Protein AF-0000000084457856 (afdb_homodimer)

Organism: NCBI:txid398673

Radius of gyration: 44.53 Å; Cα contacts (8 Å, |Δi|>4): 1055; chains: 2; bounding box: 93×128×72 Å

Sequence (720 aa):
MEPTMHVLDPEGDTLLTLASPNPPFVTSYSLWRIALPQYNTWETRNKERLLWTAPDESVKIFTTDLTIKMQLSSKHLKLASDYFRTMMAGNNWKESTPKDGFSFSVTANGWNEEALLTVMRILHGRTKVIPRTISLEKLAKIAVVIDYYNLHEAIDFSAKEWIYNLKEPPPTSFGRTLLLRFLVSWVFSEVYTFRQLSKIIIQESRGPVNAQSLPIPKAIIDALDQKRQELVSGVISGLESLQGKLREIPGECVFDCSAMTLGALMIDMKTMGLDPLPKSPFHGYSFMTLKECVENIQEPSYNHINHKTSQPVRQSIANRYEYSKPEPRSCSLMAKINSIINEQLGKIDGLDLNSFIDRSMEPTMHVLDPEGDTLLTLASPNPPFVTSYSLWRIALPQYNTWETRNKERLLWTAPDESVKIFTTDLTIKMQLSSKHLKLASDYFRTMMAGNNWKESTPKDGFSFSVTANGWNEEALLTVMRILHGRTKVIPRTISLEKLAKIAVVIDYYNLHEAIDFSAKEWIYNLKEPPPTSFGRTLLLRFLVSWVFSEVYTFRQLSKIIIQESRGPVNAQSLPIPKAIIDALDQKRQELVSGVISGLESLQGKLREIPGECVFDCSAMTLGALMIDMKTMGLDPLPKSPFHGYSFMTLKECVENIQEPSYNHINHKTSQPVRQSIANRYEYSKPEPRSCSLMAKINSIINEQLGKIDGLDLNSFIDRS

pLDDT: mean 85.95, std 17.46, range [24.17, 98.5]

Solvent-accessible surface area (backbone atoms only — not comparable to full-atom values): 40504 Å² total; per-residue (Å²): 127,82,61,53,74,44,75,71,31,91,83,34,39,20,37,37,37,34,35,25,39,38,48,78,70,76,57,73,73,88,76,69,58,66,57,41,60,89,61,58,40,70,67,52,50,51,54,52,50,58,42,37,54,58,63,70,86,61,68,57,88,58,48,70,82,45,47,38,35,34,31,30,43,56,67,46,44,35,71,43,13,65,52,45,33,58,57,68,62,53,94,68,43,73,63,32,51,59,56,99,86,19,68,30,30,46,81,46,72,52,45,44,55,67,36,51,50,51,53,54,26,53,62,63,69,54,50,85,81,56,71,68,60,43,47,61,68,55,50,30,51,30,40,54,52,32,60,73,45,49,28,57,79,71,42,40,69,62,48,52,46,28,65,74,40,39,71,63,74,85,67,89,56,80,33,48,65,31,52,41,53,39,49,41,20,59,71,69,63,33,51,68,62,32,16,58,48,40,29,49,41,28,35,61,36,25,54,69,71,78,57,83,92,50,94,64,57,66,69,56,41,51,49,42,36,50,52,25,40,50,45,38,47,47,46,54,50,39,52,52,49,48,51,54,44,32,48,66,39,44,91,92,42,44,66,58,53,21,11,26,45,39,13,35,52,51,27,44,32,43,76,48,54,47,59,72,68,83,57,89,83,38,72,18,49,23,36,53,61,49,52,55,53,64,70,63,52,72,70,72,82,58,91,60,60,79,67,76,67,84,60,89,69,86,74,90,76,76,86,81,83,70,83,60,75,76,62,85,55,92,72,43,57,60,59,55,50,46,51,42,50,50,58,45,60,71,67,66,65,42,54,62,57,74,79,58,53,86,72,104,128,79,62,52,75,45,75,71,31,92,83,33,38,20,38,37,37,34,34,25,37,38,49,78,70,76,60,72,71,88,74,70,60,63,57,40,59,89,61,58,40,70,67,53,50,51,54,53,49,59,42,35,53,58,62,69,88,63,68,58,87,60,48,69,82,45,46,39,35,34,30,30,43,54,67,46,43,35,72,45,13,65,52,47,32,57,57,68,63,54,93,71,37,72,62,33,49,58,55,98,88,20,67,32,34,45,78,45,73,52,46,44,55,68,34,51,49,52,53,52,26,52,64,62,69,56,48,87,81,55,72,68,60,46,48,60,66,56,50,30,51,30,40,54,53,30,61,73,47,49,28,57,78,70,41,42,67,63,48,52,47,30,65,74,39,39,71,62,74,85,67,88,56,79,32,47,66,30,52,43,52,39,48,41,21,57,72,70,62,34,52,69,60,31,15,56,48,42,28,49,41,28,36,63,35,25,54,68,70,79,59,82,91,48,94,64,57,66,69,57,41,50,49,42,35,49,54,25,41,50,44,38,48,48,44,55,51,40,52,52,50,48,52,53,47,33,48,66,38,43,90,92,42,41,66,58,53,20,12,26,45,38,12,35,51,53,28,44,32,43,75,48,54,47,58,72,68,82,58,89,84,39,71,18,49,23,37,52,59,49,52,56,53,65,70,64,52,73,70,72,84,58,91,60,60,78,66,75,66,84,60,87,71,84,76,88,76,78,85,81,84,69,82,62,76,74,63,84,56,95,73,42,57,61,59,56,50,47,51,41,51,50,57,46,60,70,66,65,64,42,55,64,58,74,79,58,52,86,73,104

Foldseek 3Di:
DPAAEAELDPVAQEKEKEFQAQDQDQQDDDAFAAQWPVQPDPVNVVVQVVLAHDDPVSPPDRDGGHMHMYGAHLVLLLVQFVLSVVCLPDPPNPQQDRDPRHRGYHYHYYAHPVLVVQLRNLSSVNCPPPDLEDELSSLLSNLQVCQVRVRQVSCLVSNVSHVVRHPDDADDADGDSLLSVLLSCLSNVVFVSNWVSLLRCLQHPQAFDDNPPRPDDPVQSVVSLVSFQVLLVLLLVLLVVLLVCLVVPPPLGDVVLSVVLNVLSVVLCVVRNCVVHDDPPRGNDGNNVSLVSQLPRDWDDCVVPPSPDPPPDDDDPDDDPPPPPPDPRPSTSNVSSVVSSVVSVVVRIGDGSVVPVVVD/DPAAEAELDPVAQEKEKEFQAQDQDQQDDDAFAAQWPVQPDPVNVVVQVVLAHDDPVSPPDRDRGHMHMYGAHLVLLLVQFVLSVVCLPDPPNPQQDPDPRHRGYHYHYYAHPVLVVQLRNLSSVNCPPPDLEDELSSLLSNLQVCQVRVRQVSCLVSSVSHVVRHPDDADDADYPSLLSVLLSCLSNVVFVSNWVSLLRCLQHPQAFDDNPPRPDDPVQSVVSLVSFQVLLVLLLVLLVVLLVCLVVPPPLGDVVLSVVLNVLSVVLCVVRNCVVHDDPPRGNDGNNVSLVSQLPRDWDDCVPPPSPDPPPDDDDPDDDPPPPPPDPRPSTSNVSSVVSSVVSVVVRIGDGSVVPVVVD

Secondary structure (DSSP, 8-state):
-PPEEEES-TT--EEEEEES-S---S----PPP--SGGG-SHHHHHHHHHHHPPPGGG-----TT-EEEEEE-HHHHHHH-HHHHHHHHSTT-GGG--BTTBSEEEEEES--HHHHHHHHHHHTT--TTS-S---HHHHHHHHHHHHHHT-HHHHHHHHHHHHHT-SSPPP-SSSHHHHHHHHHHHHTT-HHHHHHHHHHHHHH-SS----TTS---HHHHHHHHHHHHHHHHHHHHHHHHHHHHHHT--TTS-HHHHHHHHHHHHHHHHHHT-SSPP-TT-TT--HHHHHHHHHTPPPP--TT-------------------------TT-HHHHHHHHHHHHHTT-----THHHHTT-/-PPEEEES-TT--EEEEEES-S---S----PPP--SGGG-SHHHHHHHHHHHPPPGGG-----TT-EEEEEE-HHHHHHH-HHHHHHHHSTT-TT---BTTBSEEEEEES--HHHHHHHHHHHTT--TTS-S---HHHHHHHHHHHHHHT-TTTTHHHHHHHHHT-SSPPP-SSSHHHHHHHHHHHHTT-HHHHHHHHHHHHHH-SS----TTS---HHHHHHHHHHHHHHHHHHHHHHHHHHHHHHT--TTS-HHHHHHHHHHHHHHHHHHT-SSPP-TT-TT--HHHHHHHHHTPPPP--TT-------------------------TT-HHHHHHHHHHHHHHH-----THHHHTT-

Nearest PDB structures (foldseek):
  5e86-assembly1_A  TM=4.117E-01  e=2.450E+00  Homo sapiens

Structure (mmCIF, N/CA/C/O backbone):
data_AF-0000000084457856-model_v1
#
loop_
_entity.id
_entity.type
_entity.pdbx_description
1 polymer 'BTB domain-containing protein'
#
loop_
_atom_site.group_PDB
_atom_site.id
_atom_site.type_symbol
_atom_site.label_atom_id
_atom_site.label_alt_id
_atom_site.label_comp_id
_atom_site.label_asym_id
_atom_site.label_entity_id
_atom_site.label_seq_id
_atom_site.pdbx_PDB_ins_code
_atom_site.Cartn_x
_atom_site.Cartn_y
_atom_site.Cartn_z
_atom_site.occupancy
_atom_site.B_iso_or_equiv
_atom_site.auth_seq_id
_atom_site.auth_comp_id
_atom_site.auth_asym_id
_atom_site.auth_atom_id
_atom_site.pdbx_PDB_model_num
ATOM 1 N N . MET A 1 1 ? 19.297 62.531 -2.109 1 44.16 1 MET A N 1
ATOM 2 C CA . MET A 1 1 ? 18.484 63.094 -1.028 1 44.16 1 MET A CA 1
ATOM 3 C C . MET A 1 1 ? 19.281 63.156 0.276 1 44.16 1 MET A C 1
ATOM 5 O O . MET A 1 1 ? 20.125 62.281 0.525 1 44.16 1 MET A O 1
ATOM 9 N N . GLU A 1 2 ? 19.516 64.188 0.841 1 55.47 2 GLU A N 1
ATOM 10 C CA . GLU A 1 2 ? 20.297 64.375 2.057 1 55.47 2 GLU A CA 1
ATOM 11 C C . GLU A 1 2 ? 19.844 63.406 3.158 1 55.47 2 GLU A C 1
ATOM 13 O O . GLU A 1 2 ? 18.641 63.219 3.371 1 55.47 2 GLU A O 1
ATOM 18 N N . PRO A 1 3 ? 20.719 62.656 3.672 1 67.81 3 PRO A N 1
ATOM 19 C CA . PRO A 1 3 ? 20.344 61.719 4.723 1 67.81 3 PRO A CA 1
ATOM 20 C C . PRO A 1 3 ? 19.625 62.406 5.891 1 67.81 3 PRO A C 1
ATOM 22 O O . PRO A 1 3 ? 19.953 63.531 6.238 1 67.81 3 PRO A O 1
ATOM 25 N N . THR A 1 4 ? 18.5 61.906 6.176 1 84.5 4 THR A N 1
ATOM 26 C CA . THR A 1 4 ? 17.766 62.344 7.352 1 84.5 4 THR A CA 1
ATOM 27 C C . THR A 1 4 ? 18.578 62.094 8.625 1 84.5 4 THR A C 1
ATOM 29 O O . THR A 1 4 ? 19.109 61 8.82 1 84.5 4 THR A O 1
ATOM 32 N N . MET A 1 5 ? 18.922 63.188 9.398 1 90.94 5 MET A N 1
ATOM 33 C CA . MET A 1 5 ? 19.703 63.094 10.625 1 90.94 5 MET A CA 1
ATOM 34 C C . MET A 1 5 ? 18.828 63.281 11.859 1 90.94 5 MET A C 1
ATOM 36 O O . MET A 1 5 ? 18.094 64.312 11.953 1 90.94 5 MET A O 1
ATOM 40 N N . HIS A 1 6 ? 18.766 62.344 12.773 1 94.5 6 HIS A N 1
ATOM 41 C CA . HIS A 1 6 ? 18.094 62.438 14.062 1 94.5 6 HIS A CA 1
ATOM 42 C C . HIS A 1 6 ? 19.094 62.656 15.188 1 94.5 6 HIS A C 1
ATOM 44 O O . HIS A 1 6 ? 19.984 61.812 15.391 1 94.5 6 HIS A O 1
ATOM 50 N N . VAL A 1 7 ? 18.938 63.719 15.891 1 95.69 7 VAL A N 1
ATOM 51 C CA . VAL A 1 7 ? 19.844 64 17 1 95.69 7 VAL A CA 1
ATOM 52 C C . VAL A 1 7 ? 19.172 63.625 18.328 1 95.69 7 VAL A C 1
ATOM 54 O O . VAL A 1 7 ? 18.297 64.375 18.797 1 95.69 7 VAL A O 1
ATOM 57 N N . LEU A 1 8 ? 19.578 62.594 18.906 1 96.25 8 LEU A N 1
ATOM 58 C CA . LEU A 1 8 ? 18.984 62.156 20.172 1 96.25 8 LEU A CA 1
ATOM 59 C C . LEU A 1 8 ? 19.828 62.594 21.359 1 96.25 8 LEU A C 1
ATOM 61 O O . LEU A 1 8 ? 19.297 62.844 22.438 1 96.25 8 LEU A O 1
ATOM 65 N N . ASP A 1 9 ? 21.125 62.688 21.203 1 96.06 9 ASP A N 1
ATOM 66 C CA . ASP A 1 9 ? 22.078 63.312 22.141 1 96.06 9 ASP A CA 1
ATOM 67 C C . ASP A 1 9 ? 22.938 64.375 21.438 1 96.06 9 ASP A C 1
ATOM 69 O O . ASP A 1 9 ? 23.859 64 20.688 1 96.06 9 ASP A O 1
ATOM 73 N N . PRO A 1 10 ? 22.641 65.562 21.719 1 94 10 PRO A N 1
ATOM 74 C CA . PRO A 1 10 ? 23.391 66.625 21.031 1 94 10 PRO A CA 1
ATOM 75 C C . PRO A 1 10 ? 24.891 66.562 21.297 1 94 10 PRO A C 1
ATOM 77 O O . PRO A 1 10 ? 25.688 67 20.469 1 94 10 PRO A O 1
ATOM 80 N N . GLU A 1 11 ? 25.188 66 22.375 1 94.44 11 GLU A N 1
ATOM 81 C CA . GLU A 1 11 ? 26.594 65.875 22.703 1 94.44 11 GLU A CA 1
ATOM 82 C C . GLU A 1 11 ? 27.078 64.438 22.469 1 94.44 11 GLU A C 1
ATOM 84 O O . GLU A 1 11 ? 28.156 64.062 22.922 1 94.44 11 GLU A O 1
ATOM 89 N N . GLY A 1 12 ? 26.297 63.688 21.766 1 94.94 12 GLY A N 1
ATOM 90 C CA . GLY A 1 12 ? 26.594 62.281 21.547 1 94.94 12 GLY A CA 1
ATOM 91 C C . GLY A 1 12 ? 27.875 62.062 20.734 1 94.94 12 GLY A C 1
ATOM 92 O O . GLY A 1 12 ? 28.172 62.844 19.812 1 94.94 12 GLY A O 1
ATOM 93 N N . ASP A 1 13 ? 28.562 60.938 20.969 1 94.25 13 ASP A N 1
ATOM 94 C CA . ASP A 1 13 ? 29.844 60.656 20.359 1 94.25 13 ASP A CA 1
ATOM 95 C C . ASP A 1 13 ? 29.734 59.5 19.359 1 94.25 13 ASP A C 1
ATOM 97 O O . ASP A 1 13 ? 30.734 59.031 18.844 1 94.25 13 ASP A O 1
ATOM 101 N N . THR A 1 14 ? 28.547 59.094 19.141 1 94.06 14 THR A N 1
ATOM 102 C CA . THR A 1 14 ? 28.344 57.938 18.297 1 94.06 14 THR A CA 1
ATOM 103 C C . THR A 1 14 ? 27.391 58.25 17.156 1 94.06 14 THR A C 1
ATOM 105 O O . THR A 1 14 ? 26.312 58.844 17.375 1 94.06 14 THR A O 1
ATOM 108 N N . LEU A 1 15 ? 27.766 57.875 15.992 1 94.38 15 LEU A N 1
ATOM 109 C CA . LEU A 1 15 ? 26.922 58 14.812 1 94.38 15 LEU A CA 1
ATOM 110 C C . LEU A 1 15 ? 26.438 56.656 14.32 1 94.38 15 LEU A C 1
ATOM 112 O O . LEU A 1 15 ? 27.25 55.781 13.938 1 94.38 15 LEU A O 1
ATOM 116 N N . LEU A 1 16 ? 25.125 56.438 14.312 1 94.88 16 LEU A N 1
ATOM 117 C CA . LEU A 1 16 ? 24.531 55.219 13.75 1 94.88 16 LEU A CA 1
ATOM 118 C C . LEU A 1 16 ? 23.938 55.5 12.375 1 94.88 16 LEU A C 1
ATOM 120 O O . LEU A 1 16 ? 23.125 56.438 12.211 1 94.88 16 LEU A O 1
ATOM 124 N N . THR A 1 17 ? 24.375 54.75 11.445 1 93.56 17 THR A N 1
ATOM 125 C CA . THR A 1 17 ? 23.875 54.875 10.086 1 93.56 17 THR A CA 1
ATOM 126 C C . THR A 1 17 ? 23.047 53.656 9.703 1 93.56 17 THR A C 1
ATOM 128 O O . THR A 1 17 ? 23.547 52.531 9.664 1 93.56 17 THR A O 1
ATOM 131 N N . LEU A 1 18 ? 21.75 53.906 9.414 1 94.56 18 LEU A N 1
ATOM 132 C CA . LEU A 1 18 ? 20.844 52.844 8.977 1 94.56 18 LEU A CA 1
ATOM 133 C C . LEU A 1 18 ? 20.703 52.844 7.461 1 94.56 18 LEU A C 1
ATOM 135 O O . LEU A 1 18 ? 20.141 53.75 6.879 1 94.56 18 LEU A O 1
ATOM 139 N N . ALA A 1 19 ? 21.219 51.781 6.961 1 91.94 19 ALA A N 1
ATOM 140 C CA . ALA A 1 19 ? 21.109 51.594 5.516 1 91.94 19 ALA A CA 1
ATOM 141 C C . ALA A 1 19 ? 19.875 50.812 5.152 1 91.94 19 ALA A C 1
ATOM 143 O O . ALA A 1 19 ? 19.5 49.875 5.867 1 91.94 19 ALA A O 1
ATOM 144 N N . SER A 1 20 ? 19.219 51.125 3.996 1 90.19 20 SER A N 1
ATOM 145 C CA . SER A 1 20 ? 18.062 50.406 3.443 1 90.19 20 SER A CA 1
ATOM 146 C C . SER A 1 20 ? 16.969 50.219 4.492 1 90.19 20 SER A C 1
ATOM 148 O O . SER A 1 20 ? 16.562 49.094 4.766 1 90.19 20 SER A O 1
ATOM 150 N N . PRO A 1 21 ? 16.516 51.312 5.016 1 91.38 21 PRO A N 1
ATOM 151 C CA . PRO A 1 21 ? 15.5 51.219 6.062 1 91.38 21 PRO A CA 1
ATOM 152 C C . PRO A 1 21 ? 14.156 50.719 5.543 1 91.38 21 PRO A C 1
ATOM 154 O O . PRO A 1 21 ? 13.875 50.812 4.348 1 91.38 21 PRO A O 1
ATOM 157 N N . ASN A 1 22 ? 13.383 50.031 6.402 1 89.5 22 ASN A N 1
ATOM 158 C CA . ASN A 1 22 ? 11.977 49.688 6.188 1 89.5 22 ASN A CA 1
ATOM 159 C C . ASN A 1 22 ? 11.812 48.656 5.082 1 89.5 22 ASN A C 1
ATOM 161 O O . ASN A 1 22 ? 11.008 48.844 4.168 1 89.5 22 ASN A O 1
ATOM 165 N N . PRO A 1 23 ? 12.531 47.594 5.164 1 86.38 23 PRO A N 1
ATOM 166 C CA . PRO A 1 23 ? 12.211 46.531 4.234 1 86.38 23 PRO A CA 1
ATOM 167 C C . PRO A 1 23 ? 10.836 45.906 4.488 1 86.38 23 PRO A C 1
ATOM 169 O O . PRO A 1 23 ? 10.25 46.125 5.555 1 86.38 23 PRO A O 1
ATOM 172 N N . PRO A 1 24 ? 10.344 45.188 3.467 1 83.81 24 PRO A N 1
ATOM 173 C CA . PRO A 1 24 ? 9.078 44.5 3.703 1 83.81 24 PRO A CA 1
ATOM 174 C C . PRO A 1 24 ? 9.125 43.594 4.922 1 83.81 24 PRO A C 1
ATOM 176 O O . PRO A 1 24 ? 10.133 42.938 5.16 1 83.81 24 PRO A O 1
ATOM 179 N N . PHE A 1 25 ? 8.055 43.75 5.746 1 87.81 25 PHE A N 1
ATOM 180 C CA . PHE A 1 25 ? 8.008 43 7.008 1 87.81 25 PHE A CA 1
ATOM 181 C C . PHE A 1 25 ? 6.922 41.938 6.98 1 87.81 25 PHE A C 1
ATOM 183 O O . PHE A 1 25 ? 5.738 42.25 7.133 1 87.81 25 PHE A O 1
ATOM 190 N N . VAL A 1 26 ? 7.285 40.688 6.77 1 85.06 26 VAL A N 1
ATOM 191 C CA . VAL A 1 26 ? 6.391 39.531 6.715 1 85.06 26 VAL A CA 1
ATOM 192 C C . VAL A 1 26 ? 5.262 39.812 5.723 1 85.06 26 VAL A C 1
ATOM 194 O O . VAL A 1 26 ? 4.082 39.75 6.082 1 85.06 26 VAL A O 1
ATOM 197 N N . THR A 1 27 ? 5.527 40.156 4.559 1 77.19 27 THR A N 1
ATOM 198 C CA . THR A 1 27 ? 4.555 40.562 3.547 1 77.19 27 THR A CA 1
ATOM 199 C C . THR A 1 27 ? 4.141 39.375 2.703 1 77.19 27 THR A C 1
ATOM 201 O O . THR A 1 27 ? 3.09 39.375 2.057 1 77.19 27 THR A O 1
ATOM 204 N N . SER A 1 28 ? 4.949 38.375 2.674 1 69.56 28 SER A N 1
ATOM 205 C CA . SER A 1 28 ? 4.605 37.219 1.88 1 69.56 28 SER A CA 1
ATOM 206 C C . SER A 1 28 ? 4.82 35.938 2.674 1 69.56 28 SER A C 1
ATOM 208 O O . SER A 1 28 ? 5.695 35.875 3.539 1 69.56 28 SER A O 1
ATOM 210 N N . TYR A 1 29 ? 3.779 35.219 2.615 1 73.5 29 TYR A N 1
ATOM 211 C CA . TYR A 1 29 ? 3.908 33.875 3.221 1 73.5 29 TYR A CA 1
ATOM 212 C C . TYR A 1 29 ? 3.627 32.781 2.203 1 73.5 29 TYR A C 1
ATOM 214 O O . TYR A 1 29 ? 2.658 32.875 1.444 1 73.5 29 TYR A O 1
ATOM 222 N N . SER A 1 30 ? 4.586 31.938 2.098 1 78.62 30 SER A N 1
ATOM 223 C CA . SER A 1 30 ? 4.344 30.766 1.258 1 78.62 30 SER A CA 1
ATOM 224 C C . SER A 1 30 ? 3.346 29.812 1.905 1 78.62 30 SER A C 1
ATOM 226 O O . SER A 1 30 ? 3.635 29.219 2.941 1 78.62 30 SER A O 1
ATOM 228 N N . LEU A 1 31 ? 2.203 29.766 1.296 1 84.62 31 LEU A N 1
ATOM 229 C CA . LEU A 1 31 ? 1.123 28.969 1.867 1 84.62 31 LEU A CA 1
ATOM 230 C C . LEU A 1 31 ? 1.406 27.484 1.714 1 84.62 31 LEU A C 1
ATOM 232 O O . LEU A 1 31 ? 1.986 27.047 0.713 1 84.62 31 LEU A O 1
ATOM 236 N N . TRP A 1 32 ? 0.985 26.75 2.73 1 89.62 32 TRP A N 1
ATOM 237 C CA . TRP A 1 32 ? 1.149 25.297 2.707 1 89.62 32 TRP A CA 1
ATOM 238 C C . TRP A 1 32 ? 0.237 24.672 1.662 1 89.62 32 TRP A C 1
ATOM 240 O O . TRP A 1 32 ? -0.808 25.234 1.319 1 89.62 32 TRP A O 1
ATOM 250 N N . ARG A 1 33 ? 0.724 23.562 1.264 1 88.94 33 ARG A N 1
ATOM 251 C CA . ARG A 1 33 ? -0.156 22.719 0.457 1 88.94 33 ARG A CA 1
ATOM 252 C C . ARG A 1 33 ? -1.358 22.25 1.268 1 88.94 33 ARG A C 1
ATOM 254 O O . ARG A 1 33 ? -1.259 22.062 2.48 1 88.94 33 ARG A O 1
ATOM 261 N N . ILE A 1 34 ? -2.459 22.188 0.61 1 90.75 34 ILE A N 1
ATOM 262 C CA . ILE A 1 34 ? -3.646 21.594 1.206 1 90.75 34 ILE A CA 1
ATOM 263 C C . ILE A 1 34 ? -3.828 20.172 0.672 1 90.75 34 ILE A C 1
ATOM 265 O O . ILE A 1 34 ? -4.172 19.984 -0.496 1 90.75 34 ILE A O 1
ATOM 269 N N . ALA A 1 35 ? -3.68 19.172 1.521 1 91.38 35 ALA A N 1
ATOM 270 C CA . ALA A 1 35 ? -3.641 17.781 1.069 1 91.38 35 ALA A CA 1
ATOM 271 C C . ALA A 1 35 ? -5.047 17.203 0.935 1 91.38 35 ALA A C 1
ATOM 273 O O . ALA A 1 35 ? -5.301 16.359 0.073 1 91.38 35 ALA A O 1
ATOM 274 N N . LEU A 1 36 ? -5.984 17.609 1.755 1 91.81 36 LEU A N 1
ATOM 275 C CA . LEU A 1 36 ? -7.348 17.094 1.732 1 91.81 36 LEU A CA 1
ATOM 276 C C . LEU A 1 36 ? -8.18 17.797 0.658 1 91.81 36 LEU A C 1
ATOM 278 O O . LEU A 1 36 ? -8.398 19 0.728 1 91.81 36 LEU A O 1
ATOM 282 N N . PRO A 1 37 ? -8.688 17.047 -0.282 1 88.5 37 PRO A N 1
ATOM 283 C CA . PRO A 1 37 ? -9.352 17.641 -1.44 1 88.5 37 PRO A CA 1
ATOM 284 C C . PRO A 1 37 ? -10.586 18.453 -1.056 1 88.5 37 PRO A C 1
ATOM 286 O O . PRO A 1 37 ? -10.867 19.484 -1.675 1 88.5 37 PRO A O 1
ATOM 289 N N . GLN A 1 38 ? -11.305 18.109 -0.114 1 85.94 38 GLN A N 1
ATOM 290 C CA . GLN A 1 38 ? -12.539 18.781 0.278 1 85.94 38 GLN A CA 1
ATOM 291 C C . GLN A 1 38 ? -12.25 20.188 0.808 1 85.94 38 GLN A C 1
ATOM 293 O O . GLN A 1 38 ? -13.133 21.047 0.795 1 85.94 38 GLN A O 1
ATOM 298 N N . TYR A 1 39 ? -11.016 20.406 1.169 1 87.31 39 TYR A N 1
ATOM 299 C CA . TYR A 1 39 ? -10.664 21.688 1.765 1 87.31 39 TYR A CA 1
ATOM 300 C C . TYR A 1 39 ? -9.82 22.516 0.811 1 87.31 39 TYR A C 1
ATOM 302 O O . TYR A 1 39 ? -9.484 23.672 1.106 1 87.31 39 TYR A O 1
ATOM 310 N N . ASN A 1 40 ? -9.477 21.891 -0.266 1 90.44 40 ASN A N 1
ATOM 311 C CA . ASN A 1 40 ? -8.727 22.594 -1.291 1 90.44 40 ASN A CA 1
ATOM 312 C C . ASN A 1 40 ? -9.656 23.328 -2.262 1 90.44 40 ASN A C 1
ATOM 314 O O . ASN A 1 40 ? -9.695 23 -3.447 1 90.44 40 ASN A O 1
ATOM 318 N N . THR A 1 41 ? -10.398 24.234 -1.722 1 91.12 41 THR A N 1
ATOM 319 C CA . THR A 1 41 ? -11.344 25.016 -2.51 1 91.12 41 THR A CA 1
ATOM 320 C C . THR A 1 41 ? -10.867 26.453 -2.664 1 91.12 41 THR A C 1
ATOM 322 O O . THR A 1 41 ? -9.977 26.906 -1.938 1 91.12 41 THR A O 1
ATOM 325 N N . TRP A 1 42 ? -11.398 27.125 -3.564 1 91.81 42 TRP A N 1
ATOM 326 C CA . TRP A 1 42 ? -11.078 28.531 -3.775 1 91.81 42 TRP A CA 1
ATOM 327 C C . TRP A 1 42 ? -11.414 29.359 -2.537 1 91.81 42 TRP A C 1
ATOM 329 O O . TRP A 1 42 ? -10.641 30.234 -2.135 1 91.81 42 TRP A O 1
ATOM 339 N N . GLU A 1 43 ? -12.492 29.031 -1.93 1 90.75 43 GLU A N 1
ATOM 340 C CA . GLU A 1 43 ? -12.93 29.766 -0.752 1 90.75 43 GLU A CA 1
ATOM 341 C C . GLU A 1 43 ? -11.938 29.625 0.396 1 90.75 43 GLU A C 1
ATOM 343 O O . GLU A 1 43 ? -11.578 30.609 1.036 1 90.75 43 GLU A O 1
ATOM 348 N N . THR A 1 44 ? -11.547 28.391 0.602 1 89.75 44 THR A N 1
ATOM 349 C CA . THR A 1 44 ? -10.609 28.141 1.69 1 89.75 44 THR A CA 1
ATOM 350 C C . THR A 1 44 ? -9.266 28.812 1.409 1 89.75 44 THR A C 1
ATOM 352 O O . THR A 1 44 ? -8.672 29.422 2.301 1 89.75 44 THR A O 1
ATOM 355 N N . ARG A 1 45 ? -8.797 28.844 0.248 1 89.94 45 ARG A N 1
ATOM 356 C CA . ARG A 1 45 ? -7.535 29.453 -0.151 1 89.94 45 ARG A CA 1
ATOM 357 C C . ARG A 1 45 ? -7.598 30.969 -0.03 1 89.94 45 ARG A C 1
ATOM 359 O O . ARG A 1 45 ? -6.641 31.594 0.425 1 89.94 45 ARG A O 1
ATOM 366 N N . ASN A 1 46 ? -8.695 31.484 -0.453 1 90.94 46 ASN A N 1
ATOM 367 C CA . ASN A 1 46 ? -8.867 32.938 -0.354 1 90.94 46 ASN A CA 1
ATOM 368 C C . ASN A 1 46 ? -8.891 33.406 1.099 1 90.94 46 ASN A C 1
ATOM 370 O O . ASN A 1 46 ? -8.297 34.406 1.44 1 90.94 46 ASN A O 1
ATOM 374 N N . LYS A 1 47 ? -9.578 32.625 1.873 1 89.44 47 LYS A N 1
ATOM 375 C CA . LYS A 1 47 ? -9.617 32.969 3.295 1 89.44 47 LYS A CA 1
ATOM 376 C C . LYS A 1 47 ? -8.219 32.938 3.904 1 89.44 47 LYS A C 1
ATOM 378 O O . LYS A 1 47 ? -7.863 33.812 4.691 1 89.44 47 LYS A O 1
ATOM 383 N N . GLU A 1 48 ? -7.469 31.984 3.553 1 89.88 48 GLU A N 1
ATOM 384 C CA . GLU A 1 48 ? -6.102 31.875 4.059 1 89.88 48 GLU A CA 1
ATOM 385 C C . GLU A 1 48 ? -5.23 33.031 3.562 1 89.88 48 GLU A C 1
ATOM 387 O O . GLU A 1 48 ? -4.43 33.562 4.32 1 89.88 48 GLU A O 1
ATOM 392 N N . ARG A 1 49 ? -5.359 33.406 2.365 1 88.56 49 ARG A N 1
ATOM 393 C CA . ARG A 1 49 ? -4.613 34.531 1.805 1 88.56 49 ARG A CA 1
ATOM 394 C C . ARG A 1 49 ? -4.91 35.812 2.562 1 88.56 49 ARG A C 1
ATOM 396 O O . ARG A 1 49 ? -4.004 36.594 2.834 1 88.56 49 ARG A O 1
ATOM 403 N N . LEU A 1 50 ? -6.109 35.969 2.859 1 88.69 50 LEU A N 1
ATOM 404 C CA . LEU A 1 50 ? -6.523 37.156 3.576 1 88.69 50 LEU A CA 1
ATOM 405 C C . LEU A 1 50 ? -5.879 37.219 4.957 1 88.69 50 LEU A C 1
ATOM 407 O O . LEU A 1 50 ? -5.52 38.312 5.434 1 88.69 50 LEU A O 1
ATOM 411 N N . LEU A 1 51 ? -5.727 36.062 5.551 1 89.06 51 LEU A N 1
ATOM 412 C CA . LEU A 1 51 ? -5.121 36 6.875 1 89.06 51 LEU A CA 1
ATOM 413 C C . LEU A 1 51 ? -3.648 36.375 6.82 1 89.06 51 LEU A C 1
ATOM 415 O O . LEU A 1 51 ? -3.068 36.781 7.832 1 89.06 51 LEU A O 1
ATOM 419 N N . TRP A 1 52 ? -3.064 36.375 5.625 1 88.69 52 TRP A N 1
ATOM 420 C CA . TRP A 1 52 ? -1.629 36.625 5.508 1 88.69 52 TRP A CA 1
ATOM 421 C C . TRP A 1 52 ? -1.354 37.938 4.785 1 88.69 52 TRP A C 1
ATOM 423 O O . TRP A 1 52 ? -0.197 38.312 4.57 1 88.69 52 TRP A O 1
ATOM 433 N N . THR A 1 53 ? -2.354 38.562 4.488 1 84.44 53 THR A N 1
ATOM 434 C CA . THR A 1 53 ? -2.203 39.844 3.828 1 84.44 53 THR A CA 1
ATOM 435 C C . THR A 1 53 ? -1.857 40.938 4.84 1 84.44 53 THR A C 1
ATOM 437 O O . THR A 1 53 ? -2.512 41.062 5.879 1 84.44 53 THR A O 1
ATOM 440 N N . ALA A 1 54 ? -0.764 41.656 4.535 1 79.88 54 ALA A N 1
ATOM 441 C CA . ALA A 1 54 ? -0.355 42.781 5.383 1 79.88 54 ALA A CA 1
ATOM 442 C C . ALA A 1 54 ? -1.22 44 5.121 1 79.88 54 ALA A C 1
ATOM 444 O O . ALA A 1 54 ? -1.686 44.219 4 1 79.88 54 ALA A O 1
ATOM 445 N N . PRO A 1 55 ? -1.502 44.719 6.172 1 73.25 55 PRO A N 1
ATOM 446 C CA . PRO A 1 55 ? -2.236 45.938 5.945 1 73.25 55 PRO A CA 1
ATOM 447 C C . PRO A 1 55 ? -1.484 46.938 5.039 1 73.25 55 PRO A C 1
ATOM 449 O O . PRO A 1 55 ? -0.256 46.875 4.945 1 73.25 55 PRO A O 1
ATOM 452 N N . ASP A 1 56 ? -2.045 47.594 4.07 1 60.66 56 ASP A N 1
ATOM 453 C CA . ASP A 1 56 ? -1.531 48.531 3.059 1 60.66 56 ASP A CA 1
ATOM 454 C C . ASP A 1 56 ? -0.397 49.375 3.621 1 60.66 56 ASP A C 1
ATOM 456 O O . ASP A 1 56 ? 0.591 49.625 2.93 1 60.66 56 ASP A O 1
ATOM 460 N N . GLU A 1 57 ? -0.57 49.875 4.762 1 55.56 57 GLU A N 1
ATOM 461 C CA . GLU A 1 57 ? 0.413 50.812 5.32 1 55.56 57 GLU A CA 1
ATOM 462 C C . GLU A 1 57 ? 1.791 50.156 5.41 1 55.56 57 GLU A C 1
ATOM 464 O O . GLU A 1 57 ? 2.811 50.844 5.418 1 55.56 57 GLU A O 1
ATOM 469 N N . SER A 1 58 ? 1.793 48.875 5.359 1 57.78 58 SER A N 1
ATOM 470 C CA . SER A 1 58 ? 3.039 48.156 5.598 1 57.78 58 SER A CA 1
ATOM 471 C C . SER A 1 58 ? 3.816 47.969 4.301 1 57.78 58 SER A C 1
ATOM 473 O O . SER A 1 58 ? 5.008 47.625 4.328 1 57.78 58 SER A O 1
ATOM 475 N N . VAL A 1 59 ? 3.076 48.219 3.195 1 57.69 59 VAL A N 1
ATOM 476 C CA . VAL A 1 59 ? 3.742 47.938 1.929 1 57.69 59 VAL A CA 1
ATOM 477 C C . VAL A 1 59 ? 4.34 49.219 1.36 1 57.69 59 VAL A C 1
ATOM 479 O O . VAL A 1 59 ? 3.66 49.969 0.662 1 57.69 59 VAL A O 1
ATOM 482 N N . LYS A 1 60 ? 5.16 49.938 2.059 1 58.88 60 LYS A N 1
ATOM 483 C CA . LYS A 1 60 ? 5.855 51.062 1.465 1 58.88 60 LYS A CA 1
ATOM 484 C C . LYS A 1 60 ? 6.938 50.594 0.491 1 58.88 60 LYS A C 1
ATOM 486 O O . LYS A 1 60 ? 7.484 49.5 0.641 1 58.88 60 LYS A O 1
ATOM 491 N N . ILE A 1 61 ? 7.027 51.344 -0.552 1 59.88 61 ILE A N 1
ATOM 492 C CA . ILE A 1 61 ? 8.062 51.125 -1.557 1 59.88 61 ILE A CA 1
ATOM 493 C C . ILE A 1 61 ? 9.438 51.156 -0.893 1 59.88 61 ILE A C 1
ATOM 495 O O . ILE A 1 61 ? 9.836 52.156 -0.302 1 59.88 61 ILE A O 1
ATOM 499 N N . PHE A 1 62 ? 9.906 49.969 -0.678 1 66.25 62 PHE A N 1
ATOM 500 C CA . PHE A 1 62 ? 11.234 49.812 -0.108 1 66.25 62 PHE A CA 1
ATOM 501 C C . PHE A 1 62 ? 12.312 50.281 -1.075 1 66.25 62 PHE A C 1
ATOM 503 O O . PHE A 1 62 ? 12.305 49.906 -2.25 1 66.25 62 PHE A O 1
ATOM 510 N N . THR A 1 63 ? 12.875 51.438 -0.671 1 68.62 63 THR A N 1
ATOM 511 C CA . THR A 1 63 ? 14.008 51.906 -1.461 1 68.62 63 THR A CA 1
ATOM 512 C C . THR A 1 63 ? 15.32 51.594 -0.747 1 68.62 63 THR A C 1
ATOM 514 O O . THR A 1 63 ? 15.461 51.844 0.45 1 68.62 63 THR A O 1
ATOM 517 N N . THR A 1 64 ? 16.25 51 -1.481 1 72.19 64 THR A N 1
ATOM 518 C CA . THR A 1 64 ? 17.516 50.531 -0.917 1 72.19 64 THR A CA 1
ATOM 519 C C . THR A 1 64 ? 18.484 51.688 -0.765 1 72.19 64 THR A C 1
ATOM 521 O O . THR A 1 64 ? 19.453 51.594 -0.005 1 72.19 64 THR A O 1
ATOM 524 N N . ASP A 1 65 ? 18.234 52.75 -1.31 1 78.19 65 ASP A N 1
ATOM 525 C CA . ASP A 1 65 ? 19.281 53.75 -1.375 1 78.19 65 ASP A CA 1
ATOM 526 C C . ASP A 1 65 ? 19.109 54.781 -0.258 1 78.19 65 ASP A C 1
ATOM 528 O O . ASP A 1 65 ? 19.984 55.625 -0.049 1 78.19 65 ASP A O 1
ATOM 532 N N . LEU A 1 66 ? 18.203 54.594 0.511 1 83.44 66 LEU A N 1
ATOM 533 C CA . LEU A 1 66 ? 17.969 55.562 1.581 1 83.44 66 LEU A CA 1
ATOM 534 C C . LEU A 1 66 ? 18.844 55.25 2.791 1 83.44 66 LEU A C 1
ATOM 536 O O . LEU A 1 66 ? 19.094 54.094 3.096 1 83.44 66 LEU A O 1
ATOM 540 N N . THR A 1 67 ? 19.453 56.344 3.354 1 89.62 67 THR A N 1
ATOM 541 C CA . THR A 1 67 ? 20.234 56.188 4.57 1 89.62 67 THR A CA 1
ATOM 542 C C . THR A 1 67 ? 19.75 57.156 5.656 1 89.62 67 THR A C 1
ATOM 544 O O . THR A 1 67 ? 19.438 58.312 5.375 1 89.62 67 THR A O 1
ATOM 547 N N . ILE A 1 68 ? 19.641 56.656 6.867 1 93 68 ILE A N 1
ATOM 548 C CA . ILE A 1 68 ? 19.219 57.438 8.023 1 93 68 ILE A CA 1
ATOM 549 C C . ILE A 1 68 ? 20.344 57.469 9.055 1 93 68 ILE A C 1
ATOM 551 O O . ILE A 1 68 ? 20.984 56.438 9.305 1 93 68 ILE A O 1
ATOM 555 N N . LYS A 1 69 ? 20.578 58.656 9.57 1 94.38 69 LYS A N 1
ATOM 556 C CA . LYS A 1 69 ? 21.641 58.781 10.57 1 94.38 69 LYS A CA 1
ATOM 557 C C . LYS A 1 69 ? 21.078 59.188 11.922 1 94.38 69 LYS A C 1
ATOM 559 O O . LYS A 1 69 ? 20.094 59.938 11.992 1 94.38 69 LYS A O 1
ATOM 564 N N . MET A 1 70 ? 21.688 58.719 12.961 1 96.06 70 MET A N 1
ATOM 565 C CA . MET A 1 70 ? 21.312 59.062 14.328 1 96.06 70 MET A CA 1
ATOM 566 C C . MET A 1 70 ? 22.547 59.375 15.164 1 96.06 70 MET A C 1
ATOM 568 O O . MET A 1 70 ? 23.516 58.625 15.148 1 96.06 70 MET A O 1
ATOM 572 N N . GLN A 1 71 ? 22.5 60.469 15.797 1 96.25 71 GLN A N 1
ATOM 573 C CA . GLN A 1 71 ? 23.562 60.844 16.734 1 96.25 71 GLN A CA 1
ATOM 574 C C . GLN A 1 71 ? 23.219 60.344 18.141 1 96.25 71 GLN A C 1
ATOM 576 O O . GLN A 1 71 ? 22.203 60.781 18.719 1 96.25 71 GLN A O 1
ATOM 581 N N . LEU A 1 72 ? 24.125 59.531 18.672 1 97.12 72 LEU A N 1
ATOM 582 C CA . LEU A 1 72 ? 23.812 58.812 19.906 1 97.12 72 LEU A CA 1
ATOM 583 C C . LEU A 1 72 ? 24.969 58.906 20.891 1 97.12 72 LEU A C 1
ATOM 585 O O . LEU A 1 72 ? 26.031 59.438 20.547 1 97.12 72 LEU A O 1
ATOM 589 N N . SER A 1 73 ? 24.641 58.469 22.125 1 96.69 73 SER A N 1
ATOM 590 C CA . SER A 1 73 ? 25.656 58.406 23.188 1 96.69 73 SER A CA 1
ATOM 591 C C . SER A 1 73 ? 26.188 57 23.328 1 96.69 73 SER A C 1
ATOM 593 O O . SER A 1 73 ? 25.438 56.062 23.609 1 96.69 73 SER A O 1
ATOM 595 N N . SER A 1 74 ? 27.484 56.875 23.219 1 94.81 74 SER A N 1
ATOM 596 C CA . SER A 1 74 ? 28.078 55.562 23.422 1 94.81 74 SER A CA 1
ATOM 597 C C . SER A 1 74 ? 27.859 55.094 24.844 1 94.81 74 SE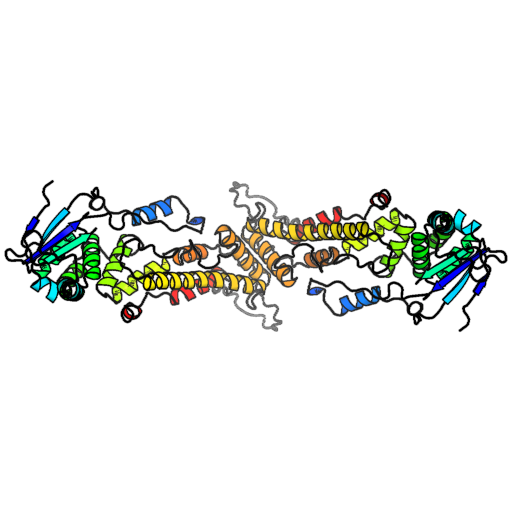R A C 1
ATOM 599 O O . SER A 1 74 ? 27.688 53.875 25.078 1 94.81 74 SER A O 1
ATOM 601 N N . LYS A 1 75 ? 27.828 55.938 25.781 1 95.44 75 LYS A N 1
ATOM 602 C CA . LYS A 1 75 ? 27.625 55.594 27.172 1 95.44 75 LYS A CA 1
ATOM 603 C C . LYS A 1 75 ? 26.25 54.938 27.391 1 95.44 75 LYS A C 1
ATOM 605 O O . LYS A 1 75 ? 26.156 53.906 28.047 1 95.44 75 LYS A O 1
ATOM 610 N N . HIS A 1 76 ? 25.25 55.531 26.828 1 96.81 76 HIS A N 1
ATOM 611 C CA . HIS A 1 76 ? 23.906 55 26.938 1 96.81 76 HIS A CA 1
ATOM 612 C C . HIS A 1 76 ? 23.781 53.656 26.25 1 96.81 76 HIS A C 1
ATOM 614 O O . HIS A 1 76 ? 23.141 52.75 26.766 1 96.81 76 HIS A O 1
ATOM 620 N N . LEU A 1 77 ? 24.422 53.562 25.109 1 96.69 77 LEU A N 1
ATOM 621 C CA . LEU A 1 77 ? 24.344 52.312 24.344 1 96.69 77 LEU A CA 1
ATOM 622 C C . LEU A 1 77 ? 25.047 51.188 25.078 1 96.69 77 LEU A C 1
ATOM 624 O O . LEU A 1 77 ? 24.484 50.094 25.234 1 96.69 77 LEU A O 1
ATOM 628 N N . LYS A 1 78 ? 26.234 51.438 25.562 1 94.94 78 LYS A N 1
ATOM 629 C CA . LYS A 1 78 ? 27.031 50.438 26.266 1 94.94 78 LYS A CA 1
ATOM 630 C C . LYS A 1 78 ? 26.359 50 27.562 1 94.94 78 LYS A C 1
ATOM 632 O O . LYS A 1 78 ? 26.453 48.844 27.953 1 94.94 78 LYS A O 1
ATOM 637 N N . LEU A 1 79 ? 25.688 50.844 28.172 1 95.44 79 LEU A N 1
ATOM 638 C CA . LEU A 1 79 ? 24.984 50.531 29.406 1 95.44 79 LEU A CA 1
ATOM 639 C C . LEU A 1 79 ? 23.766 49.688 29.125 1 95.44 79 LEU A C 1
ATOM 641 O O . LEU A 1 79 ? 23.422 48.812 29.938 1 95.44 79 LEU A O 1
ATOM 645 N N . ALA A 1 80 ? 23.156 49.938 28.031 1 95.38 80 ALA A N 1
ATOM 646 C CA . ALA A 1 80 ? 21.875 49.312 27.719 1 95.38 80 ALA A CA 1
ATOM 647 C C . ALA A 1 80 ? 22.062 47.875 27.219 1 95.38 80 ALA A C 1
ATOM 649 O O . ALA A 1 80 ? 21.141 47.062 27.297 1 95.38 80 ALA A O 1
ATOM 650 N N . SER A 1 81 ? 23.25 47.562 26.625 1 94.88 81 SER A N 1
ATOM 651 C CA . SER A 1 81 ? 23.359 46.25 25.969 1 94.88 81 SER A CA 1
ATOM 652 C C . SER A 1 81 ? 24.812 45.781 25.891 1 94.88 81 SER A C 1
ATOM 654 O O . SER A 1 81 ? 25.719 46.594 25.609 1 94.88 81 SER A O 1
ATOM 656 N N . ASP A 1 82 ? 25.016 44.5 26.078 1 92.38 82 ASP A N 1
ATOM 657 C CA . ASP A 1 82 ? 26.344 43.906 25.922 1 92.38 82 ASP A CA 1
ATOM 658 C C . ASP A 1 82 ? 26.797 43.938 24.469 1 92.38 82 ASP A C 1
ATOM 660 O O . ASP A 1 82 ? 28 44 24.188 1 92.38 82 ASP A O 1
ATOM 664 N N . TYR A 1 83 ? 25.812 43.938 23.672 1 92.62 83 TYR A N 1
ATOM 665 C CA . TYR A 1 83 ? 26.125 44 22.25 1 92.62 83 TYR A CA 1
ATOM 666 C C . TYR A 1 83 ? 26.922 45.25 21.922 1 92.62 83 TYR A C 1
ATOM 668 O O . TYR A 1 83 ? 27.984 45.156 21.312 1 92.62 83 TYR A O 1
ATOM 676 N N . PHE A 1 84 ? 26.469 46.375 22.328 1 92.75 84 PHE A N 1
ATOM 677 C CA . PHE A 1 84 ? 27.125 47.625 22.047 1 92.75 84 PHE A CA 1
ATOM 678 C C . PHE A 1 84 ? 28.422 47.75 22.844 1 92.75 84 PHE A C 1
ATOM 680 O O . PHE A 1 84 ? 29.406 48.344 22.359 1 92.75 84 PHE A O 1
ATOM 687 N N . ARG A 1 85 ? 28.375 47.188 24.016 1 91.94 85 ARG A N 1
ATOM 688 C CA . ARG A 1 85 ? 29.594 47.188 24.812 1 91.94 85 ARG A CA 1
ATOM 689 C C . ARG A 1 85 ? 30.719 46.469 24.109 1 91.94 85 ARG A C 1
ATOM 691 O O . ARG A 1 85 ? 31.844 46.938 24.062 1 91.94 85 ARG A O 1
ATOM 698 N N . THR A 1 86 ? 30.406 45.344 23.641 1 91.38 86 THR A N 1
ATOM 699 C CA . THR A 1 86 ? 31.391 44.531 22.938 1 91.38 86 THR A CA 1
ATOM 700 C C . THR A 1 86 ? 31.797 45.188 21.625 1 91.38 86 THR A C 1
ATOM 702 O O . THR A 1 86 ? 32.969 45.219 21.281 1 91.38 86 THR A O 1
ATOM 705 N N . MET A 1 87 ? 30.828 45.688 20.938 1 87.88 87 MET A N 1
ATOM 706 C CA . MET A 1 87 ? 31.078 46.312 19.641 1 87.88 87 MET A CA 1
ATOM 707 C C . MET A 1 87 ? 31.984 47.531 19.781 1 87.88 87 MET A C 1
ATOM 709 O O . MET A 1 87 ? 32.844 47.75 18.938 1 87.88 87 MET A O 1
ATOM 713 N N . MET A 1 88 ? 31.891 48.281 20.891 1 86.38 88 MET A N 1
ATOM 714 C CA . MET A 1 88 ? 32.594 49.562 21.031 1 86.38 88 MET A CA 1
ATOM 715 C C . MET A 1 88 ? 33.844 49.406 21.891 1 86.38 88 MET A C 1
ATOM 717 O O . MET A 1 88 ? 34.531 50.406 22.156 1 86.38 88 MET A O 1
ATOM 721 N N . ALA A 1 89 ? 34 48.281 22.688 1 79.5 89 ALA A N 1
ATOM 722 C CA . ALA A 1 89 ? 35.219 48.062 23.484 1 79.5 89 ALA A CA 1
ATOM 723 C C . ALA A 1 89 ? 36.438 48 22.594 1 79.5 89 ALA A C 1
ATOM 725 O O . ALA A 1 89 ? 37.531 48.406 23.016 1 79.5 89 ALA A O 1
ATOM 726 N N . GLY A 1 90 ? 36.625 46.938 21.641 1 59.22 90 GLY A N 1
ATOM 727 C CA . GLY A 1 90 ? 37.906 46.594 21.062 1 59.22 90 GLY A CA 1
ATOM 728 C C . GLY A 1 90 ? 38.406 47.625 20.047 1 59.22 90 GLY A C 1
ATOM 729 O O . GLY A 1 90 ? 37.625 48.406 19.5 1 59.22 90 GLY A O 1
ATOM 730 N N . ASN A 1 91 ? 39.688 48 20.141 1 54.22 91 ASN A N 1
ATOM 731 C CA . ASN A 1 91 ? 40.469 48.531 19.031 1 54.22 91 ASN A CA 1
ATOM 732 C C . ASN A 1 91 ? 40.031 47.938 17.688 1 54.22 91 ASN A C 1
ATOM 734 O O . ASN A 1 91 ? 40.5 48.375 16.641 1 54.22 91 ASN A O 1
ATOM 738 N N . ASN A 1 92 ? 39.5 46.875 17.672 1 49.5 92 ASN A N 1
ATOM 739 C CA . ASN A 1 92 ? 39.344 46.062 16.469 1 49.5 92 ASN A CA 1
ATOM 740 C C . ASN A 1 92 ? 38.125 46.469 15.656 1 49.5 92 ASN A C 1
ATOM 742 O O . ASN A 1 92 ? 37.812 45.844 14.633 1 49.5 92 ASN A O 1
ATOM 746 N N . TRP A 1 93 ? 37.156 47 16.266 1 50.12 93 TRP A N 1
ATOM 747 C CA . TRP A 1 93 ? 36 47 15.359 1 50.12 93 TRP A CA 1
ATOM 748 C C . TRP A 1 93 ? 36.156 48.094 14.297 1 50.12 93 TRP A C 1
ATOM 750 O O . TRP A 1 93 ? 36.188 49.281 14.609 1 50.12 93 TRP A O 1
ATOM 760 N N . LYS A 1 94 ? 36.562 47.719 13.367 1 48.5 94 LYS A N 1
ATOM 761 C CA . LYS A 1 94 ? 36.719 48.375 12.078 1 48.5 94 LYS A CA 1
ATOM 762 C C . LYS A 1 94 ? 35.625 49.406 11.852 1 48.5 94 LYS A C 1
ATOM 764 O O . LYS A 1 94 ? 35.812 50.375 11.109 1 48.5 94 LYS A O 1
ATOM 769 N N . GLU A 1 95 ? 34.594 49.062 12.328 1 51.47 95 GLU A N 1
ATOM 770 C CA . GLU A 1 95 ? 33.438 49.875 11.898 1 51.47 95 GLU A CA 1
ATOM 771 C C . GLU A 1 95 ? 33.406 51.219 12.633 1 51.47 95 GLU A C 1
ATOM 773 O O . GLU A 1 95 ? 32.625 52.094 12.281 1 51.47 95 GLU A O 1
ATOM 778 N N . SER A 1 96 ? 34.312 51.312 13.758 1 51.44 96 SER A N 1
ATOM 779 C CA . SER A 1 96 ? 34.219 52.531 14.539 1 51.44 96 SER A CA 1
ATOM 780 C C . SER A 1 96 ? 35.281 53.562 14.07 1 51.44 96 SER A C 1
ATOM 782 O O . SER A 1 96 ? 36 54.125 14.883 1 51.44 96 SER A O 1
ATOM 784 N N . THR A 1 97 ? 35.75 53.406 13.047 1 51.88 97 THR A N 1
ATOM 785 C CA . THR A 1 97 ? 36.656 54.531 12.805 1 51.88 97 THR A CA 1
ATOM 786 C C . THR A 1 97 ? 35.906 55.875 12.961 1 51.88 97 THR A C 1
ATOM 788 O O . THR A 1 97 ? 34.812 56.031 12.414 1 51.88 97 THR A O 1
ATOM 791 N N . PRO A 1 98 ? 36.469 56.594 13.969 1 58.62 98 PRO A N 1
ATOM 792 C CA . PRO A 1 98 ? 35.938 57.969 14.031 1 58.62 98 PRO A CA 1
ATOM 793 C C . PRO A 1 98 ? 35.688 58.562 12.648 1 58.62 98 PRO A C 1
ATOM 795 O O . PRO A 1 98 ? 36.531 58.438 11.758 1 58.62 98 PRO A O 1
ATOM 798 N N . LYS A 1 99 ? 34.562 58.562 12.188 1 63.41 99 LYS A N 1
ATOM 799 C CA . LYS A 1 99 ? 34.219 59.219 10.922 1 63.41 99 LYS A CA 1
ATOM 800 C C . LYS A 1 99 ? 33.406 60.5 11.164 1 63.41 99 LYS A C 1
ATOM 802 O O . LYS A 1 99 ? 32.469 60.5 11.945 1 63.41 99 LYS A O 1
ATOM 807 N N . ASP A 1 100 ? 33.812 61.531 10.609 1 68.06 100 ASP A N 1
ATOM 808 C CA . ASP A 1 100 ? 33.094 62.812 10.516 1 68.06 100 ASP A CA 1
ATOM 809 C C . ASP A 1 100 ? 32.969 63.469 11.891 1 68.06 100 ASP A C 1
ATOM 811 O O . ASP A 1 100 ? 31.906 64.062 12.219 1 68.06 100 ASP A O 1
ATOM 815 N N . GLY A 1 101 ? 33.969 63.094 12.867 1 80.31 101 GLY A N 1
ATOM 816 C CA . GLY A 1 101 ? 34.031 63.781 14.148 1 80.31 101 GLY A CA 1
ATOM 817 C C . GLY A 1 101 ? 33.406 62.969 15.273 1 80.31 101 GLY A C 1
ATOM 818 O O . GLY A 1 101 ? 33.406 63.406 16.422 1 80.31 101 GLY A O 1
ATOM 819 N N . PHE A 1 102 ? 32.969 61.75 15.039 1 89.62 102 PHE A N 1
ATOM 820 C CA . PHE A 1 102 ? 32.375 60.875 16.078 1 89.62 102 PHE A CA 1
ATOM 821 C C . PHE A 1 102 ? 33.375 59.844 16.531 1 89.62 102 PHE A C 1
ATOM 823 O O . PHE A 1 102 ? 34.156 59.312 15.727 1 89.62 102 PHE A O 1
ATOM 830 N N . SER A 1 103 ? 33.344 59.594 17.797 1 88.62 103 SER A N 1
ATOM 831 C CA . SER A 1 103 ? 34.25 58.594 18.375 1 88.62 103 SER A CA 1
ATOM 832 C C . SER A 1 103 ? 33.906 57.188 17.859 1 88.62 103 SER A C 1
ATOM 834 O O . SER A 1 103 ? 34.812 56.344 17.703 1 88.62 103 SER A O 1
ATOM 836 N N . PHE A 1 104 ? 32.625 56.969 17.641 1 90.94 104 PHE A N 1
ATOM 837 C CA . PHE A 1 104 ? 32.156 55.656 17.203 1 90.94 104 PHE A CA 1
ATOM 838 C C . PHE A 1 104 ? 31.203 55.781 16.031 1 90.94 104 PHE A C 1
ATOM 840 O O . PHE A 1 104 ? 30.422 56.75 15.961 1 90.94 104 PHE A O 1
ATOM 847 N N . SER A 1 105 ? 31.312 54.844 15.148 1 90.25 105 SER A N 1
ATOM 848 C CA . SER A 1 105 ? 30.406 54.75 14.016 1 90.25 105 SER A CA 1
ATOM 849 C C . SER A 1 105 ? 29.797 53.344 13.938 1 90.25 105 SER A C 1
ATOM 851 O O . SER A 1 105 ? 30.531 52.344 13.883 1 90.25 105 SER A O 1
ATOM 853 N N . VAL A 1 106 ? 28.484 53.25 13.977 1 90.56 106 VAL A N 1
ATOM 854 C CA . VAL A 1 106 ? 27.766 51.969 13.898 1 90.56 106 VAL A CA 1
ATOM 855 C C . VAL A 1 106 ? 26.922 51.938 12.625 1 90.56 106 VAL A C 1
ATOM 857 O O . VAL A 1 106 ? 26.219 52.875 12.32 1 90.56 106 VAL A O 1
ATOM 860 N N . THR A 1 107 ? 27.016 50.875 11.922 1 91.38 107 THR A N 1
ATOM 861 C CA . THR A 1 107 ? 26.203 50.719 10.727 1 91.38 107 THR A CA 1
ATOM 862 C C . THR A 1 107 ? 25.172 49.594 10.938 1 91.38 107 THR A C 1
ATOM 864 O O . THR A 1 107 ? 25.5 48.531 11.453 1 91.38 107 THR A O 1
ATOM 867 N N . ALA A 1 108 ? 23.969 49.906 10.703 1 92.44 108 ALA A N 1
ATOM 868 C CA . ALA A 1 108 ? 22.859 48.938 10.727 1 92.44 108 ALA A CA 1
ATOM 869 C C . ALA A 1 108 ? 22.172 48.844 9.359 1 92.44 108 ALA A C 1
ATOM 871 O O . ALA A 1 108 ? 22.266 49.781 8.562 1 92.44 108 ALA A O 1
ATOM 872 N N . ASN A 1 109 ? 21.625 47.656 9.102 1 91.69 109 ASN A N 1
ATOM 873 C CA . ASN A 1 109 ? 20.984 47.438 7.809 1 91.69 109 ASN A CA 1
ATOM 874 C C . ASN A 1 109 ? 19.609 46.781 7.961 1 91.69 109 ASN A C 1
ATOM 876 O O . ASN A 1 109 ? 19.453 45.844 8.719 1 91.69 109 ASN A O 1
ATOM 880 N N . GLY A 1 110 ? 18.656 47.438 7.277 1 89.88 110 GLY A N 1
ATOM 881 C CA . GLY A 1 110 ? 17.422 46.719 7.039 1 89.88 110 GLY A CA 1
ATOM 882 C C . GLY A 1 110 ? 16.453 46.781 8.219 1 89.88 110 GLY A C 1
ATOM 883 O O . GLY A 1 110 ? 15.586 45.938 8.359 1 89.88 110 GLY A O 1
ATOM 884 N N . TRP A 1 111 ? 16.688 47.719 9.102 1 92.5 111 TRP A N 1
ATOM 885 C CA . TRP A 1 111 ? 15.734 47.875 10.188 1 92.5 111 TRP A CA 1
ATOM 886 C C . TRP A 1 111 ? 14.602 48.812 9.781 1 92.5 111 TRP A C 1
ATOM 888 O O . TRP A 1 111 ? 14.773 49.656 8.898 1 92.5 111 TRP A O 1
ATOM 898 N N . ASN A 1 112 ? 13.477 48.594 10.406 1 92.75 112 ASN A N 1
ATOM 899 C CA . ASN A 1 112 ? 12.445 49.625 10.328 1 92.75 112 ASN A CA 1
ATOM 900 C C . ASN A 1 112 ? 12.875 50.906 11.023 1 92.75 112 ASN A C 1
ATOM 902 O O . ASN A 1 112 ? 13.281 50.906 12.188 1 92.75 112 ASN A O 1
ATOM 906 N N . GLU A 1 113 ? 12.797 51.969 10.336 1 93.56 113 GLU A N 1
ATOM 907 C CA . GLU A 1 113 ? 13.305 53.25 10.836 1 93.56 113 GLU A CA 1
ATOM 908 C C . GLU A 1 113 ? 12.617 53.656 12.133 1 93.56 113 GLU A C 1
ATOM 910 O O . GLU A 1 113 ? 13.289 53.969 13.125 1 93.56 113 GLU A O 1
ATOM 915 N N . GLU A 1 114 ? 11.367 53.625 12.109 1 93.75 114 GLU A N 1
ATOM 916 C CA . GLU A 1 114 ? 10.609 54.062 13.273 1 93.75 114 GLU A CA 1
ATOM 917 C C . GLU A 1 114 ? 10.867 53.156 14.477 1 93.75 114 GLU A C 1
ATOM 919 O O . GLU A 1 114 ? 10.93 53.656 15.609 1 93.75 114 GLU A O 1
ATOM 924 N N . ALA A 1 115 ? 10.953 51.906 14.242 1 95.69 115 ALA A N 1
ATOM 925 C CA . ALA A 1 115 ? 11.234 50.969 15.32 1 95.69 115 ALA A CA 1
ATOM 926 C C . ALA A 1 115 ? 12.594 51.25 15.953 1 95.69 115 ALA A C 1
ATOM 928 O O . ALA A 1 115 ? 12.711 51.312 17.172 1 95.69 115 ALA A O 1
ATOM 929 N N . LEU A 1 116 ? 13.555 51.438 15.141 1 96.81 116 LEU A N 1
ATOM 930 C CA . LEU A 1 116 ? 14.906 51.688 15.625 1 96.81 116 LEU A CA 1
ATOM 931 C C . LEU A 1 116 ? 14.953 53.031 16.375 1 96.81 116 LEU A C 1
ATOM 933 O O . LEU A 1 116 ? 15.539 53.094 17.469 1 96.81 116 LEU A O 1
ATOM 937 N N . LEU A 1 117 ? 14.359 54 15.773 1 96.69 117 LEU A N 1
ATOM 938 C CA . LEU A 1 117 ? 14.336 55.312 16.391 1 96.69 117 LEU A CA 1
ATOM 939 C C . LEU A 1 117 ? 13.648 55.25 17.75 1 96.69 117 LEU A C 1
ATOM 941 O O . LEU A 1 117 ? 14.109 55.875 18.703 1 96.69 117 LEU A O 1
ATOM 945 N N . THR A 1 118 ? 12.586 54.594 17.797 1 97.25 118 THR A N 1
ATOM 946 C CA . THR A 1 118 ? 11.844 54.438 19.047 1 97.25 118 THR A CA 1
ATOM 947 C C . THR A 1 118 ? 12.727 53.844 20.125 1 97.25 118 THR A C 1
ATOM 949 O O . THR A 1 118 ? 12.781 54.344 21.25 1 97.25 118 THR A O 1
ATOM 952 N N . VAL A 1 119 ? 13.461 52.812 19.828 1 97.75 119 VAL A N 1
ATOM 953 C CA . VAL A 1 119 ? 14.352 52.156 20.781 1 97.75 119 VAL A CA 1
ATOM 954 C C . VAL A 1 119 ? 15.461 53.094 21.219 1 97.75 119 VAL A C 1
ATOM 956 O O . VAL A 1 119 ? 15.734 53.219 22.406 1 97.75 119 VAL A O 1
ATOM 959 N N . MET A 1 120 ? 16.016 53.812 20.25 1 97.75 120 MET A N 1
ATOM 960 C CA . MET A 1 120 ? 17.094 54.75 20.562 1 97.75 120 MET A CA 1
ATOM 961 C C . MET A 1 120 ? 16.609 55.906 21.422 1 97.75 120 MET A C 1
ATOM 963 O O . MET A 1 120 ? 17.312 56.375 22.297 1 97.75 120 M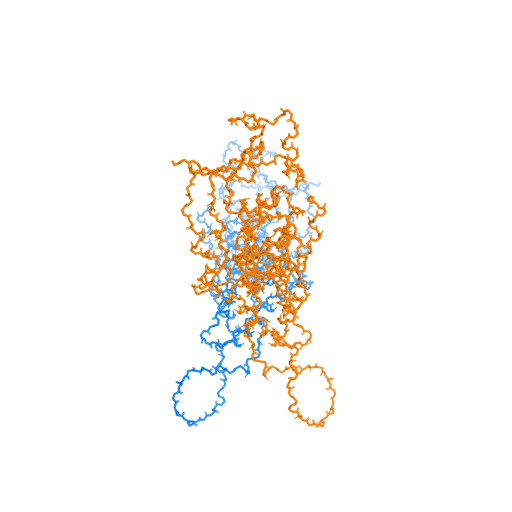ET A O 1
ATOM 967 N N . ARG A 1 121 ? 15.422 56.312 21.109 1 97.44 121 ARG A N 1
ATOM 968 C CA . ARG A 1 121 ? 14.836 57.375 21.922 1 97.44 121 ARG A CA 1
ATOM 969 C C . ARG A 1 121 ? 14.672 56.969 23.375 1 97.44 121 ARG A 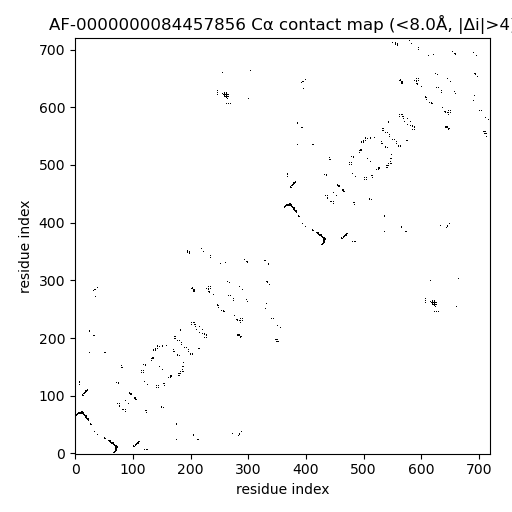C 1
ATOM 971 O O . ARG A 1 121 ? 14.992 57.719 24.297 1 97.44 121 ARG A O 1
ATOM 978 N N . ILE A 1 122 ? 14.258 55.781 23.578 1 97.06 122 ILE A N 1
ATOM 979 C CA . ILE A 1 122 ? 14.055 55.25 24.922 1 97.06 122 ILE A CA 1
ATOM 980 C C . ILE A 1 122 ? 15.398 55.156 25.641 1 97.06 122 ILE A C 1
ATOM 982 O O . ILE A 1 122 ? 15.523 55.562 26.797 1 97.06 122 ILE A O 1
ATOM 986 N N . LEU A 1 123 ? 16.406 54.688 24.984 1 96.88 123 LEU A N 1
ATOM 987 C CA . LEU A 1 123 ? 17.734 54.5 25.578 1 96.88 123 LEU A CA 1
ATOM 988 C C . LEU A 1 123 ? 18.328 55.844 26 1 96.88 123 LEU A C 1
ATOM 990 O O . LEU A 1 123 ? 19.141 55.906 26.922 1 96.88 123 LEU A O 1
ATOM 994 N N . HIS A 1 124 ? 17.875 56.906 25.328 1 97.12 124 HIS A N 1
ATOM 995 C CA . HIS A 1 124 ? 18.453 58.219 25.578 1 97.12 124 HIS A CA 1
ATOM 996 C C . HIS A 1 124 ? 17.484 59.094 26.375 1 97.12 124 HIS A C 1
ATOM 998 O O . HIS A 1 124 ? 17.688 60.312 26.469 1 97.12 124 HIS A O 1
ATOM 1004 N N . GLY A 1 125 ? 16.375 58.531 26.797 1 94.81 125 GLY A N 1
ATOM 1005 C CA . GLY A 1 125 ? 15.438 59.219 27.656 1 94.81 125 GLY A CA 1
ATOM 1006 C C . GLY A 1 125 ? 14.539 60.188 26.906 1 94.81 125 GLY A C 1
ATOM 1007 O O . GLY A 1 125 ? 13.922 61.062 27.516 1 94.81 125 GLY A O 1
ATOM 1008 N N . ARG A 1 126 ? 14.477 60.062 25.641 1 94.75 126 ARG A N 1
ATOM 1009 C CA . ARG A 1 126 ? 13.609 60.906 24.828 1 94.75 126 ARG A CA 1
ATOM 1010 C C . ARG A 1 126 ? 12.258 60.25 24.594 1 94.75 126 ARG A C 1
ATOM 1012 O O . ARG A 1 126 ? 11.914 59.906 23.453 1 94.75 126 ARG A O 1
ATOM 1019 N N . THR A 1 127 ? 11.484 60.125 25.594 1 93.06 127 THR A N 1
ATOM 1020 C CA . THR A 1 127 ? 10.328 59.25 25.562 1 93.06 127 THR A CA 1
ATOM 1021 C C . THR A 1 127 ? 9.039 60.062 25.359 1 93.06 127 THR A C 1
ATOM 1023 O O . THR A 1 127 ? 7.969 59.469 25.156 1 93.06 127 THR A O 1
ATOM 1026 N N . LYS A 1 128 ? 9.078 61.312 25.328 1 92.81 128 LYS A N 1
ATOM 1027 C CA . LYS A 1 128 ? 7.883 62.156 25.266 1 92.81 128 LYS A CA 1
ATOM 1028 C C . LYS A 1 128 ? 7.117 61.906 23.969 1 92.81 128 LYS A C 1
ATOM 1030 O O . LYS A 1 128 ? 5.891 62 23.938 1 92.81 128 LYS A O 1
ATOM 1035 N N . VAL A 1 129 ? 7.77 61.594 22.984 1 93 129 VAL A N 1
ATOM 1036 C CA . VAL A 1 129 ? 7.156 61.5 21.656 1 93 129 VAL A CA 1
ATOM 1037 C C . VAL A 1 129 ? 6.719 60.062 21.391 1 93 129 VAL A C 1
ATOM 1039 O O . VAL A 1 129 ? 6.078 59.75 20.375 1 93 129 VAL A O 1
ATOM 1042 N N . ILE A 1 130 ? 7.02 59.219 22.25 1 93.81 130 ILE A N 1
ATOM 1043 C CA . ILE A 1 130 ? 6.738 57.781 22.031 1 93.81 130 ILE A CA 1
ATOM 1044 C C . ILE A 1 130 ? 5.309 57.469 22.469 1 93.81 130 ILE A C 1
ATOM 1046 O O . ILE A 1 130 ? 4.938 57.688 23.609 1 93.81 130 ILE A O 1
ATOM 1050 N N . PRO A 1 131 ? 4.547 57 21.609 1 94 131 PRO A N 1
ATOM 1051 C CA . PRO A 1 131 ? 3.16 56.688 21.953 1 94 131 PRO A CA 1
ATOM 1052 C C . PRO A 1 131 ? 3.057 55.531 22.953 1 94 131 PRO A C 1
ATOM 1054 O O . PRO A 1 131 ? 3.84 54.594 22.891 1 94 131 PRO A O 1
ATOM 1057 N N . ARG A 1 132 ? 1.985 55.562 23.734 1 93.38 132 ARG A N 1
ATOM 1058 C CA . ARG A 1 132 ? 1.758 54.531 24.719 1 93.38 132 ARG A CA 1
ATOM 1059 C C . ARG A 1 132 ? 1.058 53.312 24.109 1 93.38 132 ARG A C 1
ATOM 1061 O O . ARG A 1 132 ? 1.096 52.219 24.656 1 93.38 132 ARG A O 1
ATOM 1068 N N . THR A 1 133 ? 0.355 53.625 23.047 1 95 133 THR A N 1
ATOM 1069 C CA . THR A 1 133 ? -0.326 52.562 22.312 1 95 133 THR A CA 1
ATOM 1070 C C . THR A 1 133 ? 0.229 52.438 20.891 1 95 133 THR A C 1
ATOM 1072 O O . THR A 1 133 ? 0.376 53.438 20.188 1 95 133 THR A O 1
ATOM 1075 N N . ILE A 1 134 ? 0.606 51.156 20.578 1 94.81 134 ILE A N 1
ATOM 1076 C CA . ILE A 1 134 ? 1.118 50.938 19.234 1 94.81 134 ILE A CA 1
ATOM 1077 C C . ILE A 1 134 ? 0.467 49.688 18.641 1 94.81 134 ILE A C 1
ATOM 1079 O O . ILE A 1 134 ? -0.19 48.938 19.344 1 94.81 134 ILE A O 1
ATOM 1083 N N . SER A 1 135 ? 0.546 49.562 17.344 1 93.88 135 SER A N 1
ATOM 1084 C CA . SER A 1 135 ? 0.024 48.375 16.672 1 93.88 135 SER A CA 1
ATOM 1085 C C . SER A 1 135 ? 0.912 47.156 16.922 1 93.88 135 SER A C 1
ATOM 1087 O O . SER A 1 135 ? 2.082 47.281 17.281 1 93.88 135 SER A O 1
ATOM 1089 N N . LEU A 1 136 ? 0.37 46.062 16.688 1 95.56 136 LEU A N 1
ATOM 1090 C CA . LEU A 1 136 ? 1.12 44.812 16.844 1 95.56 136 LEU A CA 1
ATOM 1091 C C . LEU A 1 136 ? 2.303 44.781 15.875 1 95.56 136 LEU A C 1
ATOM 1093 O O . LEU A 1 136 ? 3.393 44.344 16.25 1 95.56 136 LEU A O 1
ATOM 1097 N N . GLU A 1 137 ? 2.135 45.188 14.68 1 93.88 137 GLU A N 1
ATOM 1098 C CA . GLU A 1 137 ? 3.223 45.188 13.703 1 93.88 137 GLU A CA 1
ATOM 1099 C C . GLU A 1 137 ? 4.379 46.062 14.172 1 93.88 137 GLU A C 1
ATOM 1101 O O . GLU A 1 137 ? 5.543 45.656 14.062 1 93.88 137 GLU A O 1
ATOM 1106 N N . LYS A 1 138 ? 4.023 47.25 14.609 1 94.44 138 LYS A N 1
ATOM 1107 C CA . LYS A 1 138 ? 5.062 48.125 15.125 1 94.44 138 LYS A CA 1
ATOM 1108 C C . LYS A 1 138 ? 5.809 47.469 16.281 1 94.44 138 LYS A C 1
ATOM 1110 O O . LYS A 1 138 ? 7.039 47.531 16.344 1 94.44 138 LYS A O 1
ATOM 1115 N N . LEU A 1 139 ? 5.012 46.938 17.172 1 96.94 139 LEU A N 1
ATOM 1116 C CA . LEU A 1 139 ? 5.629 46.25 18.312 1 96.94 139 LEU A CA 1
ATOM 1117 C C . LEU A 1 139 ? 6.539 45.125 17.844 1 96.94 139 LEU A C 1
ATOM 1119 O O . LEU A 1 139 ? 7.625 44.938 18.391 1 96.94 139 LEU A O 1
ATOM 1123 N N . ALA A 1 140 ? 6.078 44.312 16.906 1 95.88 140 ALA A N 1
ATOM 1124 C CA . ALA A 1 140 ? 6.883 43.219 16.375 1 95.88 140 ALA A CA 1
ATOM 1125 C C . ALA A 1 140 ? 8.18 43.75 15.758 1 95.88 140 ALA A C 1
ATOM 1127 O O . ALA A 1 140 ? 9.242 43.156 15.961 1 95.88 140 ALA A O 1
ATOM 1128 N N . LYS A 1 141 ? 8.133 44.781 15.023 1 95.19 141 LYS A N 1
ATOM 1129 C CA . LYS A 1 141 ? 9.328 45.375 14.445 1 95.19 141 LYS A CA 1
ATOM 1130 C C . LYS A 1 141 ? 10.297 45.844 15.539 1 95.19 141 LYS A C 1
ATOM 1132 O O . LYS A 1 141 ? 11.508 45.656 15.414 1 95.19 141 LYS A O 1
ATOM 1137 N N . ILE A 1 142 ? 9.766 46.438 16.531 1 97 142 ILE A N 1
ATOM 1138 C CA . ILE A 1 142 ? 10.57 46.875 17.672 1 97 142 ILE A CA 1
ATOM 1139 C C . ILE A 1 142 ? 11.203 45.656 18.344 1 97 142 ILE A C 1
ATOM 1141 O O . ILE A 1 142 ? 12.383 45.656 18.688 1 97 142 ILE A O 1
ATOM 1145 N N . ALA A 1 143 ? 10.383 44.594 18.484 1 97.31 143 ALA A N 1
ATOM 1146 C CA . ALA A 1 143 ? 10.852 43.375 19.125 1 97.31 143 ALA A CA 1
ATOM 1147 C C . ALA A 1 143 ? 12.047 42.781 18.375 1 97.31 143 ALA A C 1
ATOM 1149 O O . ALA A 1 143 ? 12.984 42.281 18.984 1 97.31 143 ALA A O 1
ATOM 1150 N N . VAL A 1 144 ? 12.039 42.844 17.062 1 96.56 144 VAL A N 1
ATOM 1151 C CA . VAL A 1 144 ? 13.141 42.312 16.25 1 96.56 144 VAL A CA 1
ATOM 1152 C C . VAL A 1 144 ? 14.422 43.094 16.562 1 96.56 144 VAL A C 1
ATOM 1154 O O . VAL A 1 144 ? 15.492 42.5 16.734 1 96.56 144 VAL A O 1
ATOM 1157 N N . VAL A 1 145 ? 14.336 44.344 16.688 1 96.56 145 VAL A N 1
ATOM 1158 C CA . VAL A 1 145 ? 15.469 45.219 17 1 96.56 145 VAL A CA 1
ATOM 1159 C C . VAL A 1 145 ? 15.992 44.906 18.391 1 96.56 145 VAL A C 1
ATOM 1161 O O . VAL A 1 145 ? 17.203 44.75 18.594 1 96.56 145 VAL A O 1
ATOM 1164 N N . ILE A 1 146 ? 15.117 44.812 19.266 1 96.75 146 ILE A N 1
ATOM 1165 C CA . ILE A 1 146 ? 15.453 44.531 20.672 1 96.75 146 ILE A CA 1
ATOM 1166 C C . ILE A 1 146 ? 16.203 43.188 20.766 1 96.75 146 ILE A C 1
ATOM 1168 O O . ILE A 1 146 ? 17.219 43.094 21.438 1 96.75 146 ILE A O 1
ATOM 1172 N N . ASP A 1 147 ? 15.664 42.219 20.125 1 95.31 147 ASP A N 1
ATOM 1173 C CA . ASP A 1 147 ? 16.25 40.875 20.172 1 95.31 147 ASP A CA 1
ATOM 1174 C C . ASP A 1 147 ? 17.641 40.875 19.562 1 95.31 147 ASP A C 1
ATOM 1176 O O . ASP A 1 147 ? 18.562 40.25 20.109 1 95.31 147 ASP A O 1
ATOM 1180 N N . TYR A 1 148 ? 17.828 41.562 18.516 1 95 148 TYR A N 1
ATOM 1181 C CA . TYR A 1 148 ? 19.109 41.594 17.812 1 95 148 TYR A CA 1
ATOM 1182 C C . TYR A 1 148 ? 20.172 42.281 18.672 1 95 148 TYR A C 1
ATOM 1184 O O . TYR A 1 148 ? 21.297 41.75 18.781 1 95 148 TYR A O 1
ATOM 1192 N N . TYR A 1 149 ? 19.875 43.406 19.297 1 96 149 TYR A N 1
ATOM 1193 C CA . TYR A 1 149 ? 20.859 44.188 20.031 1 96 149 TYR A CA 1
ATOM 1194 C C . TYR A 1 149 ? 20.859 43.844 21.5 1 96 149 TYR A C 1
ATOM 1196 O O . TYR A 1 149 ? 21.516 44.5 22.312 1 96 149 TYR A O 1
ATOM 1204 N N . ASN A 1 150 ? 20.078 42.875 21.859 1 95.25 150 ASN A N 1
ATOM 1205 C CA . ASN A 1 150 ? 20 42.406 23.25 1 95.25 150 ASN A CA 1
ATOM 1206 C C . ASN A 1 150 ? 19.625 43.531 24.188 1 95.25 150 ASN A C 1
ATOM 1208 O O . ASN A 1 150 ? 20.344 43.812 25.172 1 95.25 150 ASN A O 1
ATOM 1212 N N . LEU A 1 151 ? 18.516 44.188 23.922 1 97 151 LEU A N 1
ATOM 1213 C CA . LEU A 1 151 ? 18.078 45.375 24.672 1 97 151 LEU A CA 1
ATOM 1214 C C . LEU A 1 151 ? 16.875 45.031 25.547 1 97 151 LEU A C 1
ATOM 1216 O O . LEU A 1 151 ? 16.125 45.906 25.953 1 97 151 LEU A O 1
ATOM 1220 N N . HIS A 1 152 ? 16.641 43.781 25.906 1 95.25 152 HIS A N 1
ATOM 1221 C CA . HIS A 1 152 ? 15.445 43.281 26.594 1 95.25 152 HIS A CA 1
ATOM 1222 C C . HIS A 1 152 ? 15.258 44 27.938 1 95.25 152 HIS A C 1
ATOM 1224 O O . HIS A 1 152 ? 14.164 44.469 28.25 1 95.25 152 HIS A O 1
ATOM 1230 N N . GLU A 1 153 ? 16.312 44.125 28.656 1 94.25 153 GLU A N 1
ATOM 1231 C CA . GLU A 1 153 ? 16.234 44.719 29.969 1 94.25 153 GLU A CA 1
ATOM 1232 C C . GLU A 1 153 ? 15.922 46.219 29.875 1 94.25 153 GLU A C 1
ATOM 1234 O O . GLU A 1 153 ? 15.07 46.75 30.609 1 94.25 153 GLU A O 1
ATOM 1239 N N . ALA A 1 154 ? 16.547 46.875 28.938 1 94.56 154 ALA A N 1
ATOM 1240 C CA . ALA A 1 154 ? 16.453 48.344 28.812 1 94.56 154 ALA A CA 1
ATOM 1241 C C . ALA A 1 154 ? 15.047 48.75 28.359 1 94.56 154 ALA A C 1
ATOM 1243 O O . ALA A 1 154 ? 14.586 49.844 28.688 1 94.56 154 ALA A O 1
ATOM 1244 N N . ILE A 1 155 ? 14.414 47.875 27.672 1 95 155 ILE A N 1
ATOM 1245 C CA . ILE A 1 155 ? 13.148 48.25 27.062 1 95 155 ILE A CA 1
ATOM 1246 C C . ILE A 1 155 ? 11.992 47.531 27.766 1 95 155 ILE A C 1
ATOM 1248 O O . ILE A 1 155 ? 10.836 47.656 27.344 1 95 155 ILE A O 1
ATOM 1252 N N . ASP A 1 156 ? 12.195 46.875 28.797 1 94.44 156 ASP A N 1
ATOM 1253 C CA . ASP A 1 156 ? 11.25 45.969 29.453 1 94.44 156 ASP A CA 1
ATOM 1254 C C . ASP A 1 156 ? 9.984 46.719 29.875 1 94.44 156 ASP A C 1
ATOM 1256 O O . ASP A 1 156 ? 8.867 46.281 29.594 1 94.44 156 ASP A O 1
ATOM 1260 N N . PHE A 1 157 ? 10.148 47.844 30.469 1 93.38 157 PHE A N 1
ATOM 1261 C CA . PHE A 1 157 ? 9.023 48.625 30.984 1 93.38 157 PHE A CA 1
ATOM 1262 C C . PHE A 1 157 ? 8.117 49.062 29.844 1 93.38 157 PHE A C 1
ATOM 1264 O O . PHE A 1 157 ? 6.902 48.875 29.875 1 93.38 157 PHE A O 1
ATOM 1271 N N . SER A 1 158 ? 8.695 49.719 28.859 1 95.38 158 SER A N 1
ATOM 1272 C CA . SER A 1 158 ? 7.93 50.188 27.719 1 95.38 158 SER A CA 1
ATOM 1273 C C . SER A 1 158 ? 7.258 49.062 26.969 1 95.38 158 SER A C 1
ATOM 12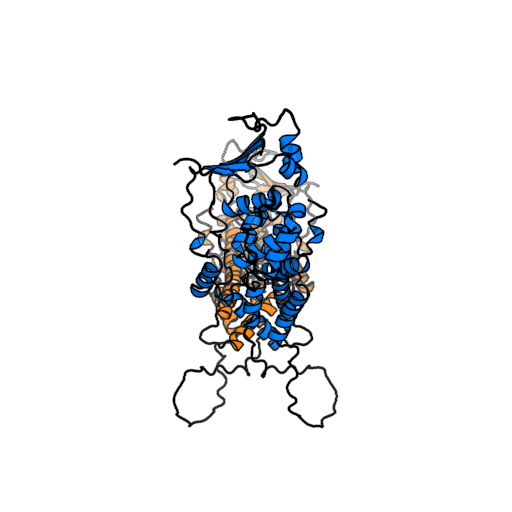75 O O . SER A 1 158 ? 6.109 49.156 26.547 1 95.38 158 SER A O 1
ATOM 1277 N N . ALA A 1 159 ? 7.988 47.969 26.859 1 95.56 159 ALA A N 1
ATOM 1278 C CA . ALA A 1 159 ? 7.469 46.812 26.156 1 95.56 159 ALA A CA 1
ATOM 1279 C C . ALA A 1 159 ? 6.23 46.25 26.844 1 95.56 159 ALA A C 1
ATOM 1281 O O . ALA A 1 159 ? 5.23 45.938 26.188 1 95.56 159 ALA A O 1
ATOM 1282 N N . LYS A 1 160 ? 6.293 46.125 28.109 1 95.12 160 LYS A N 1
ATOM 1283 C CA . LYS A 1 160 ? 5.156 45.625 28.875 1 95.12 160 LYS A CA 1
ATOM 1284 C C . LYS A 1 160 ? 3.943 46.531 28.719 1 95.12 160 LYS A C 1
ATOM 1286 O O . LYS A 1 160 ? 2.812 46.062 28.609 1 95.12 160 LYS A O 1
ATOM 1291 N N . GLU A 1 161 ? 4.203 47.781 28.719 1 95.75 161 GLU A N 1
ATOM 1292 C CA . GLU A 1 161 ? 3.123 48.75 28.531 1 95.75 161 GLU A CA 1
ATOM 1293 C C . GLU A 1 161 ? 2.48 48.594 27.156 1 95.75 161 GLU A C 1
ATOM 1295 O O . GLU A 1 161 ? 1.255 48.625 27.031 1 95.75 161 GLU A O 1
ATOM 1300 N N . TRP A 1 162 ? 3.305 48.5 26.141 1 97 162 TRP A N 1
ATOM 1301 C CA . TRP A 1 162 ? 2.799 48.344 24.781 1 97 162 TRP A CA 1
ATOM 1302 C C . TRP A 1 162 ? 1.999 47.031 24.656 1 97 162 TRP A C 1
ATOM 1304 O O . TRP A 1 162 ? 0.944 47 24.016 1 97 162 TRP A O 1
ATOM 1314 N N . ILE A 1 163 ? 2.451 45.938 25.25 1 96.69 163 ILE A N 1
ATOM 1315 C CA . ILE A 1 163 ? 1.792 44.625 25.188 1 96.69 163 ILE A CA 1
ATOM 1316 C C . ILE A 1 163 ? 0.417 44.719 25.844 1 96.69 163 ILE A C 1
ATOM 1318 O O . ILE A 1 163 ? -0.567 44.188 25.312 1 96.69 163 ILE A O 1
ATOM 1322 N N . TYR A 1 164 ? 0.381 45.406 26.906 1 94.31 164 TYR A N 1
ATOM 1323 C CA . TYR A 1 164 ? -0.864 45.562 27.641 1 94.31 164 TYR A CA 1
ATOM 1324 C C . TYR A 1 164 ? -1.846 46.438 26.875 1 94.31 164 TYR A C 1
ATOM 1326 O O . TYR A 1 164 ? -3.061 46.25 26.953 1 94.31 164 TYR A O 1
ATOM 1334 N N . ASN A 1 165 ? -1.332 47.344 26.094 1 94.88 165 ASN A N 1
ATOM 1335 C CA . ASN A 1 165 ? -2.182 48.344 25.422 1 94.88 165 ASN A CA 1
ATOM 1336 C C . ASN A 1 165 ? -2.209 48.125 23.906 1 94.88 165 ASN A C 1
ATOM 1338 O O . ASN A 1 165 ? -2.391 49.062 23.156 1 94.88 165 ASN A O 1
ATOM 1342 N N . LEU A 1 166 ? -1.999 46.906 23.484 1 94.25 166 LEU A N 1
ATOM 1343 C CA . LEU A 1 166 ? -2.018 46.625 22.047 1 94.25 166 LEU A CA 1
ATOM 1344 C C . LEU A 1 166 ? -3.365 47 21.453 1 94.25 166 LEU A C 1
ATOM 1346 O O . LEU A 1 166 ? -4.414 46.719 22.031 1 94.25 166 LEU A O 1
ATOM 1350 N N . LYS A 1 167 ? -3.342 47.438 20.297 1 88.75 167 LYS A N 1
ATOM 1351 C CA . LYS A 1 167 ? -4.555 47.875 19.609 1 88.75 167 LYS A CA 1
ATOM 1352 C C . LYS A 1 167 ? -5.375 46.656 19.156 1 88.75 167 LYS A C 1
ATOM 1354 O O . LYS A 1 167 ? -6.605 46.688 19.219 1 88.75 167 LYS A O 1
ATOM 1359 N N . GLU A 1 168 ? -4.754 45.625 18.734 1 91 168 GLU A N 1
ATOM 1360 C CA . GLU A 1 168 ? -5.406 44.469 18.172 1 91 168 GLU A CA 1
ATOM 1361 C C . GLU A 1 168 ? -5.758 43.438 19.266 1 91 168 GLU A C 1
ATOM 1363 O O . GLU A 1 168 ? -5.004 43.281 20.219 1 91 168 GLU A O 1
ATOM 1368 N N . PRO A 1 169 ? -6.848 42.812 19.062 1 91.88 169 PRO A N 1
ATOM 1369 C CA . PRO A 1 169 ? -7.168 41.719 19.969 1 91.88 169 PRO A CA 1
ATOM 1370 C C . PRO A 1 169 ? -6.27 40.5 19.766 1 91.88 169 PRO A C 1
ATOM 1372 O O . PRO A 1 169 ? -5.582 40.406 18.75 1 91.88 169 PRO A O 1
ATOM 1375 N N . PRO A 1 170 ? -6.242 39.625 20.781 1 92.69 170 PRO A N 1
ATOM 1376 C CA . PRO A 1 170 ? -5.453 38.406 20.609 1 92.69 170 PRO A CA 1
ATOM 1377 C C . PRO A 1 170 ? -5.91 37.562 19.406 1 92.69 170 PRO A C 1
ATOM 1379 O O . PRO A 1 170 ? -7.113 37.406 19.188 1 92.69 170 PRO A O 1
ATOM 1382 N N . PRO A 1 171 ? -4.996 37.125 18.641 1 94.88 171 PRO A N 1
ATOM 1383 C CA . PRO A 1 171 ? -5.367 36.312 17.469 1 94.88 171 PRO A CA 1
ATOM 1384 C C . PRO A 1 171 ? -5.926 34.938 17.844 1 94.88 171 PRO A C 1
ATOM 1386 O O . PRO A 1 171 ? -5.508 34.344 18.859 1 94.88 171 PRO A O 1
ATOM 1389 N N . THR A 1 172 ? -6.789 34.406 16.984 1 92.56 172 THR A N 1
ATOM 1390 C CA . THR A 1 172 ? -7.441 33.156 17.297 1 92.56 172 THR A CA 1
ATOM 1391 C C . THR A 1 172 ? -7.195 32.125 16.188 1 92.56 172 THR A C 1
ATOM 1393 O O . THR A 1 172 ? -7.605 30.969 16.281 1 92.56 172 THR A O 1
ATOM 1396 N N . SER A 1 173 ? -6.59 32.594 15.125 1 94 173 SER A N 1
ATOM 1397 C CA . SER A 1 173 ? -6.277 31.703 14.008 1 94 173 SER A CA 1
ATOM 1398 C C . SER A 1 173 ? -4.863 31.953 13.492 1 94 173 SER A C 1
ATOM 1400 O O . SER A 1 173 ? -4.328 33.062 13.617 1 94 173 SER A O 1
ATOM 1402 N N . PHE A 1 174 ? -4.34 30.953 12.977 1 93.31 174 PHE A N 1
ATOM 1403 C CA . PHE A 1 174 ? -2.971 31.047 12.484 1 93.31 174 PHE A CA 1
ATOM 1404 C C . PHE A 1 174 ? -2.908 31.906 11.234 1 93.31 174 PHE A C 1
ATOM 1406 O O . PHE A 1 174 ? -3.586 31.625 10.242 1 93.31 174 PHE A O 1
ATOM 1413 N N . GLY A 1 175 ? -2.209 32.875 11.227 1 92.75 175 GLY A N 1
ATOM 1414 C CA . GLY A 1 175 ? -1.949 33.844 10.172 1 92.75 175 GLY A CA 1
ATOM 1415 C C . GLY A 1 175 ? -0.851 34.844 10.516 1 92.75 175 GLY A C 1
ATOM 1416 O O . GLY A 1 175 ? -0.078 34.594 11.453 1 92.75 175 GLY A O 1
ATOM 1417 N N . ARG A 1 176 ? -0.796 35.844 9.766 1 92.19 176 ARG A N 1
ATOM 1418 C CA . ARG A 1 176 ? 0.25 36.844 9.945 1 92.19 176 ARG A CA 1
ATOM 1419 C C . ARG A 1 176 ? 0.195 37.469 11.344 1 92.19 176 ARG A C 1
ATOM 1421 O O . ARG A 1 176 ? 1.217 37.562 12.023 1 92.19 176 ARG A O 1
ATOM 1428 N N . THR A 1 177 ? -1.02 37.781 11.719 1 93.38 177 THR A N 1
ATOM 1429 C CA . THR A 1 177 ? -1.211 38.438 13.008 1 93.38 177 THR A CA 1
ATOM 1430 C C . THR A 1 177 ? -0.764 37.5 14.141 1 93.38 177 THR A C 1
ATOM 1432 O O . THR A 1 177 ? -0.083 37.938 15.07 1 93.38 177 THR A O 1
ATOM 1435 N N . LEU A 1 178 ? -1.121 36.281 14.023 1 95.88 178 LEU A N 1
ATOM 1436 C CA . LEU A 1 178 ? -0.751 35.344 15.062 1 95.88 178 LEU A CA 1
ATOM 1437 C C . LEU A 1 178 ? 0.76 35.156 15.109 1 95.88 178 LEU A C 1
ATOM 1439 O O . LEU A 1 178 ? 1.354 35.094 16.188 1 95.88 178 LEU A O 1
ATOM 1443 N N . LEU A 1 179 ? 1.399 35.062 14.016 1 95.38 179 LEU A N 1
ATOM 1444 C CA . LEU A 1 179 ? 2.844 34.844 13.953 1 95.38 179 LEU A CA 1
ATOM 1445 C C . LEU A 1 179 ? 3.58 36.031 14.586 1 95.38 179 LEU A C 1
ATOM 1447 O O . LEU A 1 179 ? 4.551 35.844 15.32 1 95.38 179 LEU A O 1
ATOM 1451 N N . LEU A 1 180 ? 3.125 37.25 14.273 1 95.31 180 LEU A N 1
ATOM 1452 C CA . LEU A 1 180 ? 3.736 38.438 14.852 1 95.31 180 LEU A CA 1
ATOM 1453 C C . LEU A 1 180 ? 3.582 38.438 16.375 1 95.31 180 LEU A C 1
ATOM 1455 O O . LEU A 1 180 ? 4.535 38.75 17.094 1 95.31 180 LEU A O 1
ATOM 1459 N N . ARG A 1 181 ? 2.379 38.125 16.812 1 97.12 181 ARG A N 1
ATOM 1460 C CA . ARG A 1 181 ? 2.135 38.062 18.25 1 97.12 181 ARG A CA 1
ATOM 1461 C C . ARG A 1 181 ? 2.969 37 18.922 1 97.12 181 ARG A C 1
ATOM 1463 O O . ARG A 1 181 ? 3.414 37.156 20.062 1 97.12 181 ARG A O 1
ATOM 1470 N N . PHE A 1 182 ? 3.135 35.906 18.203 1 97.31 182 PHE A N 1
ATOM 1471 C CA . PHE A 1 182 ? 3.959 34.812 18.672 1 97.31 182 PHE A CA 1
ATOM 1472 C C . PHE A 1 182 ? 5.406 35.25 18.859 1 97.31 182 PHE A C 1
ATOM 1474 O O . PHE A 1 182 ? 6.023 34.969 19.891 1 97.31 182 PHE A O 1
ATOM 1481 N N . LEU A 1 183 ? 5.934 35.938 17.891 1 97 183 LEU A N 1
ATOM 1482 C CA . LEU A 1 183 ? 7.277 36.5 18 1 97 183 LEU A CA 1
ATOM 1483 C C . LEU A 1 183 ? 7.406 37.375 19.219 1 97 183 LEU A C 1
ATOM 1485 O O . LEU A 1 183 ? 8.367 37.281 19.984 1 97 183 LEU A O 1
ATOM 1489 N N . VAL A 1 184 ? 6.445 38.281 19.375 1 97.69 184 VAL A N 1
ATOM 1490 C CA . VAL A 1 184 ? 6.449 39.188 20.5 1 97.69 184 VAL A CA 1
ATOM 1491 C C . VAL A 1 184 ? 6.469 38.438 21.812 1 97.69 184 VAL A C 1
ATOM 1493 O O . VAL A 1 184 ? 7.23 38.75 22.719 1 97.69 184 VAL A O 1
ATOM 1496 N N . SER A 1 185 ? 5.668 37.406 21.859 1 97.62 185 SER A N 1
ATOM 1497 C CA . SER A 1 185 ? 5.598 36.594 23.078 1 97.62 185 SER A CA 1
ATOM 1498 C C . SER A 1 185 ? 6.922 35.906 23.359 1 97.62 185 SER A C 1
ATOM 1500 O O . SER A 1 185 ? 7.305 35.719 24.531 1 97.62 185 SER A O 1
ATOM 1502 N N . TRP A 1 186 ? 7.641 35.531 22.344 1 97.06 186 TRP A N 1
ATOM 1503 C CA . TRP A 1 186 ? 8.953 34.906 22.484 1 97.06 186 TRP A CA 1
ATOM 1504 C C . TRP A 1 186 ? 9.992 35.906 22.953 1 97.06 186 TRP A C 1
ATOM 1506 O O . TRP A 1 186 ? 10.688 35.688 23.953 1 97.06 186 TRP A O 1
ATOM 1516 N N . VAL A 1 187 ? 10.07 37 22.281 1 96.88 187 VAL A N 1
ATOM 1517 C CA . VAL A 1 187 ? 11.109 38 22.531 1 96.88 187 VAL A CA 1
ATOM 1518 C C . VAL A 1 187 ? 10.961 38.562 23.938 1 96.88 187 VAL A C 1
ATOM 1520 O O . VAL A 1 187 ? 11.961 38.812 24.625 1 96.88 187 VAL A O 1
ATOM 1523 N N . PHE A 1 188 ? 9.719 38.719 24.391 1 96.62 188 PHE A N 1
ATOM 1524 C CA . PHE A 1 188 ? 9.508 39.375 25.688 1 96.62 188 PHE A CA 1
ATOM 1525 C C . PHE A 1 188 ? 9.164 38.344 26.75 1 96.62 188 PHE A C 1
ATOM 1527 O O . PHE A 1 188 ? 8.688 38.688 27.828 1 96.62 188 PHE A O 1
ATOM 1534 N N . SER A 1 189 ? 9.219 37.094 26.484 1 95.44 189 SER A N 1
ATOM 1535 C CA . SER A 1 189 ? 9.125 35.938 27.391 1 95.44 189 SER A CA 1
ATOM 1536 C C . SER A 1 189 ? 7.77 35.906 28.094 1 95.44 189 SER A C 1
ATOM 1538 O O . SER A 1 189 ? 7.691 35.75 29.312 1 95.44 189 SER A O 1
ATOM 1540 N N . GLU A 1 190 ? 6.746 36.094 27.234 1 96.44 190 GLU A N 1
ATOM 1541 C CA . GLU A 1 190 ? 5.391 35.906 27.734 1 96.44 190 GLU A CA 1
ATOM 1542 C C . GLU A 1 190 ? 5.016 34.438 27.781 1 96.44 190 GLU A C 1
ATOM 1544 O O . GLU A 1 190 ? 4.398 33.906 26.844 1 96.44 190 GLU A O 1
ATOM 1549 N N . VAL A 1 191 ? 5.164 33.812 28.875 1 96.75 191 VAL A N 1
ATOM 1550 C CA . VAL A 1 191 ? 5.105 32.375 29 1 96.75 191 VAL A CA 1
ATOM 1551 C C . VAL A 1 191 ? 3.711 31.875 28.625 1 96.75 191 VAL A C 1
ATOM 1553 O O . VAL A 1 191 ? 3.566 31 27.781 1 96.75 191 VAL A O 1
ATOM 1556 N N . TYR A 1 192 ? 2.689 32.469 29.25 1 96.69 192 TYR A N 1
ATOM 1557 C CA . TYR A 1 192 ? 1.322 32 29.047 1 96.69 192 TYR A CA 1
ATOM 1558 C C . TYR A 1 192 ? 0.874 32.25 27.609 1 96.69 192 TYR A C 1
ATOM 1560 O O . TYR A 1 192 ? 0.351 31.344 26.953 1 96.69 192 TYR A O 1
ATOM 1568 N N . THR A 1 193 ? 1.083 33.469 27.125 1 97.5 193 THR A N 1
ATOM 1569 C CA . THR A 1 193 ? 0.668 33.812 25.766 1 97.5 193 THR A CA 1
ATOM 1570 C C . THR A 1 193 ? 1.4 32.969 24.734 1 97.5 193 THR A C 1
ATOM 1572 O O . THR A 1 193 ? 0.796 32.531 23.766 1 97.5 193 THR A O 1
ATOM 1575 N N . PHE A 1 194 ? 2.686 32.75 24.969 1 98.12 194 PHE A N 1
ATOM 1576 C CA . PHE A 1 194 ? 3.504 31.906 24.078 1 98.12 194 PHE A CA 1
ATOM 1577 C C . PHE A 1 194 ? 2.922 30.516 23.953 1 98.12 194 PHE A C 1
ATOM 1579 O O . PHE A 1 194 ? 2.795 29.984 22.844 1 98.12 194 PHE A O 1
ATOM 1586 N N . ARG A 1 195 ? 2.547 30 25.016 1 98.19 195 ARG A N 1
ATOM 1587 C CA . ARG A 1 195 ? 1.982 28.656 25.062 1 98.19 195 ARG A CA 1
ATOM 1588 C C . ARG A 1 195 ? 0.654 28.594 24.312 1 98.19 195 ARG A C 1
ATOM 1590 O O . ARG A 1 195 ? 0.431 27.688 23.516 1 98.19 195 ARG A O 1
ATOM 1597 N N . GLN A 1 196 ? -0.205 29.547 24.562 1 97.75 196 GLN A N 1
ATOM 1598 C CA . GLN A 1 196 ? -1.519 29.578 23.922 1 97.75 196 GLN A CA 1
ATOM 1599 C C . GLN A 1 196 ? -1.396 29.734 22.406 1 97.75 196 GLN A C 1
ATOM 1601 O O . GLN A 1 196 ? -2.086 29.047 21.641 1 97.75 196 GLN A O 1
ATOM 1606 N N . LEU A 1 197 ? -0.515 30.609 21.984 1 98.31 197 LEU A N 1
ATOM 1607 C CA . LEU A 1 197 ? -0.341 30.844 20.562 1 98.31 197 LEU A CA 1
ATOM 1608 C C . LEU A 1 197 ? 0.278 29.641 19.875 1 98.31 197 LEU A C 1
ATOM 1610 O O . LEU A 1 197 ? -0.132 29.266 18.766 1 98.31 197 LEU A O 1
ATOM 1614 N N . SER A 1 198 ? 1.308 29.016 20.531 1 98.5 198 SER A N 1
ATOM 1615 C CA . SER A 1 198 ? 1.92 27.828 19.953 1 98.5 198 SER A CA 1
ATOM 1616 C C . SER A 1 198 ? 0.903 26.703 19.812 1 98.5 198 SER A C 1
ATOM 1618 O O . SER A 1 198 ? 0.969 25.906 18.859 1 98.5 198 SER A O 1
ATOM 1620 N N . LYS A 1 199 ? 0.026 26.609 20.734 1 98.25 199 LYS A N 1
ATOM 1621 C CA . LYS A 1 199 ? -1.028 25.609 20.672 1 98.25 199 LYS A CA 1
ATOM 1622 C C . LYS A 1 199 ? -1.858 25.75 19.391 1 98.25 199 LYS A C 1
ATOM 1624 O O . LYS A 1 199 ? -2.148 24.766 18.719 1 98.25 199 LYS A O 1
ATOM 1629 N N . ILE A 1 200 ? -2.242 26.938 19.047 1 97.69 200 ILE A N 1
ATOM 1630 C CA . ILE A 1 200 ? -3.012 27.219 17.844 1 97.69 200 ILE A CA 1
ATOM 1631 C C . ILE A 1 200 ? -2.193 26.844 16.609 1 97.69 200 ILE A C 1
ATOM 1633 O O . ILE A 1 200 ? -2.707 26.203 15.688 1 97.69 200 ILE A O 1
ATOM 1637 N N . ILE A 1 201 ? -0.914 27.188 16.609 1 97.88 201 ILE A N 1
ATOM 1638 C CA . ILE A 1 201 ? -0.036 26.891 15.484 1 97.88 201 ILE A CA 1
ATOM 1639 C C . ILE A 1 201 ? 0.061 25.375 15.289 1 97.88 201 ILE A C 1
ATOM 1641 O O . ILE A 1 201 ? -0.074 24.875 14.172 1 97.88 201 ILE A O 1
ATOM 1645 N N . ILE A 1 202 ? 0.219 24.641 16.344 1 98.38 202 ILE A N 1
ATOM 1646 C CA . ILE A 1 202 ? 0.366 23.203 16.328 1 98.38 202 ILE A CA 1
ATOM 1647 C C . ILE A 1 202 ? -0.88 22.562 15.711 1 98.38 202 ILE A C 1
ATOM 1649 O O . ILE A 1 202 ? -0.78 21.625 14.906 1 98.38 202 ILE A O 1
ATOM 1653 N N . GLN A 1 203 ? -2.014 23.062 15.984 1 97.88 203 GLN A N 1
ATOM 1654 C CA . GLN A 1 203 ? -3.279 22.469 15.555 1 97.88 203 GLN A CA 1
ATOM 1655 C C . GLN A 1 203 ? -3.588 22.844 14.102 1 97.88 203 GLN A C 1
ATOM 1657 O O . GLN A 1 203 ? -4.176 22.031 13.367 1 97.88 203 GLN A O 1
ATOM 1662 N N . GLU A 1 204 ? -3.15 24.047 13.695 1 96.44 204 GLU A N 1
ATOM 1663 C CA . GLU A 1 204 ? -3.674 24.562 12.438 1 96.44 204 GLU A CA 1
ATOM 1664 C C . GLU A 1 204 ? -2.615 24.516 11.336 1 96.44 204 GLU A C 1
ATOM 1666 O O . GLU A 1 204 ? -2.939 24.625 10.148 1 96.44 204 GLU A O 1
ATOM 1671 N N . SER A 1 205 ? -1.36 24.391 11.688 1 96.19 205 SER A N 1
ATOM 1672 C CA . SER A 1 205 ? -0.31 24.375 10.672 1 96.19 205 SER A CA 1
ATOM 1673 C C . SER A 1 205 ? -0.367 23.094 9.836 1 96.19 205 SER A C 1
ATOM 1675 O O . SER A 1 205 ? -0.831 22.062 10.312 1 96.19 205 SER A O 1
ATOM 1677 N N . ARG A 1 206 ? 0.081 23.188 8.602 1 96.25 206 ARG A N 1
ATOM 1678 C CA . ARG A 1 206 ? 0.101 22.047 7.699 1 96.25 206 ARG A CA 1
ATOM 1679 C C . ARG A 1 206 ? 1.528 21.688 7.293 1 96.25 206 ARG A C 1
ATOM 1681 O O . ARG A 1 206 ? 1.741 20.953 6.328 1 96.25 206 ARG A O 1
ATOM 1688 N N . GLY A 1 207 ? 2.469 22.25 8.039 1 95.44 207 GLY A N 1
ATOM 1689 C CA . GLY A 1 207 ? 3.898 22.078 7.848 1 95.44 207 GLY A CA 1
ATOM 1690 C C . GLY A 1 207 ? 4.738 22.984 8.727 1 95.44 207 GLY A C 1
ATOM 1691 O O . GLY A 1 207 ? 4.203 23.688 9.586 1 95.44 207 GLY A O 1
ATOM 1692 N N . PRO A 1 208 ? 5.98 22.922 8.531 1 94.62 208 PRO A N 1
ATOM 1693 C CA . PRO A 1 208 ? 6.844 23.812 9.305 1 94.62 208 PRO A CA 1
ATOM 1694 C C . PRO A 1 208 ? 6.547 25.297 9.047 1 94.62 208 PRO A C 1
ATOM 1696 O O . PRO A 1 208 ? 6.336 25.688 7.898 1 94.62 208 PRO A O 1
ATOM 1699 N N . VAL A 1 209 ? 6.516 26.016 10.094 1 92.81 209 VAL A N 1
ATOM 1700 C CA . VAL A 1 209 ? 6.27 27.453 10.008 1 92.81 209 VAL A CA 1
ATOM 1701 C C . VAL A 1 209 ? 7.41 28.125 9.258 1 92.81 209 VAL A C 1
ATOM 1703 O O . VAL A 1 209 ? 8.586 27.875 9.539 1 92.81 209 VAL A O 1
ATOM 1706 N N . ASN A 1 210 ? 7.012 28.812 8.297 1 86.75 210 ASN A N 1
ATOM 1707 C CA . ASN A 1 210 ? 8 29.625 7.598 1 86.75 210 ASN A CA 1
ATOM 1708 C C . ASN A 1 210 ? 8.164 31 8.242 1 86.75 210 ASN A C 1
ATOM 1710 O O . ASN A 1 210 ? 7.406 31.922 7.941 1 86.75 210 ASN A O 1
ATOM 1714 N N . ALA A 1 211 ? 9.031 31.141 9.172 1 74.12 211 ALA A N 1
ATOM 1715 C CA . ALA A 1 211 ? 9.227 32.375 9.914 1 74.12 211 ALA A CA 1
ATOM 1716 C C . ALA A 1 211 ? 10.047 33.375 9.109 1 74.12 211 ALA A C 1
ATOM 1718 O O . ALA A 1 211 ? 10.125 34.562 9.469 1 74.12 211 ALA A O 1
ATOM 1719 N N . GLN A 1 212 ? 10.312 33 7.797 1 68.69 212 GLN A N 1
ATOM 1720 C CA . GLN A 1 212 ? 10.992 33.969 6.914 1 68.69 212 GLN A CA 1
ATOM 1721 C C . GLN A 1 212 ? 12.141 34.656 7.629 1 68.69 212 GLN A C 1
ATOM 1723 O O . GLN A 1 212 ? 13.109 34 8.031 1 68.69 212 GLN A O 1
ATOM 1728 N N . SER A 1 213 ? 11.953 36.031 7.98 1 73.94 213 SER A N 1
ATOM 1729 C CA . SER A 1 213 ? 12.945 36.969 8.5 1 73.94 213 SER A CA 1
ATOM 1730 C C . SER A 1 213 ? 12.711 37.25 9.977 1 73.94 213 SER A C 1
ATOM 1732 O O . SER A 1 213 ? 13.375 38.125 10.555 1 73.94 213 SER A O 1
ATOM 1734 N N . LEU A 1 214 ? 11.82 36.375 10.562 1 87.25 214 LEU A N 1
ATOM 1735 C CA . LEU A 1 214 ? 11.555 36.625 11.977 1 87.25 214 LEU A CA 1
ATOM 1736 C C . LEU A 1 214 ? 12.539 35.844 12.859 1 87.25 214 LEU A C 1
ATOM 1738 O O . LEU A 1 214 ? 12.906 34.719 12.539 1 87.25 214 LEU A O 1
ATOM 1742 N N . PRO A 1 215 ? 13 36.5 13.898 1 91.81 215 PRO A N 1
ATOM 1743 C CA . PRO A 1 215 ? 13.969 35.844 14.789 1 91.81 215 PRO A CA 1
ATOM 1744 C C . PRO A 1 215 ? 13.32 34.812 15.719 1 91.81 215 PRO A C 1
ATOM 1746 O O . PRO A 1 215 ? 13.453 34.906 16.938 1 91.81 215 PRO A O 1
ATOM 1749 N N . ILE A 1 216 ? 12.656 33.906 15.172 1 93.69 216 ILE A N 1
ATOM 1750 C CA . ILE A 1 216 ? 12.18 32.75 15.914 1 93.69 216 ILE A CA 1
ATOM 1751 C C . ILE A 1 216 ? 13.172 31.594 15.781 1 93.69 216 ILE A C 1
ATOM 1753 O O . ILE A 1 216 ? 13.484 31.156 14.664 1 93.69 216 ILE A O 1
ATOM 1757 N N . PRO A 1 217 ? 13.617 31.172 16.844 1 93.94 217 PRO A N 1
ATOM 1758 C CA . PRO A 1 217 ? 14.641 30.125 16.797 1 93.94 217 PRO A CA 1
ATOM 1759 C C . PRO A 1 217 ? 14.156 28.875 16.062 1 93.94 217 PRO A C 1
ATOM 1761 O O . PRO A 1 217 ? 12.992 28.484 16.188 1 93.94 217 PRO A O 1
ATOM 1764 N N . LYS A 1 218 ? 15.086 28.266 15.359 1 94.38 218 LYS A N 1
ATOM 1765 C CA . LYS A 1 218 ? 14.789 27.047 14.617 1 94.38 218 LYS A CA 1
ATOM 1766 C C . LYS A 1 218 ? 14.281 25.938 15.547 1 94.38 218 LYS A C 1
ATOM 1768 O O . LYS A 1 218 ? 13.43 25.141 15.164 1 94.38 218 LYS A O 1
ATOM 1773 N N . ALA A 1 219 ? 14.805 25.891 16.719 1 95.5 219 ALA A N 1
ATOM 1774 C CA . ALA A 1 219 ? 14.398 24.875 17.688 1 95.5 219 ALA A CA 1
ATOM 1775 C C . ALA A 1 219 ? 12.906 24.969 17.984 1 95.5 219 ALA A C 1
ATOM 1777 O O . ALA A 1 219 ? 12.242 23.938 18.172 1 95.5 219 ALA A O 1
ATOM 1778 N N . ILE A 1 220 ? 12.438 26.172 18.062 1 97.19 220 ILE A N 1
ATOM 1779 C CA . ILE A 1 220 ? 11.016 26.391 18.328 1 97.19 220 ILE A CA 1
ATOM 1780 C C . ILE A 1 220 ? 10.195 25.922 17.125 1 97.19 220 ILE A C 1
ATOM 1782 O O . ILE A 1 220 ? 9.195 25.219 17.281 1 97.19 220 ILE A O 1
ATOM 1786 N N . ILE A 1 221 ? 10.648 26.297 15.93 1 96.44 221 ILE A N 1
ATOM 1787 C CA . ILE A 1 221 ? 9.961 25.922 14.695 1 96.44 221 ILE A CA 1
ATOM 1788 C C . ILE A 1 221 ? 9.914 24.391 14.57 1 96.44 221 ILE A C 1
ATOM 1790 O O . ILE A 1 221 ? 8.875 23.828 14.242 1 96.44 221 ILE A O 1
ATOM 1794 N N . ASP A 1 222 ? 10.984 23.781 14.875 1 96.69 222 ASP A N 1
ATOM 1795 C CA . ASP A 1 222 ? 11.062 22.328 14.805 1 96.69 222 ASP A CA 1
ATOM 1796 C C . ASP A 1 222 ? 10.133 21.672 15.828 1 96.69 222 ASP A C 1
ATOM 1798 O O . ASP A 1 222 ? 9.484 20.672 15.523 1 96.69 222 ASP A O 1
ATOM 1802 N N . ALA A 1 223 ? 10.109 22.234 16.969 1 97.88 223 ALA A N 1
ATOM 1803 C CA . ALA A 1 223 ? 9.258 21.688 18.016 1 97.88 223 ALA A CA 1
ATOM 1804 C C . ALA A 1 223 ? 7.785 21.812 17.656 1 97.88 223 ALA A C 1
ATOM 1806 O O . ALA A 1 223 ? 7.004 20.891 17.891 1 97.88 223 ALA A O 1
ATOM 1807 N N . LEU A 1 224 ? 7.422 22.938 17.141 1 98.06 224 LEU A N 1
ATOM 1808 C CA . LEU A 1 224 ? 6.051 23.125 16.672 1 98.06 224 LEU A CA 1
ATOM 1809 C C . LEU A 1 224 ? 5.668 22.047 15.656 1 98.06 224 LEU A C 1
ATOM 1811 O O . LEU A 1 224 ? 4.617 21.422 15.781 1 98.06 224 LEU A O 1
ATOM 1815 N N . ASP A 1 225 ? 6.523 21.828 14.68 1 97.88 225 ASP A N 1
ATOM 1816 C CA . ASP A 1 225 ? 6.242 20.891 13.609 1 97.88 225 ASP A CA 1
ATOM 1817 C C . ASP A 1 225 ? 6.211 19.453 14.141 1 97.88 225 ASP A C 1
ATOM 1819 O O . ASP A 1 225 ? 5.426 18.625 13.672 1 97.88 225 ASP A O 1
ATOM 1823 N N . GLN A 1 226 ? 7.082 19.203 15.047 1 98.25 226 GLN A N 1
ATOM 1824 C CA . GLN A 1 226 ? 7.102 17.875 15.656 1 98.25 226 GLN A CA 1
ATOM 1825 C C . GLN A 1 226 ? 5.781 17.578 16.359 1 98.25 226 GLN A C 1
ATOM 1827 O O . GLN A 1 226 ? 5.23 16.484 16.203 1 98.25 226 GLN A O 1
ATOM 1832 N N . LYS A 1 227 ? 5.293 18.516 17.109 1 98.38 227 LYS A N 1
ATOM 1833 C CA . LYS A 1 227 ? 4.023 18.328 17.812 1 98.38 227 LYS A CA 1
ATOM 1834 C C . LYS A 1 227 ? 2.867 18.203 16.828 1 98.38 227 LYS A C 1
ATOM 1836 O O . LYS A 1 227 ? 1.958 17.391 17.031 1 98.38 227 LYS A O 1
ATOM 1841 N N . ARG A 1 228 ? 2.9 18.984 15.828 1 98.25 228 ARG A N 1
ATOM 1842 C CA . ARG A 1 228 ? 1.9 18.875 14.766 1 98.25 228 ARG A CA 1
ATOM 1843 C C . ARG A 1 228 ? 1.892 17.469 14.18 1 98.25 228 ARG A C 1
ATOM 1845 O O . ARG A 1 228 ? 0.833 16.844 14.055 1 98.25 228 ARG A O 1
ATOM 1852 N N . GLN A 1 229 ? 3.045 16.969 13.828 1 98.38 229 GLN A N 1
ATOM 1853 C CA . GLN A 1 229 ? 3.168 15.648 13.219 1 98.38 229 GLN A CA 1
ATOM 1854 C C . GLN A 1 229 ? 2.662 14.562 14.156 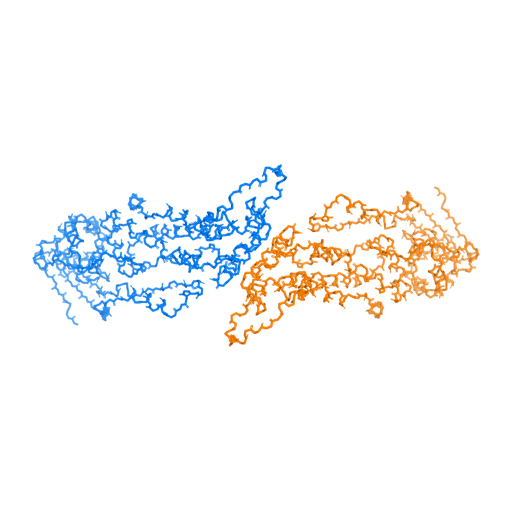1 98.38 229 GLN A C 1
ATOM 1856 O O . GLN A 1 229 ? 2.033 13.594 13.719 1 98.38 229 GLN A O 1
ATOM 1861 N N . GLU A 1 230 ? 2.953 14.711 15.383 1 98.19 230 GLU A N 1
ATOM 1862 C CA . GLU A 1 230 ? 2.498 13.734 16.375 1 98.19 230 GLU A CA 1
ATOM 1863 C C . GLU A 1 230 ? 0.974 13.664 16.406 1 98.19 230 GLU A C 1
ATOM 1865 O O . GLU A 1 230 ? 0.401 12.57 16.453 1 98.19 230 GLU A O 1
ATOM 1870 N N . LEU A 1 231 ? 0.362 14.805 16.406 1 98 231 LEU A N 1
ATOM 1871 C CA . LEU A 1 231 ? -1.096 14.852 16.438 1 98 231 LEU A CA 1
ATOM 1872 C C . LEU A 1 231 ? -1.688 14.234 15.172 1 98 231 LEU A C 1
ATOM 1874 O O . LEU A 1 231 ? -2.602 13.406 15.25 1 98 231 LEU A O 1
ATOM 1878 N N . VAL A 1 232 ? -1.19 14.617 14.023 1 98 232 VAL A N 1
ATOM 1879 C CA . VAL A 1 232 ? -1.666 14.102 12.75 1 98 232 VAL A CA 1
ATOM 1880 C C . VAL A 1 232 ? -1.441 12.586 12.688 1 98 232 VAL A C 1
ATOM 1882 O O . VAL A 1 232 ? -2.344 11.836 12.32 1 98 232 VAL A O 1
ATOM 1885 N N . SER A 1 233 ? -0.239 12.203 13.086 1 98 233 SER A N 1
ATOM 1886 C CA . SER A 1 233 ? 0.101 10.789 13.109 1 98 233 SER A CA 1
ATOM 1887 C C . SER A 1 233 ? -0.848 10.008 14.016 1 98 233 SER A C 1
ATOM 1889 O O . SER A 1 233 ? -1.211 8.867 13.711 1 98 233 SER A O 1
ATOM 1891 N N . GLY A 1 234 ? -1.148 10.617 15.117 1 97.69 234 GLY A N 1
ATOM 1892 C CA . GLY A 1 234 ? -2.072 9.977 16.047 1 97.69 234 GLY A CA 1
ATOM 1893 C C . GLY A 1 234 ? -3.424 9.68 15.422 1 97.69 234 GLY A C 1
ATOM 1894 O O . GLY A 1 234 ? -3.98 8.594 15.625 1 97.69 234 GLY A O 1
ATOM 1895 N N . VAL A 1 235 ? -3.941 10.57 14.703 1 97.38 235 VAL A N 1
ATOM 1896 C CA . VAL A 1 235 ? -5.23 10.383 14.039 1 97.38 235 VAL A CA 1
ATOM 1897 C C . VAL A 1 235 ? -5.109 9.297 12.969 1 97.38 235 VAL A C 1
ATOM 1899 O O . VAL A 1 235 ? -5.93 8.383 12.906 1 97.38 235 VAL A O 1
ATOM 1902 N N . ILE A 1 236 ? -4.086 9.406 12.141 1 97.19 236 ILE A N 1
ATOM 1903 C CA . ILE A 1 236 ? -3.881 8.492 11.023 1 97.19 236 ILE A CA 1
ATOM 1904 C C . ILE A 1 236 ? -3.688 7.074 11.539 1 97.19 236 ILE A C 1
ATOM 1906 O O . ILE A 1 236 ? -4.305 6.133 11.039 1 97.19 236 ILE A O 1
ATOM 1910 N N . SER A 1 237 ? -2.855 6.945 12.547 1 96.94 237 SER A N 1
ATOM 1911 C CA . SER A 1 237 ? -2.617 5.633 13.141 1 96.94 237 SER A CA 1
ATOM 1912 C C . SER A 1 237 ? -3.877 5.09 13.805 1 96.94 237 SER A C 1
ATOM 1914 O O . SER A 1 237 ? -4.109 3.877 13.805 1 96.94 237 SER A O 1
ATOM 1916 N N . GLY A 1 238 ? -4.598 5.98 14.438 1 96.75 238 GLY A N 1
ATOM 1917 C CA . GLY A 1 238 ? -5.867 5.57 15.008 1 96.75 238 GLY A CA 1
ATOM 1918 C C . GLY A 1 238 ? -6.828 4.996 13.984 1 96.75 238 GLY A C 1
ATOM 1919 O O . GLY A 1 238 ? -7.469 3.973 14.227 1 96.75 238 GLY A O 1
ATOM 1920 N N . LEU A 1 239 ? -6.973 5.613 12.859 1 96.19 239 LEU A N 1
ATOM 1921 C CA . LEU A 1 239 ? -7.828 5.148 11.781 1 96.19 239 LEU A CA 1
ATOM 1922 C C . LEU A 1 239 ? -7.344 3.807 11.242 1 96.19 239 LEU A C 1
ATOM 1924 O O . LEU A 1 239 ? -8.148 2.914 10.961 1 96.19 239 LEU A O 1
ATOM 1928 N N . GLU A 1 240 ? -6.051 3.748 11.047 1 95.19 240 GLU A N 1
ATOM 1929 C CA . GLU A 1 240 ? -5.449 2.496 10.594 1 95.19 240 GLU A CA 1
ATOM 1930 C C . GLU A 1 240 ? -5.766 1.353 11.547 1 95.19 240 GLU A C 1
ATOM 1932 O O . GLU A 1 240 ? -6.156 0.265 11.117 1 95.19 240 GLU A O 1
ATOM 1937 N N . SER A 1 241 ? -5.57 1.596 12.805 1 95.62 241 SER A N 1
ATOM 1938 C CA . SER A 1 241 ? -5.855 0.604 13.836 1 95.62 241 SER A CA 1
ATOM 1939 C C . SER A 1 241 ? -7.328 0.206 13.828 1 95.62 241 SER A C 1
ATOM 1941 O O . SER A 1 241 ? -7.66 -0.967 14.008 1 95.62 241 SER A O 1
ATOM 1943 N N . LEU A 1 242 ? -8.141 1.188 13.727 1 94.62 242 LEU A N 1
ATOM 1944 C CA . LEU A 1 242 ? -9.578 0.928 13.672 1 94.62 242 LEU A CA 1
ATOM 1945 C C . LEU A 1 242 ? -9.922 0.001 12.508 1 94.62 242 LEU A C 1
ATOM 1947 O O . LEU A 1 242 ? -10.711 -0.932 12.664 1 94.62 242 LEU A O 1
ATOM 1951 N N . GLN A 1 243 ? -9.414 0.227 11.312 1 94 243 GLN A N 1
ATOM 1952 C CA . GLN A 1 243 ? -9.602 -0.666 10.172 1 94 243 GLN A CA 1
ATOM 1953 C C . GLN A 1 243 ? -9.227 -2.1 10.523 1 94 243 GLN A C 1
ATOM 1955 O O . GLN A 1 243 ? -9.961 -3.039 10.211 1 94 243 GLN A O 1
ATOM 1960 N N . GLY A 1 244 ? -8.039 -2.186 11.141 1 92.44 244 GLY A N 1
ATOM 1961 C CA . GLY A 1 244 ? -7.566 -3.5 11.547 1 92.44 244 GLY A CA 1
ATOM 1962 C C . GLY A 1 244 ? -8.508 -4.207 12.5 1 92.44 244 GLY A C 1
ATOM 1963 O O . GLY A 1 244 ? -8.797 -5.395 12.328 1 92.44 244 GLY A O 1
ATOM 1964 N N . LYS A 1 245 ? -9 -3.535 13.461 1 92.06 245 LYS A N 1
ATOM 1965 C CA . LYS A 1 245 ? -9.922 -4.094 14.445 1 92.06 245 LYS A CA 1
ATOM 1966 C C . LYS A 1 245 ? -11.219 -4.543 13.781 1 92.06 245 LYS A C 1
ATOM 1968 O O . LYS A 1 245 ? -11.75 -5.605 14.109 1 92.06 245 LYS A O 1
ATOM 1973 N N . LEU A 1 246 ? -11.711 -3.727 12.914 1 92.19 246 LEU A N 1
ATOM 1974 C CA . LEU A 1 246 ? -12.969 -4.039 12.242 1 92.19 246 LEU A CA 1
ATOM 1975 C C . LEU A 1 246 ? -12.805 -5.246 11.32 1 92.19 246 LEU A C 1
ATOM 1977 O O . LEU A 1 246 ? -13.75 -6.016 11.141 1 92.19 246 LEU A O 1
ATOM 1981 N N . ARG A 1 247 ? -11.641 -5.395 10.75 1 90.88 247 ARG A N 1
ATOM 1982 C CA . ARG A 1 247 ? -11.359 -6.551 9.906 1 90.88 247 ARG A CA 1
ATOM 1983 C C . ARG A 1 247 ? -11.359 -7.84 10.719 1 90.88 247 ARG A C 1
ATOM 1985 O O . ARG A 1 247 ? -11.625 -8.914 10.188 1 90.88 247 ARG A O 1
ATOM 1992 N N . GLU A 1 248 ? -11.008 -7.75 11.93 1 89 248 GLU A N 1
ATOM 1993 C CA . GLU A 1 248 ? -10.938 -8.914 12.812 1 89 248 GLU A CA 1
ATOM 1994 C C . GLU A 1 248 ? -12.273 -9.164 13.508 1 89 248 GLU A C 1
ATOM 1996 O O . GLU A 1 248 ? -12.414 -10.125 14.258 1 89 248 GLU A O 1
ATOM 2001 N N . ILE A 1 249 ? -13.219 -8.414 13.227 1 83.31 249 ILE A N 1
ATOM 2002 C CA . ILE A 1 249 ? -14.555 -8.477 13.805 1 83.31 249 ILE A CA 1
ATOM 2003 C C . ILE A 1 249 ? -14.461 -8.383 15.328 1 83.31 249 ILE A C 1
ATOM 2005 O O . ILE A 1 249 ? -14.312 -9.398 16.016 1 83.31 249 ILE A O 1
ATOM 2009 N N . PRO A 1 250 ? -14.68 -7.27 15.758 1 74.06 250 PRO A N 1
ATOM 2010 C CA . PRO A 1 250 ? -14.594 -7.133 17.219 1 74.06 250 PRO A CA 1
ATOM 2011 C C . PRO A 1 250 ? -15.656 -7.941 17.953 1 74.06 250 PRO A C 1
ATOM 2013 O O . PRO A 1 250 ? -16.734 -8.195 17.406 1 74.06 250 PRO A O 1
ATOM 2016 N N . GLY A 1 251 ? -15.289 -8.477 19.062 1 73.19 251 GLY A N 1
ATOM 2017 C CA . GLY A 1 251 ? -16.156 -9.328 19.859 1 73.19 251 GLY A CA 1
ATOM 2018 C C . GLY A 1 251 ? -17.531 -8.75 20.062 1 73.19 251 GLY A C 1
ATOM 2019 O O . GLY A 1 251 ? -18.516 -9.484 20.203 1 73.19 251 GLY A O 1
ATOM 2020 N N . GLU A 1 252 ? -17.672 -7.41 20.016 1 72.19 252 GLU A N 1
ATOM 2021 C CA . GLU A 1 252 ? -18.938 -6.738 20.281 1 72.19 252 GLU A CA 1
ATOM 2022 C C . GLU A 1 252 ? -19.797 -6.68 19.031 1 72.19 252 GLU A C 1
ATOM 2024 O O . GLU A 1 252 ? -20.984 -6.328 19.109 1 72.19 252 GLU A O 1
ATOM 2029 N N . CYS A 1 253 ? -19.188 -7.105 17.953 1 79.88 253 CYS A N 1
ATOM 2030 C CA . CYS A 1 253 ? -19.906 -6.941 16.688 1 79.88 253 CYS A CA 1
ATOM 2031 C C . CYS A 1 253 ? -20.094 -8.281 15.984 1 79.88 253 CYS A C 1
ATOM 2033 O O . CYS A 1 253 ? -19.391 -9.25 16.297 1 79.88 253 CYS A O 1
ATOM 2035 N N . VAL A 1 254 ? -21.156 -8.344 15.266 1 85.69 254 VAL A N 1
ATOM 2036 C CA . VAL A 1 254 ? -21.344 -9.461 14.352 1 85.69 254 VAL A CA 1
ATOM 2037 C C . VAL A 1 254 ? -20.688 -9.148 13.008 1 85.69 254 VAL A C 1
ATOM 2039 O O . VAL A 1 254 ? -20.312 -8 12.75 1 85.69 254 VAL A O 1
ATOM 2042 N N . PHE A 1 255 ? -20.609 -10.086 12.25 1 88.19 255 PHE A N 1
ATOM 2043 C CA . PHE A 1 255 ? -19.938 -9.977 10.961 1 88.19 255 PHE A CA 1
ATOM 2044 C C . PHE A 1 255 ? -20.516 -8.836 10.133 1 88.19 255 PHE A C 1
ATOM 2046 O O . PHE A 1 255 ? -19.781 -7.973 9.656 1 88.19 255 PHE A O 1
ATOM 2053 N N . ASP A 1 256 ? -21.797 -8.781 9.992 1 86.94 256 ASP A N 1
ATOM 2054 C CA . ASP A 1 256 ? -22.453 -7.801 9.148 1 86.94 256 ASP A CA 1
ATOM 2055 C C . ASP A 1 256 ? -22.219 -6.383 9.664 1 86.94 256 ASP A C 1
ATOM 2057 O O . ASP A 1 256 ? -22.031 -5.453 8.875 1 86.94 256 ASP A O 1
ATOM 2061 N N . CYS A 1 257 ? -22.219 -6.27 10.953 1 88.5 257 CYS A N 1
ATOM 2062 C CA . CYS A 1 257 ? -22 -4.965 11.562 1 88.5 257 CYS A CA 1
ATOM 2063 C C . CYS A 1 257 ? -20.578 -4.484 11.297 1 88.5 257 CYS A C 1
ATOM 2065 O O . CYS A 1 257 ? -20.359 -3.342 10.891 1 88.5 257 CYS A O 1
ATOM 2067 N N . SER A 1 258 ? -19.641 -5.391 11.539 1 90.94 258 SER A N 1
ATOM 2068 C CA . SER A 1 258 ? -18.234 -5.062 11.305 1 90.94 258 SER A CA 1
ATOM 2069 C C . SER A 1 258 ? -17.984 -4.746 9.828 1 90.94 258 SER A C 1
ATOM 2071 O O . SER A 1 258 ? -17.25 -3.801 9.508 1 90.94 258 SER A O 1
ATOM 2073 N N . ALA A 1 259 ? -18.609 -5.531 8.992 1 92.12 259 ALA A N 1
ATOM 2074 C CA . ALA A 1 259 ? -18.469 -5.32 7.555 1 92.12 259 ALA A CA 1
ATOM 2075 C C . ALA A 1 259 ? -19 -3.951 7.141 1 92.12 259 ALA A C 1
ATOM 2077 O O . ALA A 1 259 ? -18.312 -3.193 6.449 1 92.12 259 ALA A O 1
ATOM 2078 N N . MET A 1 260 ? -20.125 -3.654 7.574 1 91.38 260 MET A N 1
ATOM 2079 C CA . MET A 1 260 ? -20.75 -2.381 7.219 1 91.38 260 MET A CA 1
ATOM 2080 C C . MET A 1 260 ? -19.922 -1.209 7.738 1 91.38 260 MET A C 1
ATOM 2082 O O . MET A 1 260 ? -19.703 -0.232 7.023 1 91.38 260 MET A O 1
ATOM 2086 N N . THR A 1 261 ? -19.547 -1.344 8.984 1 93.06 261 THR A N 1
ATOM 2087 C CA . THR A 1 261 ? -18.766 -0.283 9.617 1 93.06 261 THR A CA 1
ATOM 2088 C C . THR A 1 261 ? -17.438 -0.083 8.891 1 93.06 261 THR A C 1
ATOM 2090 O O . THR A 1 261 ? -17.047 1.05 8.602 1 93.06 261 THR A O 1
ATOM 2093 N N . LEU A 1 262 ? -16.734 -1.167 8.617 1 94.31 262 LEU A N 1
ATOM 2094 C CA . LEU A 1 262 ? -15.469 -1.111 7.898 1 94.31 262 LEU A CA 1
ATOM 2095 C C . LEU A 1 262 ? -15.656 -0.521 6.504 1 94.31 262 LEU A C 1
ATOM 2097 O O . LEU A 1 262 ? -14.906 0.361 6.09 1 94.31 262 LEU A O 1
ATOM 2101 N N . GLY A 1 263 ? -16.625 -1.026 5.809 1 95 263 GLY A N 1
ATOM 2102 C CA . GLY A 1 263 ? -16.891 -0.509 4.477 1 95 263 GLY A CA 1
ATOM 2103 C C . GLY A 1 263 ? -17.188 0.978 4.461 1 95 263 GLY A C 1
ATOM 2104 O O . GLY A 1 263 ? -16.672 1.711 3.609 1 95 263 GLY A O 1
ATOM 2105 N N . ALA A 1 264 ? -18.016 1.412 5.352 1 93.62 264 ALA A N 1
ATOM 2106 C CA . ALA A 1 264 ? -18.344 2.832 5.465 1 93.62 264 ALA A CA 1
ATOM 2107 C C . ALA A 1 264 ? -17.078 3.664 5.695 1 93.62 264 ALA A C 1
ATOM 2109 O O . ALA A 1 264 ? -16.8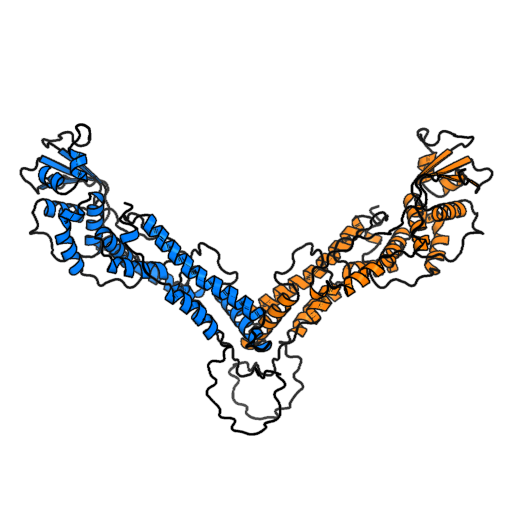91 4.695 5.043 1 93.62 264 ALA A O 1
ATOM 2110 N N . LEU A 1 265 ? -16.297 3.197 6.629 1 94.69 265 LEU A N 1
ATOM 2111 C CA . LEU A 1 265 ? -15.047 3.879 6.926 1 94.69 265 LEU A CA 1
ATOM 2112 C C . LEU A 1 265 ? -14.18 3.98 5.68 1 94.69 265 LEU A C 1
ATOM 2114 O O . LEU A 1 265 ? -13.648 5.051 5.375 1 94.69 265 LEU A O 1
ATOM 2118 N N . MET A 1 266 ? -14.086 2.889 4.953 1 94.44 266 MET A N 1
ATOM 2119 C CA . MET A 1 266 ? -13.211 2.832 3.787 1 94.44 266 MET A CA 1
ATOM 2120 C C . MET A 1 266 ? -13.727 3.73 2.672 1 94.44 266 MET A C 1
ATOM 2122 O O . MET A 1 266 ? -12.953 4.414 2.004 1 94.44 266 MET A O 1
ATOM 2126 N N . ILE A 1 267 ? -14.977 3.723 2.441 1 93.88 267 ILE A N 1
ATOM 2127 C CA . ILE A 1 267 ? -15.586 4.566 1.419 1 93.88 267 ILE A CA 1
ATOM 2128 C C . ILE A 1 267 ? -15.336 6.035 1.74 1 93.88 267 ILE A C 1
ATOM 2130 O O . ILE A 1 267 ? -14.891 6.797 0.876 1 93.88 267 ILE A O 1
ATOM 2134 N N . ASP A 1 268 ? -15.531 6.441 2.932 1 92.81 268 ASP A N 1
ATOM 2135 C CA . ASP A 1 268 ? -15.375 7.836 3.334 1 92.81 268 ASP A CA 1
ATOM 2136 C C . ASP A 1 268 ? -13.906 8.25 3.279 1 92.81 268 ASP A C 1
ATOM 2138 O O . ASP A 1 268 ? -13.586 9.359 2.844 1 92.81 268 ASP A O 1
ATOM 2142 N N . MET A 1 269 ? -13.062 7.395 3.742 1 92.62 269 MET A N 1
ATOM 2143 C CA . MET A 1 269 ? -11.633 7.703 3.707 1 92.62 269 MET A CA 1
ATOM 2144 C C . MET A 1 269 ? -11.164 7.941 2.277 1 92.62 269 MET A C 1
ATOM 2146 O O . MET A 1 269 ? -10.344 8.828 2.029 1 92.62 269 MET A O 1
ATOM 2150 N N . LYS A 1 270 ? -11.672 7.152 1.416 1 91.12 270 LYS A N 1
ATOM 2151 C CA . LYS A 1 270 ? -11.336 7.355 0.01 1 91.12 270 LYS A CA 1
ATOM 2152 C C . LYS A 1 270 ? -11.852 8.703 -0.492 1 91.12 270 LYS A C 1
ATOM 2154 O O . LYS A 1 270 ? -11.117 9.461 -1.125 1 91.12 270 LYS A O 1
ATOM 2159 N N . THR A 1 271 ? -13.008 8.977 -0.211 1 89 271 THR A N 1
ATOM 2160 C CA . THR A 1 271 ? -13.648 10.219 -0.645 1 89 271 THR A CA 1
ATOM 2161 C C . THR A 1 271 ? -12.914 11.43 -0.083 1 89 271 THR A C 1
ATOM 2163 O O . THR A 1 271 ? -12.812 12.461 -0.749 1 89 271 THR A O 1
ATOM 2166 N N . MET A 1 272 ? -12.367 11.266 1.094 1 89.69 272 MET A N 1
ATOM 2167 C CA . MET A 1 272 ? -11.711 12.375 1.791 1 89.69 272 MET A CA 1
ATOM 2168 C C . MET A 1 272 ? -10.25 12.5 1.372 1 89.69 272 MET A C 1
ATOM 2170 O O . MET A 1 272 ? -9.578 13.461 1.747 1 89.69 272 MET A O 1
ATOM 2174 N N . GLY A 1 273 ? -9.78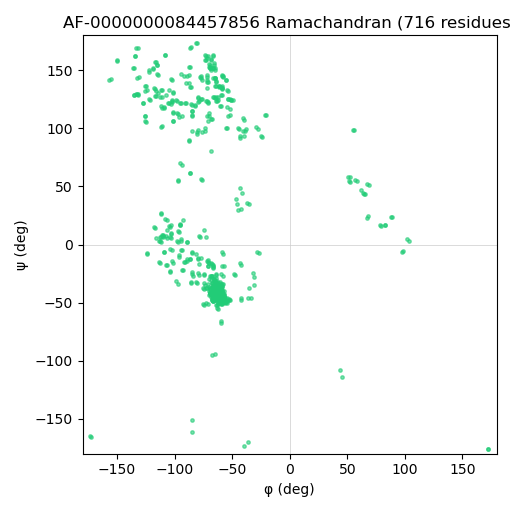9 11.508 0.701 1 88.69 273 GLY A N 1
ATOM 2175 C CA . GLY A 1 273 ? -8.398 11.523 0.266 1 88.69 273 GLY A CA 1
ATOM 2176 C C . GLY A 1 273 ? -7.445 10.945 1.289 1 88.69 273 GLY A C 1
ATOM 2177 O O . GLY A 1 273 ? -6.266 11.297 1.315 1 88.69 273 GLY A O 1
ATOM 2178 N N . LEU A 1 274 ? -7.961 10.125 2.125 1 92.19 274 LEU A N 1
ATOM 2179 C CA . LEU A 1 274 ? -7.141 9.523 3.172 1 92.19 274 LEU A CA 1
ATOM 2180 C C . LEU A 1 274 ? -6.789 8.078 2.826 1 92.19 274 LEU A C 1
ATOM 2182 O O . LEU A 1 274 ? -6.371 7.312 3.695 1 92.19 274 LEU A O 1
ATOM 2186 N N . ASP A 1 275 ? -7.07 7.621 1.657 1 87.69 275 ASP A N 1
ATOM 2187 C CA . ASP A 1 275 ? -6.676 6.316 1.141 1 87.69 275 ASP A CA 1
ATOM 2188 C C . ASP A 1 275 ? -5.926 6.453 -0.184 1 87.69 275 ASP A C 1
ATOM 2190 O O . ASP A 1 275 ? -6.516 6.824 -1.2 1 87.69 275 ASP A O 1
ATOM 2194 N N . PRO A 1 276 ? -4.594 6.172 -0.205 1 89.56 276 PRO A N 1
ATOM 2195 C CA . PRO A 1 276 ? -3.84 5.57 0.896 1 89.56 276 PRO A CA 1
ATOM 2196 C C . PRO A 1 276 ? -3.607 6.539 2.053 1 89.56 276 PRO A C 1
ATOM 2198 O O . PRO A 1 276 ? -3.715 7.758 1.875 1 89.56 276 PRO A O 1
ATOM 2201 N N . LEU A 1 277 ? -3.342 6.008 3.201 1 93.56 277 LEU A N 1
ATOM 2202 C CA . LEU A 1 277 ? -3.076 6.82 4.383 1 93.56 277 LEU A CA 1
ATOM 2203 C C . LEU A 1 277 ? -1.803 7.641 4.207 1 93.56 277 LEU A C 1
ATOM 2205 O O . LEU A 1 277 ? -0.811 7.145 3.666 1 93.56 277 LEU A O 1
ATOM 2209 N N . PRO A 1 278 ? -1.87 8.875 4.684 1 94.56 278 PRO A N 1
ATOM 2210 C CA . PRO A 1 278 ? -0.675 9.711 4.566 1 94.56 278 PRO A CA 1
ATOM 2211 C C . PRO A 1 278 ? 0.491 9.195 5.41 1 94.56 278 PRO A C 1
ATOM 2213 O O . PRO A 1 278 ? 0.279 8.5 6.406 1 94.56 278 PRO A O 1
ATOM 2216 N N . LYS A 1 279 ? 1.669 9.602 4.941 1 95.31 279 LYS A N 1
ATOM 2217 C CA . LYS A 1 279 ? 2.891 9.219 5.645 1 95.31 279 LYS A CA 1
ATOM 2218 C C . LYS A 1 279 ? 3.623 10.453 6.172 1 95.31 279 LYS A C 1
ATOM 2220 O O . LYS A 1 279 ? 3.418 11.562 5.68 1 95.31 279 LYS A O 1
ATOM 2225 N N . SER A 1 280 ? 4.426 10.258 7.176 1 95.56 280 SER A N 1
ATOM 2226 C CA . SER A 1 280 ? 5.285 11.32 7.68 1 95.56 280 SER A CA 1
ATOM 2227 C C . SER A 1 280 ? 6.152 11.898 6.57 1 95.56 280 SER A C 1
ATOM 2229 O O . SER A 1 280 ? 6.625 11.172 5.695 1 95.56 280 SER A O 1
ATOM 2231 N N . PRO A 1 281 ? 6.34 13.375 6.633 1 96.75 281 PRO A N 1
ATOM 2232 C CA . PRO A 1 281 ? 6.074 14.312 7.727 1 96.75 281 PRO A CA 1
ATOM 2233 C C . PRO A 1 281 ? 4.699 14.969 7.621 1 96.75 281 PRO A C 1
ATOM 2235 O O . PRO A 1 281 ? 4.473 16.031 8.195 1 96.75 281 PRO A O 1
ATOM 2238 N N . PHE A 1 282 ? 3.762 14.406 6.789 1 97.12 282 PHE A N 1
ATOM 2239 C CA . PHE A 1 282 ? 2.352 14.773 6.699 1 97.12 282 PHE A CA 1
ATOM 2240 C C . PHE A 1 282 ? 2.189 16.188 6.176 1 97.12 282 PHE A C 1
ATOM 2242 O O . PHE A 1 282 ? 1.397 16.969 6.711 1 97.12 282 PHE A O 1
ATOM 2249 N N . HIS A 1 283 ? 2.973 16.516 5.145 1 95.75 283 HIS A N 1
ATOM 2250 C CA . HIS A 1 283 ? 2.838 17.828 4.527 1 95.75 283 HIS A CA 1
ATOM 2251 C C . HIS A 1 283 ? 1.432 18.031 3.973 1 95.75 283 HIS A C 1
ATOM 2253 O O . HIS A 1 283 ? 0.888 17.156 3.305 1 95.75 283 HIS A O 1
ATOM 2259 N N . GLY A 1 284 ? 0.879 19.141 4.375 1 95.75 284 GLY A N 1
ATOM 2260 C CA . GLY A 1 284 ? -0.433 19.484 3.85 1 95.75 284 GLY A CA 1
ATOM 2261 C C . GLY A 1 284 ? -1.566 19.109 4.785 1 95.75 284 GLY A C 1
ATOM 2262 O O . GLY A 1 284 ? -2.727 19.422 4.527 1 95.75 284 GLY A O 1
ATOM 2263 N N . TYR A 1 285 ? -1.224 18.422 5.863 1 96.62 285 TYR A N 1
ATOM 2264 C CA . TYR A 1 285 ? -2.244 17.984 6.805 1 96.62 285 TYR A CA 1
ATOM 2265 C C . TYR A 1 285 ? -2.127 18.734 8.125 1 96.62 285 TYR A C 1
ATOM 2267 O O . TYR A 1 285 ? -1.028 18.891 8.664 1 96.62 285 TYR A O 1
ATOM 2275 N N . SER A 1 286 ? -3.172 19.219 8.641 1 97 286 SER A N 1
ATOM 2276 C CA . SER A 1 286 ? -3.275 19.75 9.992 1 97 286 SER A CA 1
ATOM 2277 C C . SER A 1 286 ? -4.227 18.922 10.844 1 97 286 SER A C 1
ATOM 2279 O O . SER A 1 286 ? -5.105 18.234 10.32 1 97 286 SER A O 1
ATOM 2281 N N . PHE A 1 287 ? -4.023 18.953 12.062 1 97.56 287 PHE A N 1
ATOM 2282 C CA . PHE A 1 287 ? -4.914 18.234 12.969 1 97.56 287 PHE A CA 1
ATOM 2283 C C . PHE A 1 287 ? -6.344 18.75 12.836 1 97.56 287 PHE A C 1
ATOM 2285 O O . PHE A 1 287 ? -7.293 17.969 12.789 1 97.56 287 PHE A O 1
ATOM 2292 N N . MET A 1 288 ? -6.457 20.016 12.797 1 94.5 288 MET A N 1
ATOM 2293 C CA . MET A 1 288 ? -7.781 20.625 12.773 1 94.5 288 MET A CA 1
ATOM 2294 C C . MET A 1 288 ? -8.578 20.188 11.555 1 94.5 288 MET A C 1
ATOM 2296 O O . MET A 1 288 ? -9.75 19.828 11.664 1 94.5 288 MET A O 1
ATOM 2300 N N . THR A 1 289 ? -7.973 20.219 10.398 1 93.5 289 THR A N 1
ATOM 2301 C CA . THR A 1 289 ? -8.688 19.844 9.18 1 93.5 289 THR A CA 1
ATOM 2302 C C . THR A 1 289 ? -8.992 18.344 9.18 1 93.5 289 THR A C 1
ATOM 2304 O O . THR A 1 289 ? -10.047 17.922 8.695 1 93.5 289 THR A O 1
ATOM 2307 N N . LEU A 1 290 ? -8.109 17.547 9.648 1 95.31 290 LEU A N 1
ATOM 2308 C CA . LEU A 1 290 ? -8.336 16.109 9.75 1 95.31 290 LEU A CA 1
ATOM 2309 C C . LEU A 1 290 ? -9.523 15.812 10.664 1 95.31 290 LEU A C 1
ATOM 2311 O O . LEU A 1 290 ? -10.383 14.984 10.328 1 95.31 290 LEU A O 1
ATOM 2315 N N . LYS A 1 291 ? -9.461 16.453 11.805 1 94.94 291 LYS A N 1
ATOM 2316 C CA . LYS A 1 291 ? -10.57 16.312 12.75 1 94.94 291 LYS A CA 1
ATOM 2317 C C . LYS A 1 291 ? -11.906 16.625 12.078 1 94.94 291 LYS A C 1
ATOM 2319 O O . LYS A 1 291 ? -12.867 15.867 12.203 1 94.94 291 LYS A O 1
ATOM 2324 N N . GLU A 1 292 ? -11.945 17.703 11.383 1 91.62 292 GLU A N 1
ATOM 2325 C CA . GLU A 1 292 ? -13.164 18.109 10.695 1 91.62 292 GLU A CA 1
ATOM 2326 C C . GLU A 1 292 ? -13.578 17.078 9.648 1 91.62 292 GLU A C 1
ATOM 2328 O O . GLU A 1 292 ? -14.766 16.75 9.523 1 91.62 292 GLU A O 1
ATOM 2333 N N . CYS A 1 293 ? -12.664 16.609 8.969 1 91.19 293 CYS A N 1
ATOM 2334 C CA . CYS A 1 293 ? -12.906 15.648 7.902 1 91.19 293 CYS A CA 1
ATOM 2335 C C . CYS A 1 293 ? -13.516 14.367 8.461 1 91.19 293 CYS A C 1
ATOM 2337 O O . CYS A 1 293 ? -14.547 13.906 7.98 1 91.19 293 CYS A O 1
ATOM 2339 N N . VAL A 1 294 ? -12.922 13.781 9.484 1 91.69 294 VAL A N 1
ATOM 2340 C CA . VAL A 1 294 ? -13.328 12.469 9.984 1 91.69 294 VAL A CA 1
ATOM 2341 C C . VAL A 1 294 ? -14.648 12.602 10.75 1 91.69 294 VAL A C 1
ATOM 2343 O O . VAL A 1 294 ? -15.406 11.633 10.852 1 91.69 294 VAL A O 1
ATOM 2346 N N . GLU A 1 295 ? -14.883 13.75 11.273 1 88.06 295 GLU A N 1
ATOM 2347 C CA . GLU A 1 295 ? -16.156 13.977 11.961 1 88.06 295 GLU A CA 1
ATOM 2348 C C . GLU A 1 295 ? -17.312 14.031 10.969 1 88.06 295 GLU A C 1
ATOM 2350 O O . GLU A 1 295 ? -18.484 13.938 11.367 1 88.06 295 GLU A O 1
ATOM 2355 N N . ASN A 1 296 ? -17.031 14.172 9.727 1 86.81 296 ASN A N 1
ATOM 2356 C CA . ASN A 1 296 ? -18.062 14.227 8.695 1 86.81 296 ASN A CA 1
ATOM 2357 C C . ASN A 1 296 ? -18.266 12.867 8.039 1 86.81 296 ASN A C 1
ATOM 2359 O O . ASN A 1 296 ? -19 12.758 7.051 1 86.81 296 ASN A O 1
ATOM 2363 N N . ILE A 1 297 ? -17.719 11.859 8.586 1 89.56 297 ILE A N 1
ATOM 2364 C CA . ILE A 1 297 ? -17.906 10.5 8.086 1 89.56 297 ILE A CA 1
ATOM 2365 C C . ILE A 1 297 ? -19.375 10.102 8.25 1 89.56 297 ILE A C 1
ATOM 2367 O O . ILE A 1 297 ? -19.984 10.391 9.273 1 89.56 297 ILE A O 1
ATOM 2371 N N . GLN A 1 298 ? -19.891 9.508 7.258 1 87.56 298 GLN A N 1
ATOM 2372 C CA . GLN A 1 298 ? -21.297 9.094 7.262 1 87.56 298 GLN A CA 1
ATOM 2373 C C . GLN A 1 298 ? -21.5 7.844 8.109 1 87.56 298 GLN A C 1
ATOM 2375 O O . GLN A 1 298 ? -20.812 6.836 7.914 1 87.56 298 GLN A O 1
ATOM 2380 N N . GLU A 1 299 ? -22.391 7.969 9.031 1 88.75 299 GLU A N 1
ATOM 2381 C CA . GLU A 1 299 ? -22.75 6.82 9.859 1 88.75 299 GLU A CA 1
ATOM 2382 C C . GLU A 1 299 ? -23.703 5.887 9.125 1 88.75 299 GLU A C 1
ATOM 2384 O O . GLU A 1 299 ? -24.75 6.312 8.641 1 88.75 299 GLU A O 1
ATOM 2389 N N . PRO A 1 300 ? -23.312 4.641 9 1 87.19 300 PRO A N 1
ATOM 2390 C CA . PRO A 1 300 ? -24.25 3.711 8.375 1 87.19 300 PRO A CA 1
ATOM 2391 C C . PRO A 1 300 ? -25.484 3.443 9.234 1 87.19 300 PRO A C 1
ATOM 2393 O O . PRO A 1 300 ? -25.469 3.723 10.438 1 87.19 300 PRO A O 1
ATOM 2396 N N . SER A 1 301 ? -26.516 2.992 8.602 1 82.56 301 SER A N 1
ATOM 2397 C CA . SER A 1 301 ? -27.719 2.592 9.32 1 82.56 301 SER A CA 1
ATOM 2398 C C . SER A 1 301 ? -27.625 1.157 9.828 1 82.56 301 SER A C 1
ATOM 2400 O O . SER A 1 301 ? -27.625 0.213 9.031 1 82.56 301 SER A O 1
ATOM 2402 N N . TYR A 1 302 ? -27.531 1.068 11.211 1 76.81 302 TYR A N 1
ATOM 2403 C CA . TYR A 1 302 ? -27.344 -0.252 11.797 1 76.81 302 TYR A CA 1
ATOM 2404 C C . TYR A 1 302 ? -28.688 -0.892 12.133 1 76.81 302 TYR A C 1
ATOM 2406 O O . TYR A 1 302 ? -28.75 -2.027 12.609 1 76.81 302 TYR A O 1
ATOM 2414 N N . ASN A 1 303 ? -29.75 -0.165 12.156 1 69.38 303 ASN A N 1
ATOM 2415 C CA . ASN A 1 303 ? -31.062 -0.554 12.656 1 69.38 303 ASN A CA 1
ATOM 2416 C C . ASN A 1 303 ? -31.438 -1.965 12.211 1 69.38 303 ASN A C 1
ATOM 2418 O O . ASN A 1 303 ? -32.188 -2.662 12.898 1 69.38 303 ASN A O 1
ATOM 2422 N N . HIS A 1 304 ? -30.75 -2.408 11.273 1 62.69 304 HIS A N 1
ATOM 2423 C CA . HIS A 1 304 ? -31.25 -3.66 10.719 1 62.69 304 HIS A CA 1
ATOM 2424 C C . HIS A 1 304 ? -30.312 -4.82 11.023 1 62.69 304 HIS A C 1
ATOM 2426 O O . HIS A 1 304 ? -30.578 -5.961 10.648 1 62.69 304 HIS A O 1
ATOM 2432 N N . ILE A 1 305 ? -29.281 -4.5 11.75 1 69.94 305 ILE A N 1
ATOM 2433 C CA . ILE A 1 305 ? -28.328 -5.559 12.055 1 69.94 305 ILE A CA 1
ATOM 2434 C C . ILE A 1 305 ? -28.641 -6.164 13.422 1 69.94 305 ILE A C 1
ATOM 2436 O O . ILE A 1 305 ? -28.734 -5.441 14.414 1 69.94 305 ILE A O 1
ATOM 2440 N N . ASN A 1 306 ? -29.125 -7.363 13.461 1 62 306 ASN A N 1
ATOM 2441 C CA . ASN A 1 306 ? -29.422 -8.094 14.688 1 62 306 ASN A CA 1
ATOM 2442 C C . ASN A 1 306 ? -28.141 -8.578 15.375 1 62 306 ASN A C 1
ATOM 2444 O O . ASN A 1 306 ? -27.422 -9.414 14.836 1 62 306 ASN A O 1
ATOM 2448 N N . HIS A 1 307 ? -27.703 -7.863 16.391 1 59.16 307 HIS A N 1
ATOM 2449 C CA . HIS A 1 307 ? -26.531 -8.312 17.125 1 59.16 307 HIS A CA 1
ATOM 2450 C C . HIS A 1 307 ? -26.859 -9.5 18.031 1 59.16 307 HIS A C 1
ATOM 2452 O O . HIS A 1 307 ? -26.016 -9.953 18.812 1 59.16 307 HIS A O 1
ATOM 2458 N N . LYS A 1 308 ? -28.078 -10.234 17.938 1 50.56 308 LYS A N 1
ATOM 2459 C CA . LYS A 1 308 ? -28.312 -11.383 18.812 1 50.56 308 LYS A CA 1
ATOM 2460 C C . LYS A 1 308 ? -27.094 -12.281 18.891 1 50.56 308 LYS A C 1
ATOM 2462 O O . LYS A 1 308 ? -26.547 -12.68 17.859 1 50.56 308 LYS A O 1
ATOM 2467 N N . THR A 1 309 ? -26.281 -12.195 19.938 1 42.88 309 THR A N 1
ATOM 2468 C CA . THR A 1 309 ? -25.344 -13.227 20.359 1 42.88 309 THR A CA 1
ATOM 2469 C C . THR A 1 309 ? -25.984 -14.617 20.219 1 42.88 309 THR A C 1
ATOM 2471 O O . THR A 1 309 ? -27.062 -14.859 20.734 1 42.88 309 THR A O 1
ATOM 2474 N N . SER A 1 310 ? -25.875 -15.461 19.297 1 36.22 310 SER A N 1
ATOM 2475 C CA . SER A 1 310 ? -26.078 -16.891 19.516 1 36.22 310 SER A CA 1
ATOM 2476 C C . SER A 1 310 ? -25.375 -17.359 20.781 1 36.22 310 SER A C 1
ATOM 2478 O O . SER A 1 310 ? -24.328 -18.016 20.719 1 36.22 310 SER A O 1
ATOM 2480 N N . GLN A 1 311 ? -25.141 -16.641 21.844 1 32.09 311 GLN A N 1
ATOM 2481 C CA . GLN A 1 311 ? -24.953 -17.531 22.984 1 32.09 311 GLN A CA 1
ATOM 2482 C C . GLN A 1 311 ? -26.203 -18.344 23.266 1 32.09 311 GLN A C 1
ATOM 2484 O O . GLN A 1 311 ? -27.328 -17.844 23.094 1 32.09 311 GLN A O 1
ATOM 2489 N N . PRO A 1 312 ? -26.156 -19.75 23.359 1 31.52 312 PRO A N 1
ATOM 2490 C CA . PRO A 1 312 ? -27.219 -20.531 23.969 1 31.52 312 PRO A CA 1
ATOM 2491 C C . PRO A 1 312 ? -27.734 -19.922 25.266 1 31.52 312 PRO A C 1
ATOM 2493 O O . PRO A 1 312 ? -27.094 -20.016 26.312 1 31.52 312 PRO A O 1
ATOM 2496 N N . VAL A 1 313 ? -28.078 -18.766 25.531 1 27.8 313 VAL A N 1
ATOM 2497 C CA . VAL A 1 313 ? -28.797 -18.641 26.797 1 27.8 313 VAL A CA 1
ATOM 2498 C C . VAL A 1 313 ? -30.062 -19.5 26.766 1 27.8 313 VAL A C 1
ATOM 2500 O O . VAL A 1 313 ? -30.719 -19.609 25.734 1 27.8 313 VAL A O 1
ATOM 2503 N N . ARG A 1 314 ? -30.359 -20.328 27.969 1 27.75 314 ARG A N 1
ATOM 2504 C CA . ARG A 1 314 ? -31.562 -20.969 28.516 1 27.75 314 ARG A CA 1
ATOM 2505 C C . ARG A 1 314 ? -32.812 -20.109 28.281 1 27.75 314 ARG A C 1
ATOM 2507 O O . ARG A 1 314 ? -32.688 -18.922 28.016 1 27.75 314 ARG A O 1
ATOM 2514 N N . GLN A 1 315 ? -34.062 -20.547 29 1 25.47 315 GLN A N 1
ATOM 2515 C CA . GLN A 1 315 ? -35.5 -20.516 28.969 1 25.47 315 GLN A CA 1
ATOM 2516 C C . GLN A 1 315 ? -36.031 -19.109 29.172 1 25.47 315 GLN A C 1
ATOM 2518 O O . GLN A 1 315 ? -37.219 -18.828 28.891 1 25.47 315 GLN A O 1
ATOM 2523 N N . SER A 1 316 ? -35.594 -18.188 30.125 1 26.61 316 SER A N 1
ATOM 2524 C CA . SER A 1 316 ? -36.781 -17.547 30.688 1 26.61 316 SER A CA 1
ATOM 2525 C C . SER A 1 316 ? -37.438 -16.609 29.672 1 26.61 316 SER A C 1
ATOM 2527 O O . SER A 1 316 ? -36.75 -15.812 29.031 1 26.61 316 SER A O 1
ATOM 2529 N N . ILE A 1 317 ? -38.562 -16.859 29.031 1 24.69 317 ILE A N 1
ATOM 2530 C CA . ILE A 1 317 ? -39.562 -16.391 28.078 1 24.69 317 ILE A CA 1
ATOM 2531 C C . ILE A 1 317 ? -39.875 -14.914 28.344 1 24.69 317 ILE A C 1
ATOM 2533 O O . ILE A 1 317 ? -40.594 -14.281 27.562 1 24.69 317 ILE A O 1
ATOM 2537 N N . ALA A 1 318 ? -40.094 -14.453 29.594 1 24.66 318 ALA A N 1
ATOM 2538 C CA . ALA A 1 318 ? -41.219 -13.547 29.781 1 24.66 318 ALA A CA 1
ATOM 2539 C C . ALA A 1 318 ? -41 -12.234 29.031 1 24.66 318 ALA A C 1
ATOM 2541 O O . ALA A 1 318 ? -41.875 -11.773 28.312 1 24.66 318 ALA A O 1
ATOM 2542 N N . ASN A 1 319 ? -40.438 -11.164 29.719 1 24.17 319 ASN A N 1
ATOM 2543 C CA . ASN A 1 319 ? -41.094 -9.875 29.906 1 24.17 319 ASN A CA 1
ATOM 2544 C C . ASN A 1 319 ? -40.875 -8.953 28.719 1 24.17 319 ASN A C 1
ATOM 2546 O O . ASN A 1 319 ? -39.969 -9.195 27.891 1 24.17 319 ASN A O 1
ATOM 2550 N N . ARG A 1 320 ? -40.875 -7.453 29.031 1 26.86 320 ARG A N 1
ATOM 2551 C CA . ARG A 1 320 ? -41.344 -6.16 28.547 1 26.86 320 ARG A CA 1
ATOM 2552 C C . ARG A 1 320 ? -40.375 -5.578 27.516 1 26.86 320 ARG A C 1
ATOM 2554 O O . ARG A 1 320 ? -39.188 -5.414 27.812 1 26.86 320 ARG A O 1
ATOM 2561 N N . TYR A 1 321 ? -40.562 -5.695 26.266 1 30.06 321 TYR A N 1
ATOM 2562 C CA . TYR A 1 321 ? -39.938 -5.125 25.062 1 30.06 321 TYR A CA 1
ATOM 2563 C C . TYR A 1 321 ? -39.75 -3.623 25.219 1 30.06 321 TYR A C 1
ATOM 2565 O O . TYR A 1 321 ? -40.625 -2.832 24.859 1 30.06 321 TYR A O 1
ATOM 2573 N N . GLU A 1 322 ? -39.438 -3.068 26.484 1 29.38 322 GLU A N 1
ATOM 2574 C CA . GLU A 1 322 ? -39.312 -1.614 26.5 1 29.38 322 GLU A CA 1
ATOM 2575 C C . GLU A 1 322 ? -38.312 -1.14 25.453 1 29.38 322 GLU A C 1
ATOM 2577 O O . GLU A 1 322 ? -37.25 -1.742 25.281 1 29.38 322 GLU A O 1
ATOM 2582 N N . TYR A 1 323 ? -38.75 -0.479 24.406 1 31.59 323 TYR A N 1
ATOM 2583 C CA . TYR A 1 323 ? -38.125 0.364 23.406 1 31.59 323 TYR A CA 1
ATOM 2584 C C . TYR A 1 323 ? -37 1.184 24 1 31.59 323 TYR A C 1
ATOM 2586 O O . TYR A 1 323 ? -37.219 2.277 24.516 1 31.59 323 TYR A O 1
ATOM 2594 N N . SER A 1 324 ? -36.25 0.675 24.953 1 32.88 324 SER A N 1
ATOM 2595 C CA . SER A 1 324 ? -35.219 1.558 25.5 1 32.88 324 SER A CA 1
ATOM 2596 C C . SER A 1 324 ? -34.375 2.172 24.406 1 32.88 324 SER A C 1
ATOM 2598 O O . SER A 1 324 ? -34.156 1.552 23.359 1 32.88 324 SER A O 1
ATOM 2600 N N . LYS A 1 325 ? -34.312 3.473 24.391 1 37.09 325 LYS A N 1
ATOM 2601 C CA . LYS A 1 325 ? -33.406 4.293 23.578 1 37.09 325 LYS A CA 1
ATOM 2602 C C . LYS A 1 325 ? -32.125 3.547 23.25 1 37.09 325 LYS A C 1
ATOM 2604 O O . LYS A 1 325 ? -31.438 3.061 24.156 1 37.09 325 LYS A O 1
ATOM 2609 N N . PRO A 1 326 ? -32.031 3 22.078 1 39 326 PRO A N 1
ATOM 2610 C CA . PRO A 1 326 ? -30.844 2.141 21.891 1 39 326 PRO A CA 1
ATOM 2611 C C . PRO A 1 326 ? -29.562 2.762 22.453 1 39 326 PRO A C 1
ATOM 2613 O O . PRO A 1 326 ? -29.328 3.961 22.281 1 39 326 PRO A O 1
ATOM 2616 N N . GLU A 1 327 ? -29.062 2.605 23.562 1 41.34 327 GLU A N 1
ATOM 2617 C CA . GLU A 1 327 ? -27.719 2.934 24.031 1 41.34 327 GLU A CA 1
ATOM 2618 C C . GLU A 1 327 ? -26.75 3.059 22.875 1 41.34 327 GLU A C 1
ATOM 2620 O O . GLU A 1 327 ? -26.875 2.348 21.875 1 41.34 327 GLU A O 1
ATOM 2625 N N . PRO A 1 328 ? -26.156 4.348 22.484 1 47.62 328 PRO A N 1
ATOM 2626 C CA . PRO A 1 328 ? -25.188 4.375 21.391 1 47.62 328 PRO A CA 1
ATOM 2627 C C . PRO A 1 328 ? -24.484 3.033 21.188 1 47.62 328 PRO A C 1
ATOM 2629 O O . PRO A 1 328 ? -23.922 2.48 22.125 1 47.62 328 PRO A O 1
ATOM 2632 N N . ARG A 1 329 ? -25.047 2.221 20.312 1 55.66 329 ARG A N 1
ATOM 2633 C CA . ARG A 1 329 ? -24.594 0.868 20.016 1 55.66 329 ARG A CA 1
ATOM 2634 C C . ARG A 1 329 ? -23.062 0.8 19.969 1 55.66 329 ARG A C 1
ATOM 2636 O O . ARG A 1 329 ? -22.406 1.74 19.5 1 55.66 329 ARG A O 1
ATOM 2643 N N . SER A 1 330 ? -22.438 0.214 20.875 1 62.47 330 SER A N 1
ATOM 2644 C CA . SER A 1 330 ? -21 -0.074 20.953 1 62.47 330 SER A CA 1
ATOM 2645 C C . SER A 1 330 ? -20.406 -0.205 19.547 1 62.47 330 SER A C 1
ATOM 2647 O O . SER A 1 330 ? -19.203 -0.006 19.375 1 62.47 330 SER A O 1
ATOM 2649 N N . CYS A 1 331 ? -21.25 -0.179 18.484 1 76.31 331 CYS A N 1
ATOM 2650 C CA . CYS A 1 331 ? -20.719 -0.437 17.156 1 76.31 331 CYS A CA 1
ATOM 2651 C C . CYS A 1 331 ? -20.734 0.828 16.297 1 76.31 331 CYS A C 1
ATOM 2653 O O . CYS A 1 331 ? -20.375 0.794 15.125 1 76.31 331 CYS A O 1
ATOM 2655 N N . SER A 1 332 ? -21.078 1.977 16.922 1 85.44 332 SER A N 1
ATOM 2656 C CA . SER A 1 332 ? -21.156 3.223 16.156 1 85.44 332 SER A CA 1
ATOM 2657 C C . SER A 1 332 ? -19.797 3.617 15.602 1 85.44 332 SER A C 1
ATOM 2659 O O . SER A 1 332 ? -18.828 3.736 16.359 1 85.44 332 SER A O 1
ATOM 2661 N N . LEU A 1 333 ? -19.734 3.775 14.289 1 91.56 333 LEU A N 1
ATOM 2662 C CA . LEU A 1 333 ? -18.516 4.223 13.641 1 91.56 333 LEU A CA 1
ATOM 2663 C C . LEU A 1 333 ? -18.078 5.586 14.172 1 91.56 333 LEU A C 1
ATOM 2665 O O . LEU A 1 333 ? -16.906 5.797 14.461 1 91.56 333 LEU A O 1
ATOM 2669 N N . MET A 1 334 ? -19.031 6.512 14.383 1 91.75 334 MET A N 1
ATOM 2670 C CA . MET A 1 334 ? -18.719 7.859 14.859 1 91.75 334 MET A CA 1
ATOM 2671 C C . MET A 1 334 ? -18.172 7.824 16.281 1 91.75 334 MET A C 1
ATOM 2673 O O . MET A 1 334 ? -17.281 8.609 16.625 1 91.75 334 MET A O 1
ATOM 2677 N N . ALA A 1 335 ? -18.734 6.906 17.016 1 91.06 335 ALA A N 1
ATOM 2678 C CA . ALA A 1 335 ? -18.219 6.777 18.375 1 91.06 335 ALA A CA 1
ATOM 2679 C C . ALA A 1 335 ? -16.75 6.355 18.375 1 91.06 335 ALA A C 1
ATOM 2681 O O . ALA A 1 335 ? -15.953 6.859 19.156 1 91.06 335 ALA A O 1
ATOM 2682 N N . LYS A 1 336 ? -16.469 5.41 17.547 1 92.56 336 LYS A N 1
ATOM 2683 C CA . LYS A 1 336 ? -15.094 4.926 17.453 1 92.56 336 LYS A CA 1
ATOM 2684 C C . LYS A 1 336 ? -14.156 6.016 16.938 1 92.56 336 LYS A C 1
ATOM 2686 O O . LYS A 1 336 ? -13.047 6.188 17.453 1 92.56 336 LYS A O 1
ATOM 2691 N N . ILE A 1 337 ? -14.594 6.793 15.992 1 94.5 337 ILE A N 1
ATOM 2692 C CA . ILE A 1 337 ? -13.812 7.891 15.43 1 94.5 337 ILE A CA 1
ATOM 2693 C C . ILE A 1 337 ? -13.609 8.977 16.484 1 94.5 337 ILE A C 1
ATOM 2695 O O . ILE A 1 337 ? -12.508 9.5 16.641 1 94.5 337 ILE A O 1
ATOM 2699 N N . ASN A 1 338 ? -14.68 9.281 17.156 1 93.44 338 ASN A N 1
ATOM 2700 C CA . ASN A 1 338 ? -14.594 10.297 18.203 1 93.44 338 ASN A CA 1
ATOM 2701 C C . ASN A 1 338 ? -13.594 9.914 19.281 1 93.44 338 ASN A C 1
ATOM 2703 O O . ASN A 1 338 ? -12.914 10.773 19.844 1 93.44 338 ASN A O 1
ATOM 2707 N N . SER A 1 339 ? -13.57 8.617 19.547 1 94.38 339 SER A N 1
ATOM 2708 C CA . SER A 1 339 ? -12.594 8.156 20.531 1 94.38 339 SER A CA 1
ATOM 2709 C C . SER A 1 339 ? -11.172 8.453 20.078 1 94.38 339 SER A C 1
ATOM 2711 O O . SER A 1 339 ? -10.336 8.883 20.875 1 94.38 339 SER A O 1
ATOM 2713 N N . ILE A 1 340 ? -10.867 8.273 18.844 1 95.44 340 ILE A N 1
ATOM 2714 C CA . ILE A 1 340 ? -9.555 8.531 18.281 1 95.44 340 ILE A CA 1
ATOM 2715 C C . ILE A 1 340 ? -9.234 10.023 18.359 1 95.44 340 ILE A C 1
ATOM 2717 O O . ILE A 1 340 ? -8.141 10.406 18.797 1 95.44 340 ILE A O 1
ATOM 2721 N N . ILE A 1 341 ? -10.219 10.875 18.016 1 96.12 341 ILE A N 1
ATOM 2722 C CA . ILE A 1 341 ? -10.031 12.32 17.984 1 96.12 341 ILE A CA 1
ATOM 2723 C C . ILE A 1 341 ? -9.867 12.852 19.406 1 96.12 341 ILE A C 1
ATOM 2725 O O . ILE A 1 341 ? -8.984 13.672 19.672 1 96.12 341 ILE A O 1
ATOM 2729 N N . ASN A 1 342 ? -10.641 12.328 20.281 1 94.94 342 ASN A N 1
ATOM 2730 C CA . ASN A 1 342 ? -10.602 12.789 21.656 1 94.94 342 ASN A CA 1
ATOM 2731 C C . ASN A 1 342 ? -9.281 12.453 22.328 1 94.94 342 ASN A C 1
ATOM 2733 O O . ASN A 1 342 ? -8.789 13.211 23.172 1 94.94 342 ASN A O 1
ATOM 2737 N N . GLU A 1 343 ? -8.805 11.344 22.016 1 96.19 343 GLU A N 1
ATOM 2738 C CA . GLU A 1 343 ? -7.496 10.969 22.531 1 96.19 343 GLU A CA 1
ATOM 2739 C C . GLU A 1 343 ? -6.43 11.984 22.141 1 96.19 343 GLU A C 1
ATOM 2741 O O . GLU A 1 343 ? -5.605 12.383 22.969 1 96.19 343 GLU A O 1
ATOM 2746 N N . GLN A 1 344 ? -6.434 12.453 20.891 1 96.62 344 GLN A N 1
ATOM 2747 C CA . GLN A 1 344 ? -5.461 13.438 20.438 1 96.62 344 GLN A CA 1
ATOM 2748 C C . GLN A 1 344 ? -5.746 14.812 21.031 1 96.62 344 GLN A C 1
ATOM 2750 O O . GLN A 1 344 ? -4.82 15.555 21.375 1 96.62 344 GLN A O 1
ATOM 2755 N N . LEU A 1 345 ? -7.059 15.156 21.156 1 95.31 345 LEU A N 1
ATOM 2756 C CA . LEU A 1 345 ? -7.445 16.422 21.75 1 95.31 345 LEU A CA 1
ATOM 2757 C C . LEU A 1 345 ? -6.898 16.547 23.172 1 95.31 345 LEU A C 1
ATOM 2759 O O . LEU A 1 345 ? -6.48 17.625 23.594 1 95.31 345 LEU A O 1
ATOM 2763 N N . GLY A 1 346 ? -6.852 15.445 23.812 1 94.38 346 GLY A N 1
ATOM 2764 C CA . GLY A 1 346 ? -6.34 15.43 25.172 1 94.38 346 GLY A CA 1
ATOM 2765 C C . GLY A 1 346 ? -4.844 15.648 25.25 1 94.38 346 GLY A C 1
ATOM 2766 O O . GLY A 1 346 ? -4.324 16.062 26.297 1 94.38 346 GLY A O 1
ATOM 2767 N N . LYS A 1 347 ? -4.117 15.461 24.172 1 94.75 347 LYS A N 1
ATOM 2768 C CA . LYS A 1 347 ? -2.66 15.57 24.141 1 94.75 347 LYS A CA 1
ATOM 2769 C C . LYS A 1 347 ? -2.221 16.953 23.672 1 94.75 347 LYS A C 1
ATOM 2771 O O . LYS A 1 347 ? -1.037 17.297 23.75 1 94.75 347 LYS A O 1
ATOM 2776 N N . ILE A 1 348 ? -3.154 17.734 23.203 1 95.88 348 ILE A N 1
ATOM 2777 C CA . ILE A 1 348 ? -2.803 19.016 22.609 1 95.88 348 ILE A CA 1
ATOM 2778 C C . ILE A 1 348 ? -2.389 20 23.703 1 95.88 348 ILE A C 1
ATOM 2780 O O . ILE A 1 348 ? -3.135 20.219 24.656 1 95.88 348 ILE A O 1
ATOM 2784 N N . ASP A 1 349 ? -1.233 20.484 23.547 1 95.5 349 ASP A N 1
ATOM 2785 C CA . ASP A 1 349 ? -0.727 21.547 24.406 1 95.5 349 ASP A CA 1
ATOM 2786 C C . ASP A 1 349 ? 0.26 22.438 23.672 1 95.5 349 ASP A C 1
ATOM 2788 O O . ASP A 1 349 ? 0.771 22.062 22.609 1 95.5 349 ASP A O 1
ATOM 2792 N N . GLY A 1 350 ? 0.42 23.688 24.203 1 97.31 350 GLY A N 1
ATOM 2793 C CA . GLY A 1 350 ? 1.411 24.578 23.625 1 97.31 350 GLY A CA 1
ATOM 2794 C C . GLY A 1 350 ? 2.82 24.297 24.109 1 97.31 350 GLY A C 1
ATOM 2795 O O . GLY A 1 350 ? 3.027 23.453 24.969 1 97.31 350 GLY A O 1
ATOM 2796 N N . LEU A 1 351 ? 3.729 25 23.5 1 97.88 351 LEU A N 1
ATOM 2797 C CA . LEU A 1 351 ? 5.133 24.844 23.859 1 97.88 351 LEU A CA 1
ATOM 2798 C C . LEU A 1 351 ? 5.441 25.578 25.156 1 97.88 351 LEU A C 1
ATOM 2800 O O . LEU A 1 351 ? 4.844 26.625 25.453 1 97.88 351 LEU A O 1
ATOM 2804 N N . ASP A 1 352 ? 6.309 25.016 25.938 1 97.19 352 ASP A N 1
ATOM 2805 C CA . ASP A 1 352 ? 6.855 25.688 27.109 1 97.19 352 ASP A CA 1
ATOM 2806 C C . ASP A 1 352 ? 8.047 26.562 26.734 1 97.19 352 ASP A C 1
ATOM 2808 O O . ASP A 1 352 ? 9.117 26.062 26.406 1 97.19 352 ASP A O 1
ATOM 2812 N N . LEU A 1 353 ? 7.875 27.844 26.906 1 96.44 353 LEU A N 1
ATOM 2813 C CA . LEU A 1 353 ? 8.891 28.812 26.516 1 96.44 353 LEU A CA 1
ATOM 2814 C C . LEU A 1 353 ? 10.203 28.547 27.234 1 96.44 353 LEU A C 1
ATOM 2816 O O . LEU A 1 353 ? 11.281 28.688 26.641 1 96.44 353 LEU A O 1
ATOM 2820 N N . ASN A 1 354 ? 10.18 28.125 28.469 1 94.12 354 ASN A N 1
ATOM 2821 C CA . ASN A 1 354 ? 11.359 27.938 29.312 1 94.12 354 ASN A CA 1
ATOM 2822 C C . ASN A 1 354 ? 12.242 26.812 28.781 1 94.12 354 ASN A C 1
ATOM 2824 O O . ASN A 1 354 ? 13.422 26.734 29.125 1 94.12 354 ASN A O 1
ATOM 2828 N N . SER A 1 355 ? 11.688 26.016 28.016 1 93 355 SER A N 1
ATOM 2829 C CA . SER A 1 355 ? 12.453 24.906 27.438 1 93 355 SER A CA 1
ATOM 2830 C C . SER A 1 355 ? 13.438 25.406 26.391 1 93 355 SER A C 1
ATOM 2832 O O . SER A 1 355 ? 14.352 24.672 26 1 93 355 SER A O 1
ATOM 2834 N N . PHE A 1 356 ? 13.266 26.672 25.938 1 93.06 356 PHE A N 1
ATOM 2835 C CA . PHE A 1 356 ? 14.078 27.156 24.828 1 93.06 356 PHE A CA 1
ATOM 2836 C C . PHE A 1 356 ? 15.023 28.25 25.297 1 93.06 356 PHE A C 1
ATOM 2838 O O . PHE A 1 356 ? 15.852 28.75 24.516 1 93.06 356 PHE A O 1
ATOM 2845 N N . ILE A 1 357 ? 14.898 28.859 26.391 1 85.06 357 ILE A N 1
ATOM 2846 C CA . ILE A 1 357 ? 15.711 29.953 26.906 1 85.06 357 ILE A CA 1
ATOM 2847 C C . ILE A 1 357 ? 17.062 29.422 27.375 1 85.06 357 ILE A C 1
ATOM 2849 O O . ILE A 1 357 ? 18.094 30.047 27.141 1 85.06 357 ILE A O 1
ATOM 2853 N N . ASP A 1 358 ? 17.203 28.359 28.25 1 63.53 358 ASP A N 1
ATOM 2854 C CA . ASP A 1 358 ? 18.484 27.891 28.781 1 63.53 358 ASP A CA 1
ATOM 2855 C C . ASP A 1 358 ? 19.438 27.5 27.641 1 63.53 358 ASP A C 1
ATOM 2857 O O . ASP A 1 358 ? 20.641 27.391 27.844 1 63.53 358 ASP A O 1
ATOM 2861 N N . ARG A 1 359 ? 18.969 27.484 26.531 1 45.22 359 ARG A N 1
ATOM 2862 C CA . ARG A 1 359 ? 19.859 27.031 25.469 1 45.22 359 ARG A CA 1
ATOM 2863 C C . ARG A 1 359 ? 20.359 28.203 24.641 1 45.22 359 ARG A C 1
ATOM 2865 O O . ARG A 1 359 ? 21.188 28.031 23.734 1 45.22 359 ARG A O 1
ATOM 2872 N N . SER A 1 360 ? 19.75 29.188 24.609 1 40.88 360 SER A N 1
ATOM 2873 C CA . SER A 1 360 ? 20.297 30.312 23.859 1 40.88 360 SER A CA 1
ATOM 2874 C C . SER A 1 360 ? 21.297 31.094 24.703 1 40.88 360 SER A C 1
ATOM 2876 O O . SER A 1 360 ? 21.141 31.234 25.906 1 40.88 360 SER A O 1
ATOM 2878 N N . MET B 1 1 ? 31.734 -56.969 -11.289 1 44.72 1 MET B N 1
ATOM 2879 C CA . MET B 1 1 ? 30.672 -57.781 -11.891 1 44.72 1 MET B CA 1
ATOM 2880 C C . MET B 1 1 ? 30.734 -57.719 -13.414 1 44.72 1 MET B C 1
ATOM 2882 O O . MET B 1 1 ? 31.141 -56.688 -13.977 1 44.72 1 MET B O 1
ATOM 2886 N N . GLU B 1 2 ? 30.891 -58.688 -14.078 1 55.91 2 GLU B N 1
ATOM 2887 C CA . GLU B 1 2 ? 31.016 -58.75 -15.531 1 55.91 2 GLU B CA 1
ATOM 2888 C C . GLU B 1 2 ? 29.875 -58 -16.219 1 55.91 2 GLU B C 1
ATOM 2890 O O . GLU B 1 2 ? 28.719 -58.094 -15.828 1 55.91 2 GLU B O 1
ATOM 2895 N N . PRO B 1 3 ? 30.234 -57.062 -17.047 1 68 3 PRO B N 1
ATOM 2896 C CA . PRO B 1 3 ? 29.188 -56.312 -17.719 1 68 3 PRO B CA 1
ATOM 2897 C C . PRO B 1 3 ? 28.188 -57.188 -18.453 1 68 3 PRO B C 1
ATOM 2899 O O . PRO B 1 3 ? 28.547 -58.25 -18.969 1 68 3 PRO B O 1
ATOM 2902 N N . THR B 1 4 ? 26.969 -57 -18.125 1 84.56 4 THR B N 1
ATOM 2903 C CA . THR B 1 4 ? 25.906 -57.688 -18.828 1 84.56 4 THR B CA 1
ATOM 2904 C C . THR B 1 4 ? 25.906 -57.312 -20.312 1 84.56 4 THR B C 1
ATOM 2906 O O . THR B 1 4 ? 26 -56.125 -20.672 1 84.56 4 THR B O 1
ATOM 2909 N N . MET B 1 5 ? 26.094 -58.344 -21.234 1 90.94 5 MET B N 1
ATOM 2910 C CA . MET B 1 5 ? 26.156 -58.125 -22.672 1 90.94 5 MET B CA 1
ATOM 2911 C C . MET B 1 5 ? 24.859 -58.594 -23.344 1 90.94 5 MET B C 1
ATOM 2913 O O . MET B 1 5 ? 24.438 -59.719 -23.141 1 90.94 5 MET B O 1
ATOM 2917 N N . HIS B 1 6 ? 24.141 -57.719 -24.047 1 94.5 6 HIS B N 1
ATOM 2918 C CA . HIS B 1 6 ? 22.984 -58.062 -24.875 1 94.5 6 HIS B CA 1
ATOM 2919 C C . HIS B 1 6 ? 23.344 -58.094 -26.359 1 94.5 6 HIS B C 1
ATOM 2921 O O . HIS B 1 6 ? 23.797 -57.094 -26.906 1 94.5 6 HIS B O 1
ATOM 2927 N N . VAL B 1 7 ? 23.125 -59.188 -26.969 1 95.69 7 VAL B N 1
ATOM 2928 C CA . VAL B 1 7 ? 23.422 -59.312 -28.391 1 95.69 7 VAL B CA 1
ATOM 2929 C C . VAL B 1 7 ? 22.141 -59.188 -29.203 1 95.69 7 VAL B C 1
ATOM 2931 O O . VAL B 1 7 ? 21.344 -60.156 -29.25 1 95.69 7 VAL B O 1
ATOM 2934 N N . LEU B 1 8 ? 21.953 -58.125 -29.844 1 96.25 8 LEU B N 1
ATOM 2935 C CA . LEU B 1 8 ? 20.75 -57.906 -30.641 1 96.25 8 LEU B CA 1
ATOM 2936 C C . LEU B 1 8 ? 21 -58.219 -32.094 1 96.25 8 LEU B C 1
ATOM 2938 O O . LEU B 1 8 ? 20.078 -58.625 -32.812 1 96.25 8 LEU B O 1
ATOM 2942 N N . ASP B 1 9 ? 22.188 -57.969 -32.594 1 96.12 9 ASP B N 1
ATOM 2943 C CA . ASP B 1 9 ? 22.688 -58.406 -33.906 1 96.12 9 ASP B CA 1
ATOM 2944 C C . ASP B 1 9 ? 24 -59.188 -33.781 1 96.12 9 ASP B C 1
ATOM 2946 O O . ASP B 1 9 ? 25.047 -58.594 -33.531 1 96.12 9 ASP B O 1
ATOM 2950 N N . PRO B 1 10 ? 23.891 -60.438 -33.938 1 94.06 10 PRO B N 1
ATOM 2951 C CA . PRO B 1 10 ? 25.094 -61.25 -33.781 1 94.06 10 PRO B CA 1
ATOM 2952 C C . PRO B 1 10 ? 26.219 -60.844 -34.719 1 94.06 10 PRO B C 1
ATOM 2954 O O . PRO B 1 10 ? 27.391 -61.062 -34.406 1 94.06 10 PRO B O 1
ATOM 2957 N N . GLU B 1 11 ? 25.828 -60.312 -35.781 1 94.44 11 GLU B N 1
ATOM 2958 C CA . GLU B 1 11 ? 26.844 -59.875 -36.719 1 94.44 11 GLU B CA 1
ATOM 2959 C C . GLU B 1 11 ? 27.031 -58.344 -36.656 1 94.44 11 GLU B C 1
ATOM 2961 O O . GLU B 1 11 ? 27.625 -57.75 -37.562 1 94.44 11 GLU B O 1
ATOM 2966 N N . GLY B 1 12 ? 26.547 -57.781 -35.594 1 94.94 12 GLY B N 1
ATOM 2967 C CA . GLY B 1 12 ? 26.594 -56.344 -35.469 1 94.94 12 GLY B CA 1
ATOM 2968 C C . GLY B 1 12 ? 28 -55.781 -35.375 1 94.94 12 GLY B C 1
ATOM 2969 O O . GLY B 1 12 ? 28.875 -56.438 -34.75 1 94.94 12 GLY B O 1
ATOM 2970 N N . ASP B 1 13 ? 28.203 -54.562 -35.812 1 94.38 13 ASP B N 1
ATOM 2971 C CA . ASP B 1 13 ? 29.531 -53.938 -35.875 1 94.38 13 ASP B CA 1
ATOM 2972 C C . ASP B 1 13 ? 29.641 -52.781 -34.875 1 94.38 13 ASP B C 1
ATOM 2974 O O . ASP B 1 13 ? 30.641 -52.062 -34.875 1 94.38 13 ASP B O 1
ATOM 2978 N N . THR B 1 14 ? 28.641 -52.656 -34.094 1 94.19 14 THR B N 1
ATOM 2979 C CA . THR B 1 14 ? 28.594 -51.531 -33.156 1 94.19 14 THR B CA 1
ATOM 2980 C C . THR B 1 14 ? 28.422 -52 -31.734 1 94.19 14 THR B C 1
ATOM 2982 O O . THR B 1 14 ? 27.547 -52.844 -31.453 1 94.19 14 THR B O 1
ATOM 2985 N N . LEU B 1 15 ? 29.203 -51.469 -30.859 1 94.44 15 LEU B N 1
ATOM 2986 C CA . LEU B 1 15 ? 29.078 -51.75 -29.438 1 94.44 15 LEU B CA 1
ATOM 2987 C C . LEU B 1 15 ? 28.594 -50.5 -28.688 1 94.44 15 LEU B C 1
ATOM 2989 O O . LEU B 1 15 ? 29.266 -49.469 -28.672 1 94.44 15 LEU B O 1
ATOM 2993 N N . LEU B 1 16 ? 27.438 -50.594 -28.047 1 94.88 16 LEU B N 1
ATOM 2994 C CA . LEU B 1 16 ? 26.922 -49.531 -27.188 1 94.88 16 LEU B CA 1
ATOM 2995 C C . LEU B 1 16 ? 27.141 -49.875 -25.719 1 94.88 16 LEU B C 1
ATOM 2997 O O . LEU B 1 16 ? 26.75 -50.938 -25.25 1 94.88 16 LEU B O 1
ATOM 3001 N N . THR B 1 17 ? 27.797 -49 -25.078 1 93.56 17 THR B N 1
ATOM 3002 C CA . THR B 1 17 ? 28.047 -49.156 -23.641 1 93.56 17 THR B CA 1
ATOM 3003 C C . THR B 1 17 ? 27.25 -48.156 -22.828 1 93.56 17 THR B C 1
ATOM 3005 O O . THR B 1 17 ? 27.438 -46.938 -22.969 1 93.56 17 THR B O 1
ATOM 3008 N N . LEU B 1 18 ? 26.344 -48.656 -21.984 1 94.62 18 LEU B N 1
ATOM 3009 C CA . LEU B 1 18 ? 25.531 -47.812 -21.094 1 94.62 18 LEU B CA 1
ATOM 3010 C C . LEU B 1 18 ? 26.141 -47.75 -19.703 1 94.62 18 LEU B C 1
ATOM 3012 O O . LEU B 1 18 ? 26.156 -48.75 -18.984 1 94.62 18 LEU B O 1
ATOM 3016 N N . ALA B 1 19 ? 26.578 -46.562 -19.438 1 91.94 19 ALA B N 1
ATOM 3017 C CA . ALA B 1 19 ? 27.141 -46.375 -18.109 1 91.94 19 ALA B CA 1
ATOM 3018 C C . ALA B 1 19 ? 26.078 -45.844 -17.141 1 91.94 19 ALA B C 1
ATOM 3020 O O . ALA B 1 19 ? 25.203 -45.062 -17.531 1 91.94 19 ALA B O 1
ATOM 3021 N N . SER B 1 20 ? 26.156 -46.25 -15.844 1 90.25 20 SER B N 1
ATOM 3022 C CA . SER B 1 20 ? 25.281 -45.781 -14.766 1 90.25 20 SER B CA 1
ATOM 3023 C C . SER B 1 20 ? 23.812 -45.938 -15.156 1 90.25 20 SER B C 1
ATOM 3025 O O . SER B 1 20 ? 23.062 -44.938 -15.133 1 90.25 20 SER B O 1
ATOM 3027 N N . PRO B 1 21 ? 23.422 -47.125 -15.453 1 91.38 21 PRO B N 1
ATOM 3028 C CA . PRO B 1 21 ? 22.031 -47.312 -15.883 1 91.38 21 PRO B CA 1
ATOM 3029 C C . PRO B 1 21 ? 21.031 -47.094 -14.758 1 91.38 21 PRO B C 1
ATOM 3031 O O . PRO B 1 21 ? 21.391 -47.219 -13.578 1 91.38 21 PRO B O 1
ATOM 3034 N N . ASN B 1 22 ? 19.812 -46.688 -15.086 1 89.56 22 ASN B N 1
ATOM 3035 C CA . ASN B 1 22 ? 18.641 -46.656 -14.219 1 89.56 22 ASN B CA 1
ATOM 3036 C C . ASN B 1 22 ? 18.797 -45.625 -13.102 1 89.56 22 ASN B C 1
ATOM 3038 O O . ASN B 1 22 ? 18.578 -45.938 -11.93 1 89.56 22 ASN B O 1
ATOM 3042 N N . PRO B 1 23 ? 19.109 -44.438 -13.445 1 86.44 23 PRO B N 1
ATOM 3043 C CA . PRO B 1 23 ? 19.047 -43.406 -12.406 1 86.44 23 PRO B CA 1
ATOM 3044 C C . PRO B 1 23 ? 17.609 -43.156 -11.938 1 86.44 23 PRO B C 1
ATOM 3046 O O . PRO B 1 23 ? 16.656 -43.562 -12.609 1 86.44 23 PRO B O 1
ATOM 3049 N N . PRO B 1 24 ? 17.531 -42.531 -10.766 1 83.94 24 PRO B N 1
ATOM 3050 C CA . PRO B 1 24 ? 16.188 -42.156 -10.32 1 83.94 24 PRO B CA 1
ATOM 3051 C C . PRO B 1 24 ? 15.43 -41.344 -11.352 1 83.94 24 PRO B C 1
ATOM 3053 O O . PRO B 1 24 ? 16.016 -40.469 -12 1 83.94 24 PRO B O 1
ATOM 3056 N N . PHE B 1 25 ? 14.164 -41.781 -11.57 1 87.88 25 PHE B N 1
ATOM 3057 C CA . PHE B 1 25 ? 13.352 -41.156 -12.609 1 87.88 25 PHE B CA 1
ATOM 3058 C C . PHE B 1 25 ? 12.203 -40.375 -11.992 1 87.88 25 PHE B C 1
ATOM 3060 O O . PHE B 1 25 ? 11.195 -40.938 -11.57 1 87.88 25 PHE B O 1
ATOM 3067 N N . VAL B 1 26 ? 12.328 -39.062 -11.898 1 85.44 26 VAL B N 1
ATOM 3068 C CA . VAL B 1 26 ? 11.336 -38.125 -11.352 1 85.44 26 VAL B CA 1
ATOM 3069 C C . VAL B 1 26 ? 10.914 -38.625 -9.961 1 85.44 26 VAL B C 1
ATOM 3071 O O . VAL B 1 26 ? 9.727 -38.844 -9.703 1 85.44 26 VAL B O 1
ATOM 3074 N N . THR B 1 27 ? 11.781 -38.844 -9.094 1 77.5 27 THR B N 1
ATOM 3075 C CA . THR B 1 27 ? 11.531 -39.406 -7.77 1 77.5 27 THR B CA 1
ATOM 3076 C C . THR B 1 27 ? 11.32 -38.281 -6.75 1 77.5 27 THR B C 1
ATOM 3078 O O . THR B 1 27 ? 10.758 -38.531 -5.68 1 77.5 27 THR B O 1
ATOM 3081 N N . SER B 1 28 ? 11.805 -37.156 -7.059 1 70.31 28 SER B N 1
ATOM 3082 C CA . SER B 1 28 ? 11.633 -36.031 -6.125 1 70.31 28 SER B CA 1
ATOM 3083 C C . SER B 1 28 ? 11.141 -34.781 -6.84 1 70.31 28 SER B C 1
ATOM 3085 O O . SER B 1 28 ? 11.438 -34.594 -8.016 1 70.31 28 SER B O 1
ATOM 3087 N N . TYR B 1 29 ? 10.133 -34.312 -6.234 1 74.56 29 TYR B N 1
ATOM 3088 C CA . TYR B 1 29 ? 9.648 -33.031 -6.746 1 74.56 29 TYR B CA 1
ATOM 3089 C C . TYR B 1 29 ? 9.648 -31.969 -5.652 1 74.56 29 TYR B C 1
ATOM 3091 O O . TYR B 1 29 ? 9.219 -32.219 -4.527 1 74.56 29 TYR B O 1
ATOM 3099 N N . SER B 1 30 ? 10.297 -30.922 -5.973 1 79.38 30 SER B N 1
ATOM 3100 C CA . SER B 1 30 ? 10.234 -29.797 -5.051 1 79.38 30 SER B CA 1
ATOM 3101 C C . SER B 1 30 ? 8.859 -29.125 -5.082 1 79.38 30 SER B C 1
ATOM 3103 O O . SER B 1 30 ? 8.477 -28.516 -6.082 1 79.38 30 SER B O 1
ATOM 3105 N N . LEU B 1 31 ? 8.172 -29.297 -3.998 1 85.19 31 LEU B N 1
ATOM 3106 C CA . LEU B 1 31 ? 6.801 -28.797 -3.936 1 85.19 31 LEU B CA 1
ATOM 3107 C C . LEU B 1 31 ? 6.773 -27.281 -3.848 1 85.19 31 LEU B C 1
ATOM 3109 O O . LEU B 1 31 ? 7.648 -26.672 -3.221 1 85.19 31 LEU B O 1
ATOM 3113 N N . TRP B 1 32 ? 5.762 -26.734 -4.469 1 90.06 32 TRP B N 1
ATOM 3114 C CA . TRP B 1 32 ? 5.582 -25.281 -4.441 1 90.06 32 TRP B CA 1
ATOM 3115 C C . TRP B 1 32 ? 5.164 -24.812 -3.051 1 90.06 32 TRP B C 1
ATOM 3117 O O . TRP B 1 32 ? 4.57 -25.578 -2.283 1 90.06 32 TRP B O 1
ATOM 3127 N N . ARG B 1 33 ? 5.496 -23.594 -2.871 1 89.44 33 ARG B N 1
ATOM 3128 C CA . ARG B 1 33 ? 4.949 -22.938 -1.691 1 89.44 33 ARG B CA 1
ATOM 3129 C C . ARG B 1 33 ? 3.434 -22.781 -1.797 1 89.44 33 ARG B C 1
ATOM 3131 O O . ARG B 1 33 ? 2.895 -22.656 -2.896 1 89.44 33 ARG B O 1
ATOM 3138 N N . ILE B 1 34 ? 2.809 -22.938 -0.686 1 91.25 34 ILE B N 1
ATOM 3139 C CA . ILE B 1 34 ? 1.381 -22.641 -0.603 1 91.25 34 ILE B CA 1
ATOM 3140 C C . ILE B 1 34 ? 1.167 -21.281 0.044 1 91.25 34 ILE B C 1
ATOM 3142 O O . ILE B 1 34 ? 1.398 -21.109 1.243 1 91.25 34 ILE B O 1
ATOM 3146 N N . ALA B 1 35 ? 0.651 -20.312 -0.7 1 91.5 35 ALA B N 1
ATOM 3147 C CA . ALA B 1 35 ? 0.587 -18.938 -0.232 1 91.5 35 ALA B CA 1
ATOM 3148 C C . ALA B 1 35 ? -0.674 -18.688 0.593 1 91.5 35 ALA B C 1
ATOM 3150 O O . ALA B 1 35 ? -0.671 -17.875 1.52 1 91.5 35 ALA B O 1
ATOM 3151 N N . LEU B 1 36 ? -1.764 -19.359 0.297 1 91.81 36 LEU B N 1
ATOM 3152 C CA . LEU B 1 36 ? -3.027 -19.172 1.002 1 91.81 36 LEU B CA 1
ATOM 3153 C C . LEU B 1 36 ? -3.057 -19.969 2.295 1 91.81 36 LEU B C 1
ATOM 3155 O O . LEU B 1 36 ? -3.01 -21.203 2.262 1 91.81 36 LEU B O 1
ATOM 3159 N N . PRO B 1 37 ? -3.193 -19.312 3.41 1 88.25 37 PRO B N 1
ATOM 3160 C CA . PRO B 1 37 ? -3.062 -19.984 4.703 1 88.25 37 PRO B CA 1
ATOM 3161 C C . PRO B 1 37 ? -4.109 -21.078 4.906 1 88.25 37 PRO B C 1
ATOM 3163 O O . PRO B 1 37 ? -3.816 -22.109 5.516 1 88.25 37 PRO B O 1
ATOM 3166 N N . GLN B 1 38 ? -5.25 -20.953 4.449 1 85.88 38 GLN B N 1
ATOM 3167 C CA . GLN B 1 38 ? -6.332 -21.906 4.66 1 85.88 38 GLN B CA 1
ATOM 3168 C C . GLN B 1 38 ? -6.035 -23.234 3.969 1 85.88 38 GLN B C 1
ATOM 3170 O O . GLN B 1 38 ? -6.582 -24.281 4.348 1 85.88 38 GLN B O 1
ATOM 3175 N N . TYR B 1 39 ? -5.098 -23.188 3.031 1 87.5 39 TYR B N 1
ATOM 3176 C CA . TYR B 1 39 ? -4.801 -24.391 2.264 1 87.5 39 TYR B CA 1
ATOM 3177 C C . TYR B 1 39 ? -3.439 -24.953 2.646 1 87.5 39 TYR B C 1
ATOM 3179 O O . TYR B 1 39 ? -3.055 -26.031 2.176 1 87.5 39 TYR B O 1
ATOM 3187 N N . ASN B 1 40 ? -2.77 -24.203 3.449 1 90.56 40 ASN B N 1
ATOM 3188 C CA . ASN B 1 40 ? -1.482 -24.688 3.945 1 90.56 40 ASN B CA 1
ATOM 3189 C C . ASN B 1 40 ? -1.646 -25.547 5.195 1 90.56 40 ASN B C 1
ATOM 3191 O O . ASN B 1 40 ? -1.203 -25.156 6.281 1 90.56 40 ASN B O 1
ATOM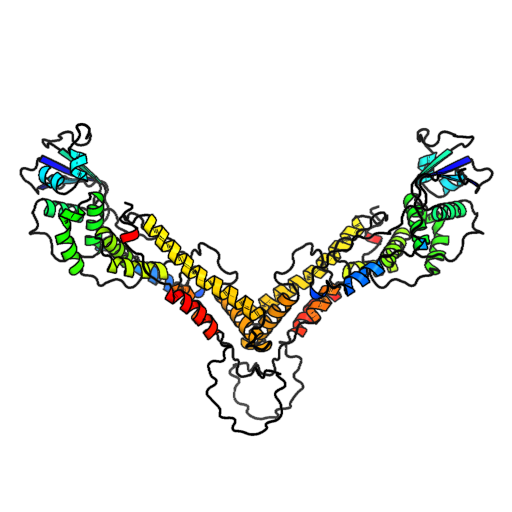 3195 N N . THR B 1 41 ? -2.342 -26.625 5.027 1 91.19 41 THR B N 1
ATOM 3196 C CA . THR B 1 41 ? -2.596 -27.547 6.125 1 91.19 41 THR B CA 1
ATOM 3197 C C . THR B 1 41 ? -1.793 -28.828 5.945 1 91.19 41 THR B C 1
ATOM 3199 O O . THR B 1 41 ? -1.286 -29.109 4.855 1 91.19 41 THR B O 1
ATOM 3202 N N . TRP B 1 42 ? -1.662 -29.562 6.941 1 92 42 TRP B N 1
ATOM 3203 C CA . TRP B 1 42 ? -0.969 -30.844 6.891 1 92 42 TRP B CA 1
ATOM 3204 C C . TRP B 1 42 ? -1.658 -31.797 5.918 1 92 42 TRP B C 1
ATOM 3206 O O . TRP B 1 42 ? -0.996 -32.469 5.141 1 92 42 TRP B O 1
ATOM 3216 N N . GLU B 1 43 ? -2.936 -31.75 5.926 1 90.81 43 GLU B N 1
ATOM 3217 C CA . GLU B 1 43 ? -3.707 -32.656 5.062 1 90.81 43 GLU B CA 1
ATOM 3218 C C . GLU B 1 43 ? -3.449 -32.344 3.59 1 90.81 43 GLU B C 1
ATOM 3220 O O . GLU B 1 43 ? -3.225 -33.25 2.797 1 90.81 43 GLU B O 1
ATOM 3225 N N . THR B 1 44 ? -3.49 -31.062 3.293 1 89.94 44 THR B N 1
ATOM 3226 C CA . THR B 1 44 ? -3.275 -30.672 1.904 1 89.94 44 THR B CA 1
ATOM 3227 C C . THR B 1 44 ? -1.849 -31 1.468 1 89.94 44 THR B C 1
ATOM 3229 O O . THR B 1 44 ? -1.632 -31.5 0.364 1 89.94 44 THR B O 1
ATOM 3232 N N . ARG B 1 45 ? -0.889 -30.859 2.256 1 90.12 45 ARG B N 1
ATOM 3233 C CA . ARG B 1 45 ? 0.514 -31.125 1.961 1 90.12 45 ARG B CA 1
ATOM 3234 C C . ARG B 1 45 ? 0.754 -32.625 1.792 1 90.12 45 ARG B C 1
ATOM 3236 O O . ARG B 1 45 ? 1.492 -33.031 0.898 1 90.12 45 ARG B O 1
ATOM 3243 N N . ASN B 1 46 ? 0.144 -33.344 2.648 1 91.12 46 ASN B N 1
ATOM 3244 C CA . ASN B 1 46 ? 0.284 -34.812 2.555 1 91.12 46 ASN B CA 1
ATOM 3245 C C . ASN B 1 46 ? -0.327 -35.344 1.266 1 91.12 46 ASN B C 1
ATOM 3247 O O . ASN B 1 46 ? 0.252 -36.219 0.618 1 91.12 46 ASN B O 1
ATOM 3251 N N . LYS B 1 47 ? -1.449 -34.812 0.961 1 89.56 47 LYS B N 1
ATOM 3252 C CA . LYS B 1 47 ? -2.088 -35.219 -0.286 1 89.56 47 LYS B CA 1
ATOM 3253 C C . LYS B 1 47 ? -1.201 -34.906 -1.487 1 89.56 47 LYS B C 1
ATOM 3255 O O . LYS B 1 47 ? -1.072 -35.719 -2.4 1 89.56 47 LYS B O 1
ATOM 3260 N N . GLU B 1 48 ? -0.608 -33.781 -1.483 1 90.12 48 GLU B N 1
ATOM 3261 C CA . GLU B 1 48 ? 0.282 -33.406 -2.57 1 90.12 48 GLU B CA 1
ATOM 3262 C C . GLU B 1 48 ? 1.521 -34.281 -2.623 1 90.12 48 GLU B C 1
ATOM 3264 O O . GLU B 1 48 ? 1.961 -34.688 -3.705 1 90.12 48 GLU B O 1
ATOM 3269 N N . ARG B 1 49 ? 2.068 -34.625 -1.534 1 88.88 49 ARG B N 1
ATOM 3270 C CA . ARG B 1 49 ? 3.229 -35.5 -1.471 1 88.88 49 ARG B CA 1
ATOM 3271 C C . ARG B 1 49 ? 2.908 -36.875 -2.07 1 88.88 49 ARG B C 1
ATOM 3273 O O . ARG B 1 49 ? 3.723 -37.438 -2.795 1 88.88 49 ARG B O 1
ATOM 3280 N N . LEU B 1 50 ? 1.779 -37.312 -1.771 1 88.94 50 LEU B N 1
ATOM 3281 C CA . LEU B 1 50 ? 1.357 -38.594 -2.273 1 88.94 50 LEU B CA 1
ATOM 3282 C C . LEU B 1 50 ? 1.259 -38.594 -3.795 1 88.94 50 LEU B C 1
ATOM 3284 O O . LEU B 1 50 ? 1.586 -39.594 -4.449 1 88.94 50 LEU B O 1
ATOM 3288 N N . LEU B 1 51 ? 0.837 -37.469 -4.316 1 89.44 51 LEU B N 1
ATOM 3289 C CA . LEU B 1 51 ? 0.7 -37.344 -5.762 1 89.44 51 LEU B CA 1
ATOM 3290 C C . LEU B 1 51 ? 2.064 -37.375 -6.445 1 89.44 51 LEU B C 1
ATOM 3292 O O . LEU B 1 51 ? 2.162 -37.688 -7.633 1 89.44 51 LEU B O 1
ATOM 3296 N N . TRP B 1 52 ? 3.133 -37.156 -5.672 1 88.88 52 TRP B N 1
ATOM 3297 C CA . TRP B 1 52 ? 4.461 -37.062 -6.27 1 88.88 52 TRP B CA 1
ATOM 3298 C C . TRP B 1 52 ? 5.336 -38.25 -5.852 1 88.88 52 TRP B C 1
ATOM 3300 O O . TRP B 1 52 ? 6.504 -38.312 -6.242 1 88.88 52 TRP B O 1
ATOM 3310 N N . THR B 1 53 ? 4.77 -39.062 -5.16 1 84.75 53 THR B N 1
ATOM 3311 C CA . THR B 1 53 ? 5.508 -40.25 -4.734 1 84.75 53 THR B CA 1
ATOM 3312 C C . THR B 1 53 ? 5.555 -41.281 -5.852 1 84.75 53 THR B C 1
ATOM 3314 O O . THR B 1 53 ? 4.523 -41.594 -6.449 1 84.75 53 THR B O 1
ATOM 3317 N N . ALA B 1 54 ? 6.797 -41.688 -6.16 1 80.25 54 ALA B N 1
ATOM 3318 C CA . ALA B 1 54 ? 6.984 -42.75 -7.168 1 80.25 54 ALA B CA 1
ATOM 3319 C C . ALA B 1 54 ? 6.648 -44.125 -6.598 1 80.25 54 ALA B C 1
ATOM 3321 O O . ALA B 1 54 ? 6.84 -44.375 -5.406 1 80.25 54 ALA B O 1
ATOM 3322 N N . PRO B 1 55 ? 6.047 -44.906 -7.43 1 73.25 55 PRO B N 1
ATOM 3323 C CA . PRO B 1 55 ? 5.812 -46.281 -6.957 1 73.25 55 PRO B CA 1
ATOM 3324 C C . PRO B 1 55 ? 7.105 -47 -6.59 1 73.25 55 PRO B C 1
ATOM 3326 O O . PRO B 1 55 ? 8.172 -46.656 -7.102 1 73.25 55 PRO B O 1
ATOM 3329 N N . ASP B 1 56 ? 7.246 -47.75 -5.5 1 60.28 56 ASP B N 1
ATOM 3330 C CA . ASP B 1 56 ? 8.375 -48.469 -4.926 1 60.28 56 ASP B CA 1
ATOM 3331 C C . ASP B 1 56 ? 9.25 -49.062 -6.02 1 60.28 56 ASP B C 1
ATOM 3333 O O . ASP B 1 56 ? 10.484 -49.062 -5.91 1 60.28 56 ASP B O 1
ATOM 3337 N N . GLU B 1 57 ? 8.664 -49.688 -6.98 1 54.88 57 GLU B N 1
ATOM 3338 C CA . GLU B 1 57 ? 9.43 -50.406 -7.996 1 54.88 57 GLU B CA 1
ATOM 3339 C C . GLU B 1 57 ? 10.414 -49.469 -8.703 1 54.88 57 GLU B C 1
ATOM 3341 O O . GLU B 1 57 ? 11.422 -49.906 -9.242 1 54.88 57 GLU B O 1
ATOM 3346 N N . SER B 1 58 ? 10.148 -48.219 -8.562 1 56.84 58 SER B N 1
ATOM 3347 C CA . SER B 1 58 ? 10.93 -47.25 -9.336 1 56.84 58 SER B CA 1
ATOM 3348 C C . SER B 1 58 ? 12.172 -46.812 -8.578 1 56.84 58 SER B C 1
ATOM 3350 O O . SER B 1 58 ? 13.078 -46.188 -9.156 1 56.84 58 SER B O 1
ATOM 3352 N N . VAL B 1 59 ? 12.148 -47.188 -7.254 1 57.53 59 VAL B N 1
ATOM 3353 C CA . VAL B 1 59 ? 13.258 -46.688 -6.445 1 57.53 59 VAL B CA 1
ATOM 3354 C C . VAL B 1 59 ? 14.336 -47.781 -6.336 1 57.53 59 VAL B C 1
ATOM 3356 O O . VAL B 1 59 ? 14.258 -48.656 -5.465 1 57.53 59 VAL B O 1
ATOM 3359 N N . LYS B 1 60 ? 14.852 -48.312 -7.414 1 59.12 60 LYS B N 1
ATOM 3360 C CA . LYS B 1 60 ? 15.992 -49.219 -7.316 1 59.12 60 LYS B CA 1
ATOM 3361 C C . LYS B 1 60 ? 17.266 -48.469 -6.926 1 59.12 60 LYS B C 1
ATOM 3363 O O . LYS B 1 60 ? 17.406 -47.281 -7.227 1 59.12 60 LYS B O 1
ATOM 3368 N N . ILE B 1 61 ? 18 -49.094 -6.098 1 59.59 61 ILE B N 1
ATOM 3369 C CA . ILE B 1 61 ? 19.312 -48.594 -5.684 1 59.59 61 ILE B CA 1
ATOM 3370 C C . ILE B 1 61 ? 20.172 -48.344 -6.914 1 59.59 61 ILE B C 1
ATOM 3372 O O . ILE B 1 61 ? 20.453 -49.25 -7.688 1 59.59 61 ILE B O 1
ATOM 3376 N N . PHE B 1 62 ? 20.203 -47.094 -7.234 1 66.19 62 PHE B N 1
ATOM 3377 C CA . PHE B 1 62 ? 21.016 -46.656 -8.352 1 66.19 62 PHE B CA 1
ATOM 3378 C C . PHE B 1 62 ? 22.5 -46.812 -8.039 1 66.19 62 PHE B C 1
ATOM 3380 O O . PHE B 1 62 ? 22.969 -46.375 -6.98 1 66.19 62 PHE B O 1
ATOM 3387 N N . THR B 1 63 ? 23.078 -47.844 -8.75 1 68.75 63 THR B N 1
ATOM 3388 C CA . THR B 1 63 ? 24.516 -47.969 -8.625 1 68.75 63 THR B CA 1
ATOM 3389 C C . THR B 1 63 ? 25.219 -47.375 -9.852 1 68.75 63 THR B C 1
ATOM 3391 O O . THR B 1 63 ? 24.828 -47.688 -10.984 1 68.75 63 THR B O 1
ATOM 3394 N N . THR B 1 64 ? 26.219 -46.531 -9.625 1 71.94 64 THR B N 1
ATOM 3395 C CA . THR B 1 64 ? 26.906 -45.844 -10.695 1 71.94 64 THR B CA 1
ATOM 3396 C C . THR B 1 64 ? 27.938 -46.75 -11.367 1 71.94 64 THR B C 1
ATOM 3398 O O . THR B 1 64 ? 28.359 -46.469 -12.492 1 71.94 64 THR B O 1
ATOM 3401 N N . ASP B 1 65 ? 28.219 -47.781 -10.836 1 77.75 65 ASP B N 1
ATOM 3402 C CA . ASP B 1 65 ? 29.375 -48.531 -11.344 1 77.75 65 ASP B CA 1
ATOM 3403 C C . ASP B 1 65 ? 28.938 -49.625 -12.305 1 77.75 65 ASP B C 1
ATOM 3405 O O . ASP B 1 65 ? 29.766 -50.281 -12.953 1 77.75 65 ASP B O 1
ATOM 3409 N N . LEU B 1 66 ? 27.734 -49.688 -12.539 1 83.25 66 LEU B N 1
ATOM 3410 C CA . LEU B 1 66 ? 27.266 -50.75 -13.43 1 83.25 66 LEU B CA 1
ATOM 3411 C C . LEU B 1 66 ? 27.344 -50.312 -14.891 1 83.25 66 LEU B C 1
ATOM 3413 O O . LEU B 1 66 ? 27.141 -49.125 -15.195 1 83.25 66 LEU B O 1
ATOM 3417 N N . THR B 1 67 ? 27.859 -51.25 -15.742 1 89.56 67 THR B N 1
ATOM 3418 C CA . THR B 1 67 ? 27.906 -50.969 -17.172 1 89.56 67 THR B CA 1
ATOM 3419 C C . THR B 1 67 ? 27.188 -52.062 -17.953 1 89.56 67 THR B C 1
ATOM 3421 O O . THR B 1 67 ? 27.328 -53.25 -17.641 1 89.56 67 THR B O 1
ATOM 3424 N N . ILE B 1 68 ? 26.406 -51.688 -18.922 1 93.06 68 ILE B N 1
ATOM 3425 C CA . ILE B 1 68 ? 25.672 -52.594 -19.781 1 93.06 68 ILE B CA 1
ATOM 3426 C C . ILE B 1 68 ? 26.141 -52.438 -21.234 1 93.06 68 ILE B C 1
ATOM 3428 O O . ILE B 1 68 ? 26.328 -51.281 -21.688 1 93.06 68 ILE B O 1
ATOM 3432 N N . LYS B 1 69 ? 26.375 -53.562 -21.875 1 94.44 69 LYS B N 1
ATOM 3433 C CA . LYS B 1 69 ? 26.812 -53.5 -23.25 1 94.44 69 LYS B CA 1
ATOM 3434 C C . LYS B 1 69 ? 25.781 -54.094 -24.203 1 94.44 69 LYS B C 1
ATOM 3436 O O . LYS B 1 69 ? 25.109 -55.062 -23.844 1 94.44 69 LYS B O 1
ATOM 3441 N N . MET B 1 70 ? 25.703 -53.531 -25.375 1 96.12 70 MET B N 1
ATOM 3442 C CA . MET B 1 70 ? 24.797 -54.031 -26.406 1 96.12 70 MET B CA 1
ATOM 3443 C C . MET B 1 70 ? 25.516 -54.094 -27.75 1 96.12 70 MET B C 1
ATOM 3445 O O . MET B 1 70 ? 26.188 -53.156 -28.156 1 96.12 70 MET B O 1
ATOM 3449 N N . GLN B 1 71 ? 25.438 -55.219 -28.359 1 96.31 71 GLN B N 1
ATOM 3450 C CA . GLN B 1 71 ? 25.969 -55.375 -29.719 1 96.31 71 GLN B CA 1
ATOM 3451 C C . GLN B 1 71 ? 24.891 -55.062 -30.75 1 96.31 71 GLN B C 1
ATOM 3453 O O . GLN B 1 71 ? 23.859 -55.75 -30.812 1 96.31 71 GLN B O 1
ATOM 3458 N N . LEU B 1 72 ? 25.219 -54.094 -31.578 1 97.19 72 LEU B N 1
ATOM 3459 C CA . LEU B 1 72 ? 24.203 -53.531 -32.469 1 97.19 72 LEU B CA 1
ATOM 3460 C C . LEU B 1 72 ? 24.734 -53.438 -33.906 1 97.19 72 LEU B C 1
ATOM 3462 O O . LEU B 1 72 ? 25.922 -53.656 -34.156 1 97.19 72 LEU B O 1
ATOM 3466 N N . SER B 1 73 ? 23.766 -53.156 -34.812 1 96.81 73 SER B N 1
ATOM 3467 C CA . SER B 1 73 ? 24.094 -52.906 -36.219 1 96.81 73 SER B CA 1
ATOM 3468 C C . SER B 1 73 ? 24.156 -51.406 -36.5 1 96.81 73 SER B C 1
ATOM 3470 O O . SER B 1 73 ? 23.172 -50.688 -36.344 1 96.81 73 SER B O 1
ATOM 3472 N N . SER B 1 74 ? 25.297 -51 -37 1 95 74 SER B N 1
ATOM 3473 C CA . SER B 1 74 ? 25.391 -49.594 -37.375 1 95 74 SER B CA 1
ATOM 3474 C C . SER B 1 74 ? 24.422 -49.25 -38.5 1 95 74 SER B C 1
ATOM 3476 O O . SER B 1 74 ? 23.875 -48.125 -38.531 1 95 74 SER B O 1
ATOM 3478 N N . LYS B 1 75 ? 24.141 -50.125 -39.375 1 95.56 75 LYS B N 1
ATOM 3479 C CA . LYS B 1 75 ? 23.219 -49.906 -40.469 1 95.56 75 LYS B CA 1
ATOM 3480 C C . LYS B 1 75 ? 21.812 -49.625 -39.969 1 95.56 75 LYS B C 1
ATOM 3482 O O . LYS B 1 75 ? 21.172 -48.656 -40.406 1 95.56 75 LYS B O 1
ATOM 3487 N N . HIS B 1 76 ? 21.359 -50.406 -39.031 1 96.81 76 HIS B N 1
ATOM 3488 C CA . HIS B 1 76 ? 20.047 -50.188 -38.438 1 96.81 76 HIS B CA 1
ATOM 3489 C C . HIS B 1 76 ? 19.969 -48.875 -37.688 1 96.81 76 HIS B C 1
ATOM 3491 O O . HIS B 1 76 ? 18.969 -48.156 -37.781 1 96.81 76 HIS B O 1
ATOM 3497 N N . LEU B 1 77 ? 21.031 -48.562 -37 1 96.75 77 LEU B N 1
ATOM 3498 C CA . LEU B 1 77 ? 21.062 -47.344 -36.219 1 96.75 77 LEU B CA 1
ATOM 3499 C C . LEU B 1 77 ? 21.031 -46.125 -37.125 1 96.75 77 LEU B C 1
ATOM 3501 O O . LEU B 1 77 ? 20.234 -45.188 -36.906 1 96.75 77 LEU B O 1
ATOM 3505 N N . LYS B 1 78 ? 21.875 -46.125 -38.125 1 95 78 LYS B N 1
ATOM 3506 C CA . LYS B 1 78 ? 21.984 -45 -39.031 1 95 78 LYS B CA 1
ATOM 3507 C C . LYS B 1 78 ? 20.688 -44.812 -39.844 1 95 78 LYS B C 1
ATOM 3509 O O . LYS B 1 78 ? 20.312 -43.656 -40.156 1 95 78 LYS B O 1
ATOM 3514 N N . LEU B 1 79 ? 20.031 -45.844 -40.094 1 95.56 79 LEU B N 1
ATOM 3515 C CA . LEU B 1 79 ? 18.781 -45.75 -40.844 1 95.56 79 LEU B CA 1
ATOM 3516 C C . LEU B 1 79 ? 17.672 -45.188 -39.969 1 95.56 79 LEU B C 1
ATOM 3518 O O . LEU B 1 79 ? 16.797 -44.469 -40.438 1 95.56 79 LEU B O 1
ATOM 3522 N N . ALA B 1 80 ? 17.734 -45.5 -38.719 1 95.44 80 ALA B N 1
ATOM 3523 C CA . ALA B 1 80 ? 16.656 -45.188 -37.781 1 95.44 80 ALA B CA 1
ATOM 3524 C C . ALA B 1 80 ? 16.734 -43.719 -37.344 1 95.44 80 ALA B C 1
ATOM 3526 O O . ALA B 1 80 ? 15.727 -43.125 -36.938 1 95.44 80 ALA B O 1
ATOM 3527 N N . SER B 1 81 ? 17.953 -43.094 -37.406 1 94.94 81 SER B N 1
ATOM 3528 C CA . SER B 1 81 ? 18.078 -41.781 -36.781 1 94.94 81 SER B CA 1
ATOM 3529 C C . SER B 1 81 ? 19.219 -41 -37.375 1 94.94 81 SER B C 1
ATOM 3531 O O . SER B 1 81 ? 20.312 -41.531 -37.625 1 94.94 81 SER B O 1
ATOM 3533 N N . ASP B 1 82 ? 19 -39.688 -37.531 1 92.5 82 ASP B N 1
ATOM 3534 C CA . ASP B 1 82 ? 20.047 -38.781 -38 1 92.5 82 ASP B CA 1
ATOM 3535 C C . ASP B 1 82 ? 21.141 -38.625 -36.969 1 92.5 82 ASP B C 1
ATOM 3537 O O . ASP B 1 82 ? 22.312 -38.406 -37.281 1 92.5 82 ASP B O 1
ATOM 3541 N N . TYR B 1 83 ? 20.703 -38.812 -35.781 1 92.75 83 TYR B N 1
ATOM 3542 C CA . TYR B 1 83 ? 21.672 -38.719 -34.688 1 92.75 83 TYR B CA 1
ATOM 3543 C C . TYR B 1 83 ? 22.797 -39.75 -34.875 1 92.75 83 TYR B C 1
ATOM 3545 O O . TYR B 1 83 ? 23.969 -39.375 -34.844 1 92.75 83 TYR B O 1
ATOM 3553 N N . PHE B 1 84 ? 22.469 -40.969 -35.094 1 92.81 84 PHE B N 1
ATOM 3554 C CA . PHE B 1 84 ? 23.438 -42.031 -35.25 1 92.81 84 PHE B CA 1
ATOM 3555 C C . PHE B 1 84 ? 24.188 -41.875 -36.562 1 92.81 84 PHE B C 1
ATOM 3557 O O . PHE B 1 84 ? 25.391 -42.188 -36.656 1 92.81 84 PHE B O 1
ATOM 3564 N N . ARG B 1 85 ? 23.438 -41.438 -37.531 1 92.06 85 ARG B N 1
ATOM 3565 C CA . ARG B 1 85 ? 24.094 -41.188 -38.812 1 92.06 85 ARG B CA 1
ATOM 3566 C C . ARG B 1 85 ? 25.219 -40.188 -38.688 1 92.06 85 ARG B C 1
ATOM 3568 O O . ARG B 1 85 ? 26.312 -40.375 -39.219 1 92.06 85 ARG B O 1
ATOM 3575 N N . THR B 1 86 ? 24.906 -39.125 -38.062 1 91.44 86 THR B N 1
ATOM 3576 C CA . THR B 1 86 ? 25.906 -38.062 -37.875 1 91.44 86 THR B CA 1
ATOM 3577 C C . THR B 1 86 ? 27.031 -38.531 -36.969 1 91.44 86 THR B C 1
ATOM 3579 O O . THR B 1 86 ? 28.203 -38.281 -37.219 1 91.44 86 THR B O 1
ATOM 3582 N N . MET B 1 87 ? 26.641 -39.219 -35.938 1 87.94 87 MET B N 1
ATOM 3583 C CA . MET B 1 87 ? 27.625 -39.656 -34.938 1 87.94 87 MET B CA 1
ATOM 3584 C C . MET B 1 87 ? 28.609 -40.656 -35.594 1 87.94 87 MET B C 1
ATOM 3586 O O . MET B 1 87 ? 29.797 -40.625 -35.281 1 87.94 87 MET B O 1
ATOM 3590 N N . MET B 1 88 ? 28.172 -41.469 -36.562 1 86.25 88 MET B N 1
ATOM 3591 C CA . MET B 1 88 ? 29 -42.562 -37.094 1 86.25 88 MET B CA 1
ATOM 3592 C C . MET B 1 88 ? 29.594 -42.188 -38.438 1 86.25 88 MET B C 1
ATOM 3594 O O . MET B 1 88 ? 30.297 -42.969 -39.062 1 86.25 88 MET B O 1
ATOM 3598 N N . ALA B 1 89 ? 29.109 -41.094 -39.156 1 79.44 89 ALA B N 1
ATOM 3599 C CA . ALA B 1 89 ? 29.688 -40.656 -40.406 1 79.44 89 ALA B CA 1
ATOM 3600 C C . ALA B 1 89 ? 31.156 -40.281 -40.25 1 79.44 89 ALA B C 1
ATOM 3602 O O . ALA B 1 89 ? 31.953 -40.469 -41.188 1 79.44 89 ALA B O 1
ATOM 3603 N N . GLY B 1 90 ? 31.531 -39.125 -39.469 1 59.03 90 GLY B N 1
ATOM 3604 C CA . GLY B 1 90 ? 32.812 -38.438 -39.594 1 59.03 90 GLY B CA 1
ATOM 3605 C C . GLY B 1 90 ? 33.969 -39.219 -39.031 1 59.03 90 GLY B C 1
ATOM 3606 O O . GLY B 1 90 ? 33.781 -40.156 -38.219 1 59.03 90 GLY B O 1
ATOM 3607 N N . ASN B 1 91 ? 35.094 -39.188 -39.719 1 54.75 91 ASN B N 1
ATOM 3608 C CA . ASN B 1 91 ? 36.438 -39.406 -39.188 1 54.75 91 ASN B CA 1
ATOM 3609 C C . ASN B 1 91 ? 36.562 -38.938 -37.75 1 54.75 91 ASN B C 1
ATOM 3611 O O . ASN B 1 91 ? 37.594 -39.125 -37.094 1 54.75 91 ASN B O 1
ATOM 3615 N N . ASN B 1 92 ? 35.844 -38.031 -37.375 1 49.91 92 ASN B N 1
ATOM 3616 C CA . ASN B 1 92 ? 36.062 -37.312 -36.125 1 49.91 92 ASN B CA 1
ATOM 3617 C C . ASN B 1 92 ? 35.5 -38.094 -34.938 1 49.91 92 ASN B C 1
ATOM 3619 O O . ASN B 1 92 ? 35.375 -37.562 -33.812 1 49.91 92 ASN B O 1
ATOM 3623 N N . TRP B 1 93 ? 34.844 -39.062 -35.188 1 50.53 93 TRP B N 1
ATOM 3624 C CA . TRP B 1 93 ? 34.188 -39.625 -34 1 50.53 93 TRP B CA 1
ATOM 3625 C C . TRP B 1 93 ? 35.219 -40.219 -33.062 1 50.53 93 TRP B C 1
ATOM 3627 O O . TRP B 1 93 ? 35.781 -41.281 -33.344 1 50.53 93 TRP B O 1
ATOM 3637 N N . LYS B 1 94 ? 35.75 -39.5 -32.406 1 48.09 94 LYS B N 1
ATOM 3638 C CA . LYS B 1 94 ? 36.594 -39.875 -31.297 1 48.09 94 LYS B CA 1
ATOM 3639 C C . LYS B 1 94 ? 36.031 -41.125 -30.594 1 48.09 94 LYS B C 1
ATOM 3641 O O . LYS B 1 94 ? 36.781 -41.938 -30.047 1 48.09 94 LYS B O 1
ATOM 3646 N N . GLU B 1 95 ? 34.844 -41.125 -30.547 1 51.19 95 GLU B N 1
ATOM 3647 C CA . GLU B 1 95 ? 34.281 -42.125 -29.641 1 51.19 95 GLU B CA 1
ATOM 3648 C C . GLU B 1 95 ? 34.281 -43.5 -30.266 1 51.19 95 GLU B C 1
ATOM 3650 O O . GLU B 1 95 ? 34.062 -44.5 -29.578 1 51.19 95 GLU B O 1
ATOM 3655 N N . SER B 1 96 ? 34.469 -43.5 -31.719 1 50.31 96 SER B N 1
ATOM 3656 C CA . SER B 1 96 ? 34.375 -44.812 -32.344 1 50.31 96 SER B CA 1
ATOM 3657 C C . SER B 1 96 ? 35.719 -45.469 -32.469 1 50.31 96 SER B C 1
ATOM 3659 O O . SER B 1 96 ? 36.25 -45.625 -33.594 1 50.31 96 SER B O 1
ATOM 3661 N N . THR B 1 97 ? 36.562 -45.125 -31.797 1 52.06 97 THR B N 1
ATOM 3662 C CA . THR B 1 97 ? 37.688 -46.031 -32.062 1 52.06 97 THR B CA 1
ATOM 3663 C C . THR B 1 97 ? 37.25 -47.5 -31.938 1 52.06 97 THR B C 1
ATOM 3665 O O . THR B 1 97 ? 36.625 -47.875 -30.953 1 52.06 97 THR B O 1
ATOM 3668 N N . PRO B 1 98 ? 37.375 -48.156 -33.156 1 58.84 98 PRO B N 1
ATOM 3669 C CA . PRO B 1 98 ? 37.156 -49.594 -33.031 1 58.84 98 PRO B CA 1
ATOM 3670 C C . PRO B 1 98 ? 37.75 -50.188 -31.75 1 58.84 98 PRO B C 1
ATOM 3672 O O . PRO B 1 98 ? 38.875 -49.875 -31.406 1 58.84 98 PRO B O 1
ATOM 3675 N N . LYS B 1 99 ? 36.969 -50.344 -30.797 1 63.94 99 LYS B N 1
ATOM 3676 C CA . LYS B 1 99 ? 37.469 -51.031 -29.594 1 63.94 99 LYS B CA 1
ATOM 3677 C C . LYS B 1 99 ? 36.938 -52.469 -29.5 1 63.94 99 LYS B C 1
ATOM 3679 O O . LYS B 1 99 ? 35.75 -52.688 -29.734 1 63.94 99 LYS B O 1
ATOM 3684 N N . ASP B 1 100 ? 37.75 -53.344 -29.25 1 68 100 ASP B N 1
ATOM 3685 C CA . ASP B 1 100 ? 37.469 -54.75 -28.906 1 68 100 ASP B CA 1
ATOM 3686 C C . ASP B 1 100 ? 36.875 -55.5 -30.094 1 68 100 ASP B C 1
ATOM 3688 O O . ASP B 1 100 ? 35.938 -56.281 -29.922 1 68 100 ASP B O 1
ATOM 3692 N N . GLY B 1 101 ? 37.156 -54.938 -31.422 1 80.62 101 GLY B N 1
ATOM 3693 C CA . GLY B 1 101 ? 36.75 -55.656 -32.594 1 80.62 101 GLY B CA 1
ATOM 3694 C C . GLY B 1 101 ? 35.5 -55.062 -33.25 1 80.62 101 GLY B C 1
ATOM 3695 O O . GLY B 1 101 ? 35.031 -55.562 -34.281 1 80.62 101 GLY B O 1
ATOM 3696 N N . PHE B 1 102 ? 34.969 -53.969 -32.75 1 89.75 102 PHE B N 1
ATOM 3697 C CA . PHE B 1 102 ? 33.781 -53.344 -33.344 1 89.75 102 PHE B CA 1
ATOM 3698 C C . PHE B 1 102 ? 34.156 -52.125 -34.156 1 89.75 102 PHE B C 1
ATOM 3700 O O . PHE B 1 102 ? 35.094 -51.406 -33.781 1 89.75 102 PHE B O 1
ATOM 3707 N N . SER B 1 103 ? 33.469 -51.969 -35.25 1 88.75 103 SER B N 1
ATOM 3708 C CA . SER B 1 103 ? 33.719 -50.812 -36.094 1 88.75 103 SER B CA 1
ATOM 3709 C C . SER B 1 103 ? 33.375 -49.5 -35.406 1 88.75 103 SER B C 1
ATOM 3711 O O . SER B 1 103 ? 34 -48.469 -35.625 1 88.75 103 SER B O 1
ATOM 3713 N N . PHE B 1 104 ? 32.312 -49.562 -34.594 1 91 104 PHE B N 1
ATOM 3714 C CA . PHE B 1 104 ? 31.844 -48.375 -33.906 1 91 104 PHE B CA 1
ATOM 3715 C C . PHE B 1 104 ? 31.625 -48.656 -32.406 1 91 104 PHE B C 1
ATOM 3717 O O . PHE B 1 104 ? 31.219 -49.781 -32.031 1 91 104 PHE B O 1
ATOM 3724 N N . SER B 1 105 ? 31.922 -47.688 -31.625 1 90.44 105 SER B N 1
ATOM 3725 C CA . SER B 1 105 ? 31.656 -47.719 -30.188 1 90.44 105 SER B CA 1
ATOM 3726 C C . SER B 1 105 ? 30.875 -46.5 -29.734 1 90.44 105 SER B C 1
ATOM 3728 O O . SER B 1 105 ? 31.281 -45.344 -29.984 1 90.44 105 SER B O 1
ATOM 3730 N N . VAL B 1 106 ? 29.719 -46.719 -29.141 1 90.69 106 VAL B N 1
ATOM 3731 C CA . VAL B 1 106 ? 28.844 -45.656 -28.656 1 90.69 106 VAL B CA 1
ATOM 3732 C C . VAL B 1 106 ? 28.734 -45.719 -27.141 1 90.69 106 VAL B C 1
ATOM 3734 O O . VAL B 1 106 ? 28.516 -46.812 -26.578 1 90.69 106 VAL B O 1
ATOM 3737 N N . THR B 1 107 ? 28.922 -44.656 -26.484 1 91.31 107 THR B N 1
ATOM 3738 C CA . THR B 1 107 ? 28.766 -44.625 -25.047 1 91.31 107 THR B CA 1
ATOM 3739 C C . THR B 1 107 ? 27.531 -43.781 -24.656 1 91.31 107 THR B C 1
ATOM 3741 O O . THR B 1 107 ? 27.297 -42.719 -25.203 1 91.31 107 THR B O 1
ATOM 3744 N N . ALA B 1 108 ? 26.672 -44.344 -23.891 1 92.38 108 ALA B N 1
ATOM 3745 C CA . ALA B 1 108 ? 25.516 -43.656 -23.328 1 92.38 108 ALA B CA 1
ATOM 3746 C C . ALA B 1 108 ? 25.562 -43.656 -21.797 1 92.38 108 ALA B C 1
ATOM 3748 O O . ALA B 1 108 ? 26.234 -44.5 -21.203 1 92.38 108 ALA B O 1
ATOM 3749 N N . ASN B 1 109 ? 24.953 -42.625 -21.234 1 91.69 109 ASN B N 1
ATOM 3750 C CA . ASN B 1 109 ? 24.984 -42.469 -19.781 1 91.69 109 ASN B CA 1
ATOM 3751 C C . ASN B 1 109 ? 23.594 -42.188 -19.219 1 91.69 109 ASN B C 1
ATOM 3753 O O . ASN B 1 109 ? 22.875 -41.312 -19.734 1 91.69 109 ASN B O 1
ATOM 3757 N N . GLY B 1 110 ? 23.266 -43 -18.219 1 89.88 110 GLY B N 1
ATOM 3758 C CA . GLY B 1 110 ? 22.156 -42.562 -17.359 1 89.88 110 GLY B CA 1
ATOM 3759 C C . GLY B 1 110 ? 20.797 -42.906 -17.938 1 89.88 110 GLY B C 1
ATOM 3760 O O . GLY B 1 110 ? 19.797 -42.281 -17.594 1 89.88 110 GLY B O 1
ATOM 3761 N N . TRP B 1 111 ? 20.797 -43.812 -18.891 1 92.5 111 TRP B N 1
ATOM 3762 C CA . TRP B 1 111 ? 19.5 -44.25 -19.406 1 92.5 111 TRP B CA 1
ATOM 3763 C C . TRP B 1 111 ? 18.938 -45.406 -18.562 1 92.5 111 TRP B C 1
ATOM 3765 O O . TRP B 1 111 ? 19.703 -46.125 -17.922 1 92.5 111 TRP B O 1
ATOM 3775 N N . ASN B 1 112 ? 17.641 -45.5 -18.562 1 92.81 112 ASN B N 1
ATOM 3776 C CA . ASN B 1 112 ? 17.047 -46.719 -18.062 1 92.81 112 ASN B CA 1
ATOM 3777 C C . ASN B 1 112 ? 17.375 -47.906 -18.969 1 92.81 112 ASN B C 1
ATOM 3779 O O . ASN B 1 112 ? 17.156 -47.844 -20.188 1 92.81 112 ASN B O 1
ATOM 3783 N N . GLU B 1 113 ? 17.891 -48.938 -18.391 1 93.44 113 GLU B N 1
ATOM 3784 C CA . GLU B 1 113 ? 18.375 -50.062 -19.156 1 93.44 113 GLU B CA 1
ATOM 3785 C C . GLU B 1 113 ? 17.25 -50.688 -20 1 93.44 113 GLU B C 1
ATOM 3787 O O . GLU B 1 113 ? 17.422 -50.906 -21.203 1 93.44 113 GLU B O 1
ATOM 3792 N N . GLU B 1 114 ? 16.203 -50.938 -19.375 1 93.75 114 GLU B N 1
ATOM 3793 C CA . GLU B 1 114 ? 15.102 -51.625 -20.062 1 93.75 114 GLU B CA 1
ATOM 3794 C C . GLU B 1 114 ? 14.539 -50.75 -21.172 1 93.75 114 GLU B C 1
ATOM 3796 O O . GLU B 1 114 ? 14.164 -51.25 -22.234 1 93.75 114 GLU B O 1
ATOM 3801 N N . ALA B 1 115 ? 14.438 -49.5 -20.938 1 95.62 115 ALA B N 1
ATOM 3802 C CA . ALA B 1 115 ? 13.945 -48.594 -21.953 1 95.62 115 ALA B CA 1
ATOM 3803 C C . ALA B 1 115 ? 14.859 -48.562 -23.172 1 95.62 115 ALA B C 1
ATOM 3805 O O . ALA B 1 115 ? 14.391 -48.688 -24.312 1 95.62 115 ALA B O 1
ATOM 3806 N N . LEU B 1 116 ? 16.109 -48.469 -22.938 1 96.81 116 LEU B N 1
ATOM 3807 C CA . LEU B 1 116 ? 17.078 -48.469 -24.031 1 96.81 116 LEU B CA 1
ATOM 3808 C C . LEU B 1 116 ? 17.062 -49.781 -24.797 1 96.81 116 LEU B C 1
ATOM 3810 O O . LEU B 1 116 ? 17.047 -49.781 -26.031 1 96.81 116 LEU B O 1
ATOM 3814 N N . LEU B 1 117 ? 17.062 -50.812 -24.047 1 96.69 117 LEU B N 1
ATOM 3815 C CA . LEU B 1 117 ? 17.047 -52.125 -24.656 1 96.69 117 LEU B CA 1
ATOM 3816 C C . LEU B 1 117 ? 15.805 -52.312 -25.516 1 96.69 117 LEU B C 1
ATOM 3818 O O . LEU B 1 117 ? 15.883 -52.875 -26.625 1 96.69 117 LEU B O 1
ATOM 3822 N N . THR B 1 118 ? 14.719 -51.906 -25 1 97.31 118 THR B N 1
ATOM 3823 C CA . THR B 1 118 ? 13.469 -52 -25.719 1 97.31 118 THR B CA 1
ATOM 3824 C C . THR B 1 118 ? 13.555 -51.281 -27.062 1 97.31 118 THR B C 1
ATOM 3826 O O . THR B 1 118 ? 13.188 -51.812 -28.109 1 97.31 118 THR B O 1
ATOM 3829 N N . VAL B 1 119 ? 14.094 -50.094 -27.094 1 97.75 119 VAL B N 1
ATOM 3830 C CA . VAL B 1 119 ? 14.242 -49.281 -28.312 1 97.75 119 VAL B CA 1
ATOM 3831 C C . VAL B 1 119 ? 15.195 -49.969 -29.281 1 97.75 119 VAL B C 1
ATOM 3833 O O . VAL B 1 119 ? 14.883 -50.125 -30.469 1 97.75 119 VAL B O 1
ATOM 3836 N N . MET B 1 120 ? 16.281 -50.5 -28.75 1 97.75 120 MET B N 1
ATOM 3837 C CA . MET B 1 120 ? 17.266 -51.156 -29.594 1 97.75 120 MET B CA 1
ATOM 3838 C C . MET B 1 120 ? 16.703 -52.438 -30.188 1 97.75 120 MET B C 1
ATOM 3840 O O . MET B 1 120 ? 17 -52.781 -31.328 1 97.75 120 MET B O 1
ATOM 3844 N N . ARG B 1 121 ? 15.93 -53.094 -29.391 1 97.38 121 ARG B N 1
ATOM 3845 C CA . ARG B 1 121 ? 15.297 -54.312 -29.891 1 97.38 121 ARG B CA 1
ATOM 3846 C C . ARG B 1 121 ? 14.367 -54 -31.047 1 97.38 121 ARG B C 1
ATOM 3848 O O . ARG B 1 121 ? 14.367 -54.719 -32.062 1 97.38 121 ARG B O 1
ATOM 3855 N N . ILE B 1 122 ? 13.641 -53 -30.953 1 97.06 122 ILE B N 1
ATOM 3856 C CA . ILE B 1 122 ? 12.711 -52.594 -32 1 97.06 122 ILE B CA 1
ATOM 3857 C C . ILE B 1 122 ? 13.477 -52.219 -33.281 1 97.06 122 ILE B C 1
ATOM 3859 O O . ILE B 1 122 ? 13.133 -52.656 -34.375 1 97.06 122 ILE B O 1
ATOM 3863 N N . LEU B 1 123 ? 14.547 -51.5 -33.156 1 96.94 123 LEU B N 1
ATOM 3864 C CA . LEU B 1 123 ? 15.352 -51.031 -34.281 1 96.94 123 LEU B CA 1
ATOM 3865 C C . LEU B 1 123 ? 15.961 -52.219 -35.031 1 96.94 123 LEU B C 1
ATOM 3867 O O . LEU B 1 123 ? 16.203 -52.156 -36.219 1 96.94 123 LEU B O 1
ATOM 3871 N N . HIS B 1 124 ? 16.141 -53.344 -34.281 1 97.19 124 HIS B N 1
ATOM 3872 C CA . HIS B 1 124 ? 16.812 -54.5 -34.875 1 97.19 124 HIS B CA 1
ATOM 3873 C C . HIS B 1 124 ? 15.812 -55.625 -35.156 1 97.19 124 HIS B C 1
ATOM 3875 O O . HIS B 1 124 ? 16.203 -56.75 -35.438 1 97.19 124 HIS B O 1
ATOM 3881 N N . GLY B 1 125 ? 14.531 -55.312 -34.969 1 94.75 125 GLY B N 1
ATOM 3882 C CA . GLY B 1 125 ? 13.484 -56.25 -35.344 1 94.75 125 GLY B CA 1
ATOM 3883 C C . GLY B 1 125 ? 13.312 -57.375 -34.312 1 94.75 125 GLY B C 1
ATOM 3884 O O . GLY B 1 125 ? 12.703 -58.406 -34.625 1 94.75 125 GLY B O 1
ATOM 3885 N N . ARG B 1 126 ? 13.828 -57.188 -33.156 1 94.69 126 ARG B N 1
ATOM 3886 C CA . ARG B 1 126 ? 13.68 -58.188 -32.094 1 94.69 126 ARG B CA 1
ATOM 3887 C C . ARG B 1 126 ? 12.492 -57.844 -31.188 1 94.69 126 ARG B C 1
ATOM 3889 O O . ARG B 1 126 ? 12.672 -57.531 -30 1 94.69 126 ARG B O 1
ATOM 3896 N N . THR B 1 127 ? 11.344 -57.969 -31.688 1 93.06 127 THR B N 1
ATOM 3897 C CA . THR B 1 127 ? 10.18 -57.375 -31.031 1 93.06 127 THR B CA 1
ATOM 3898 C C . THR B 1 127 ? 9.359 -58.438 -30.312 1 93.06 127 THR B C 1
ATOM 3900 O O . THR B 1 127 ? 8.422 -58.094 -29.578 1 93.06 127 THR B O 1
ATOM 3903 N N . LYS B 1 128 ? 9.68 -59.656 -30.391 1 92.88 128 LYS B N 1
ATOM 3904 C CA . LYS B 1 128 ? 8.883 -60.719 -29.828 1 92.88 128 LYS B CA 1
ATOM 3905 C C . LYS B 1 128 ? 8.797 -60.625 -28.312 1 92.88 128 LYS B C 1
ATOM 3907 O O . LYS B 1 128 ? 7.785 -60.969 -27.703 1 92.88 128 LYS B O 1
ATOM 3912 N N . VAL B 1 129 ? 9.758 -60.094 -27.719 1 93.06 129 VAL B N 1
ATOM 3913 C CA . VAL B 1 129 ? 9.844 -60.062 -26.25 1 93.06 129 VAL B CA 1
ATOM 3914 C C . VAL B 1 129 ? 9.273 -58.75 -25.719 1 93.06 129 VAL B C 1
ATOM 3916 O O . VAL B 1 129 ? 9.156 -58.562 -24.516 1 93.06 129 VAL B O 1
ATOM 3919 N N . ILE B 1 130 ? 8.93 -57.906 -26.547 1 93.88 130 ILE B N 1
ATOM 3920 C CA . ILE B 1 130 ? 8.477 -56.594 -26.141 1 93.88 130 ILE B CA 1
ATOM 3921 C C . ILE B 1 130 ? 6.988 -56.625 -25.812 1 93.88 130 ILE B C 1
ATOM 3923 O O . ILE B 1 130 ? 6.172 -57 -26.672 1 93.88 130 ILE B O 1
ATOM 3927 N N . PRO B 1 131 ? 6.641 -56.312 -24.656 1 94.12 131 PRO B N 1
ATOM 3928 C CA . PRO B 1 131 ? 5.223 -56.344 -24.281 1 94.12 131 PRO B CA 1
ATOM 3929 C C . PRO B 1 131 ? 4.398 -55.281 -25.031 1 94.12 131 PRO B C 1
ATOM 3931 O O . PRO B 1 131 ? 4.883 -54.188 -25.297 1 94.12 131 PRO B O 1
ATOM 3934 N N . ARG B 1 132 ? 3.117 -55.625 -25.203 1 93.56 132 ARG B N 1
ATOM 3935 C CA . ARG B 1 132 ? 2.211 -54.719 -25.906 1 93.56 132 ARG B CA 1
ATOM 3936 C C . ARG B 1 132 ? 1.637 -53.688 -24.938 1 93.56 132 ARG B C 1
ATOM 3938 O O . ARG B 1 132 ? 1.137 -52.625 -25.375 1 93.56 132 ARG B O 1
ATOM 3945 N N . THR B 1 133 ? 1.636 -54.062 -23.688 1 95.19 133 THR B N 1
ATOM 3946 C CA . THR B 1 133 ? 1.166 -53.156 -22.656 1 95.19 133 THR B CA 1
ATOM 3947 C C . THR B 1 133 ? 2.285 -52.812 -21.672 1 95.19 133 THR B C 1
ATOM 3949 O O . THR B 1 133 ? 2.979 -53.719 -21.188 1 95.19 133 THR B O 1
ATOM 3952 N N . ILE B 1 134 ? 2.461 -51.5 -21.484 1 94.75 134 ILE B N 1
ATOM 3953 C CA . ILE B 1 134 ? 3.488 -51.094 -20.531 1 94.75 134 ILE B CA 1
ATOM 3954 C C . ILE B 1 134 ? 2.939 -50 -19.625 1 94.75 134 ILE B C 1
ATOM 3956 O O . ILE B 1 134 ? 1.87 -49.438 -19.875 1 94.75 134 ILE B O 1
ATOM 3960 N N . SER B 1 135 ? 3.586 -49.781 -18.516 1 93.88 135 SER B N 1
ATOM 3961 C CA . SER B 1 135 ? 3.195 -48.688 -17.594 1 93.88 135 SER B CA 1
ATOM 3962 C C . SER B 1 135 ? 3.553 -47.312 -18.156 1 93.88 135 SER B C 1
ATOM 3964 O O . SER B 1 135 ? 4.406 -47.219 -19.047 1 93.88 135 SER B O 1
ATOM 3966 N N . LEU B 1 136 ? 2.945 -46.375 -17.641 1 95.62 136 LEU B N 1
ATOM 3967 C CA . LEU B 1 136 ? 3.229 -45.031 -18.047 1 95.62 136 LEU B CA 1
ATOM 3968 C C . LEU B 1 136 ? 4.684 -44.656 -17.766 1 95.62 136 LEU B C 1
ATOM 3970 O O . LEU B 1 136 ? 5.332 -44 -18.578 1 95.62 136 LEU B O 1
ATOM 3974 N N . GLU B 1 137 ? 5.211 -45.031 -16.656 1 93.88 137 GLU B N 1
ATOM 3975 C CA . GLU B 1 137 ? 6.598 -44.719 -16.328 1 93.88 137 GLU B CA 1
ATOM 3976 C C . GLU B 1 137 ? 7.559 -45.312 -17.344 1 93.88 137 GLU B C 1
ATOM 3978 O O . GLU B 1 137 ? 8.508 -44.688 -17.781 1 93.88 137 GLU B O 1
ATOM 3983 N N . LYS B 1 138 ? 7.309 -46.562 -17.641 1 94.5 138 LYS B N 1
ATOM 3984 C CA . LYS B 1 138 ? 8.148 -47.219 -18.641 1 94.5 138 LYS B CA 1
ATOM 3985 C C . LYS B 1 138 ? 8.078 -46.5 -19.969 1 94.5 138 LYS B C 1
ATOM 3987 O O . LYS B 1 138 ? 9.102 -46.25 -20.625 1 94.5 138 LYS B O 1
ATOM 3992 N N . LEU B 1 139 ? 6.848 -46.188 -20.328 1 96.88 139 LEU B N 1
ATOM 3993 C CA . LEU B 1 139 ? 6.672 -45.469 -21.578 1 96.88 139 LEU B CA 1
ATOM 3994 C C . LEU B 1 139 ? 7.406 -44.125 -21.531 1 96.88 139 LEU B C 1
ATOM 3996 O O . LEU B 1 139 ? 8.023 -43.719 -22.531 1 96.88 139 LEU B O 1
ATOM 4000 N N . ALA B 1 140 ? 7.297 -43.406 -20.438 1 95.81 140 ALA B N 1
ATOM 4001 C CA . ALA B 1 140 ? 7.98 -42.125 -20.297 1 95.81 140 ALA B CA 1
ATOM 4002 C C . ALA B 1 140 ? 9.492 -42.281 -20.406 1 95.81 140 ALA B C 1
ATOM 4004 O O . ALA B 1 140 ? 10.164 -41.469 -21.047 1 95.81 140 ALA B O 1
ATOM 4005 N N . LYS B 1 141 ? 10.039 -43.25 -19.797 1 95.19 141 LYS B N 1
ATOM 4006 C CA . LYS B 1 141 ? 11.461 -43.531 -19.906 1 95.19 141 LYS B CA 1
ATOM 4007 C C . LYS B 1 141 ? 11.867 -43.812 -21.359 1 95.19 141 LYS B C 1
ATOM 4009 O O . LYS B 1 141 ? 12.914 -43.344 -21.812 1 95.19 141 LYS B O 1
ATOM 4014 N N . ILE B 1 142 ? 11.086 -44.594 -22 1 97 142 ILE B N 1
ATOM 4015 C CA . ILE B 1 142 ? 11.312 -44.875 -23.422 1 97 142 ILE B CA 1
ATOM 4016 C C . ILE B 1 142 ? 11.258 -43.562 -24.219 1 97 142 ILE B C 1
ATOM 4018 O O . ILE B 1 142 ? 12.094 -43.344 -25.094 1 97 142 ILE B O 1
ATOM 4022 N N . ALA B 1 143 ? 10.25 -42.781 -23.891 1 97.38 143 ALA B N 1
ATOM 4023 C CA . ALA B 1 143 ? 10.062 -41.5 -24.594 1 97.38 143 ALA B CA 1
ATOM 4024 C C . ALA B 1 143 ? 11.305 -40.625 -24.469 1 97.38 143 ALA B C 1
ATOM 4026 O O . ALA B 1 143 ? 11.695 -39.938 -25.422 1 97.38 143 ALA B O 1
ATOM 4027 N N . VAL B 1 144 ? 11.938 -40.594 -23.328 1 96.56 144 VAL B N 1
ATOM 4028 C CA . VAL B 1 144 ? 13.141 -39.781 -23.125 1 96.56 144 VAL B CA 1
ATOM 4029 C C . VAL B 1 144 ? 14.25 -40.281 -24.047 1 96.56 144 VAL B C 1
ATOM 4031 O O . VAL B 1 144 ? 14.945 -39.469 -24.672 1 96.56 144 VAL B O 1
ATOM 4034 N N . VAL B 1 145 ? 14.406 -41.5 -24.188 1 96.56 145 VAL B N 1
ATOM 4035 C CA . VAL B 1 145 ? 15.414 -42.094 -25.062 1 96.56 145 VAL B CA 1
ATOM 4036 C C . VAL B 1 145 ? 15.117 -41.75 -26.516 1 96.56 145 VAL B C 1
ATOM 4038 O O . VAL B 1 145 ? 16.016 -41.344 -27.266 1 96.56 145 VAL B O 1
ATOM 4041 N N . ILE B 1 146 ? 13.938 -41.906 -26.859 1 96.81 146 ILE B N 1
ATOM 4042 C CA . ILE B 1 146 ? 13.5 -41.625 -28.219 1 96.81 146 ILE B CA 1
ATOM 4043 C C . ILE B 1 146 ? 13.781 -40.188 -28.578 1 96.81 146 ILE B C 1
ATOM 4045 O O . ILE B 1 146 ? 14.305 -39.875 -29.656 1 96.81 146 ILE B O 1
ATOM 4049 N N . ASP B 1 147 ? 13.414 -39.312 -27.703 1 95.38 147 ASP B N 1
ATOM 4050 C CA . ASP B 1 147 ? 13.578 -37.875 -27.938 1 95.38 147 ASP B CA 1
ATOM 4051 C C . ASP B 1 147 ? 15.055 -37.531 -28.078 1 95.38 147 ASP B C 1
ATOM 4053 O O . ASP B 1 147 ? 15.43 -36.719 -28.938 1 95.38 147 ASP B O 1
ATOM 4057 N N . TYR B 1 148 ? 15.859 -38.094 -27.297 1 95.06 148 TYR B N 1
ATOM 4058 C CA . TYR B 1 148 ? 17.281 -37.812 -27.297 1 95.06 148 TYR B CA 1
ATOM 4059 C C . TYR B 1 148 ? 17.938 -38.25 -28.594 1 95.06 148 TYR B C 1
ATOM 4061 O O . TYR B 1 148 ? 18.719 -37.5 -29.203 1 95.06 148 TYR B O 1
ATOM 4069 N N . TYR B 1 149 ? 17.641 -39.469 -29.078 1 96 149 TYR B N 1
ATOM 4070 C CA . TYR B 1 149 ? 18.312 -40.031 -30.25 1 96 149 TYR B CA 1
ATOM 4071 C C . TYR B 1 149 ? 17.516 -39.75 -31.516 1 96 149 TYR B C 1
ATOM 4073 O O . TYR B 1 149 ? 17.844 -40.281 -32.594 1 96 149 TYR B O 1
ATOM 4081 N N . ASN B 1 150 ? 16.453 -39.031 -31.375 1 95.25 150 ASN B N 1
ATOM 4082 C CA . ASN B 1 150 ? 15.617 -38.688 -32.531 1 95.25 150 ASN B CA 1
ATOM 4083 C C . ASN B 1 150 ? 15.109 -39.906 -33.25 1 95.25 150 ASN B C 1
ATOM 4085 O O . ASN B 1 150 ? 15.297 -40.031 -34.469 1 95.25 150 ASN B O 1
ATOM 4089 N N . LEU B 1 151 ? 14.453 -40.781 -32.531 1 97 151 LEU B N 1
ATOM 4090 C CA . LEU B 1 151 ? 13.984 -42.062 -33.031 1 97 151 LEU B CA 1
ATOM 4091 C C . LEU B 1 151 ? 12.477 -42.062 -33.219 1 97 151 LEU B C 1
ATOM 4093 O O . LEU B 1 151 ? 11.844 -43.125 -33.25 1 97 151 LEU B O 1
ATOM 4097 N N . HIS B 1 152 ? 11.805 -40.938 -33.344 1 95.19 152 HIS B N 1
ATOM 4098 C CA . HIS B 1 152 ? 10.359 -40.75 -33.344 1 95.19 152 HIS B CA 1
ATOM 4099 C C . HIS B 1 152 ? 9.719 -41.562 -34.469 1 95.19 152 HIS B C 1
ATOM 4101 O O . HIS B 1 152 ? 8.734 -42.281 -34.25 1 95.19 152 HIS B O 1
ATOM 4107 N N . GLU B 1 153 ? 10.305 -41.469 -35.594 1 94.25 153 GLU B N 1
ATOM 4108 C CA . GLU B 1 153 ? 9.734 -42.156 -36.75 1 94.25 153 GLU B CA 1
ATOM 4109 C C . GLU B 1 153 ? 9.859 -43.656 -36.625 1 94.25 153 GLU B C 1
ATOM 4111 O O . GLU B 1 153 ? 8.906 -44.406 -36.875 1 94.25 153 GLU B O 1
ATOM 4116 N N . ALA B 1 154 ? 10.984 -44.125 -36.156 1 94.5 154 ALA B N 1
ATOM 4117 C CA . ALA B 1 154 ? 11.297 -45.562 -36.062 1 94.5 154 ALA B CA 1
ATOM 4118 C C . ALA B 1 154 ? 10.422 -46.25 -35.031 1 94.5 154 ALA B C 1
ATOM 4120 O O . ALA B 1 154 ? 10.125 -47.438 -35.188 1 94.5 154 ALA B O 1
ATOM 4121 N N . ILE B 1 155 ? 10.008 -45.5 -34.094 1 95 155 ILE B N 1
ATOM 4122 C CA . ILE B 1 155 ? 9.32 -46.125 -32.969 1 95 155 ILE B CA 1
ATOM 4123 C C . ILE B 1 155 ? 7.844 -45.75 -32.969 1 95 155 ILE B C 1
ATOM 4125 O O . ILE B 1 155 ? 7.09 -46.094 -32.062 1 95 155 ILE B O 1
ATOM 4129 N N . ASP B 1 156 ? 7.359 -45.125 -33.938 1 94.31 156 ASP B N 1
ATOM 4130 C CA . ASP B 1 156 ? 6.039 -44.5 -34 1 94.31 156 ASP B CA 1
ATOM 4131 C C . ASP B 1 156 ? 4.934 -45.531 -33.812 1 94.31 156 ASP B C 1
ATOM 4133 O O . ASP B 1 156 ? 4.027 -45.344 -33 1 94.31 156 ASP B O 1
ATOM 4137 N N . PHE B 1 157 ? 5.059 -46.594 -34.5 1 93.44 157 PHE B N 1
ATOM 4138 C CA . PHE B 1 157 ? 4.031 -47.656 -34.438 1 93.44 157 PHE B CA 1
ATOM 4139 C C . PHE B 1 157 ? 3.914 -48.219 -33.062 1 93.44 157 PHE B C 1
ATOM 4141 O O . PHE B 1 157 ? 2.818 -48.312 -32.5 1 93.44 157 PHE B O 1
ATOM 4148 N N . SER B 1 158 ? 5.008 -48.688 -32.5 1 95.38 158 SER B N 1
ATOM 4149 C CA . SER B 1 158 ? 5.02 -49.25 -31.172 1 95.38 158 SER B CA 1
ATOM 4150 C C . SER B 1 158 ? 4.543 -48.25 -30.125 1 95.38 158 SER B C 1
ATOM 4152 O O . SER B 1 158 ? 3.797 -48.625 -29.219 1 95.38 158 SER B O 1
ATOM 4154 N N . ALA B 1 159 ? 4.977 -47.031 -30.312 1 95.56 159 ALA B N 1
ATOM 4155 C CA . ALA B 1 159 ? 4.613 -46 -29.359 1 95.56 159 ALA B CA 1
ATOM 4156 C C . ALA B 1 159 ? 3.102 -45.75 -29.344 1 95.56 159 ALA B C 1
ATOM 4158 O O . ALA B 1 159 ? 2.498 -45.656 -28.266 1 95.56 159 ALA B O 1
ATOM 4159 N N . LYS B 1 160 ? 2.516 -45.688 -30.453 1 95.19 160 LYS B N 1
ATOM 4160 C CA . LYS B 1 160 ? 1.071 -45.5 -30.562 1 95.19 160 LYS B CA 1
ATOM 4161 C C . LYS B 1 160 ? 0.322 -46.656 -29.906 1 95.19 160 LYS B C 1
ATOM 4163 O O . LYS B 1 160 ? -0.689 -46.469 -29.234 1 95.19 160 LYS B O 1
ATOM 4168 N N . GLU B 1 161 ? 0.819 -47.844 -30.125 1 95.81 161 GLU B N 1
ATOM 4169 C CA . GLU B 1 161 ? 0.214 -49.031 -29.5 1 95.81 161 GLU B CA 1
ATOM 4170 C C . GLU B 1 161 ? 0.295 -48.938 -27.984 1 95.81 161 GLU B C 1
ATOM 4172 O O . GLU B 1 161 ? -0.686 -49.219 -27.281 1 95.81 161 GLU B O 1
ATOM 4177 N N . TRP B 1 162 ? 1.462 -48.594 -27.469 1 97.06 162 TRP B N 1
ATOM 4178 C CA . TRP B 1 162 ? 1.644 -48.469 -26.016 1 97.06 162 TRP B CA 1
ATOM 4179 C C . TRP B 1 162 ? 0.73 -47.375 -25.438 1 97.06 162 TRP B C 1
ATOM 4181 O O . TRP B 1 162 ? 0.133 -47.562 -24.375 1 97.06 162 TRP B O 1
ATOM 4191 N N . ILE B 1 163 ? 0.582 -46.25 -26.109 1 96.69 163 ILE B N 1
ATOM 4192 C CA . ILE B 1 163 ? -0.247 -45.125 -25.672 1 96.69 163 ILE B CA 1
ATOM 4193 C C . ILE B 1 163 ? -1.707 -45.562 -25.594 1 96.69 163 ILE B C 1
ATOM 4195 O O . ILE B 1 163 ? -2.404 -45.25 -24.625 1 96.69 163 ILE B O 1
ATOM 4199 N N . TYR B 1 164 ? -2.084 -46.281 -26.547 1 94.38 164 TYR B N 1
ATOM 4200 C CA . TYR B 1 164 ? -3.457 -46.781 -26.609 1 94.38 164 TYR B CA 1
ATOM 4201 C C . TYR B 1 164 ? -3.723 -47.812 -25.516 1 94.38 164 TYR B C 1
ATOM 4203 O O . TYR B 1 164 ? -4.836 -47.906 -25 1 94.38 164 TYR B O 1
ATOM 4211 N N . ASN B 1 165 ? -2.699 -48.531 -25.141 1 94.94 165 ASN B N 1
ATOM 4212 C CA . ASN B 1 165 ? -2.879 -49.656 -24.219 1 94.94 165 ASN B CA 1
ATOM 4213 C C . ASN B 1 165 ? -2.234 -49.375 -22.859 1 94.94 165 ASN B C 1
ATOM 4215 O O . ASN B 1 165 ? -1.822 -50.312 -22.156 1 94.94 165 ASN B O 1
ATOM 4219 N N . LEU B 1 166 ? -2.123 -48.125 -22.516 1 94.38 166 LEU B N 1
ATOM 4220 C CA . LEU B 1 166 ? -1.515 -47.781 -21.234 1 94.38 166 LEU B CA 1
ATOM 4221 C C . LEU B 1 166 ? -2.283 -48.406 -20.078 1 94.38 166 LEU B C 1
ATOM 4223 O O . LEU B 1 166 ? -3.516 -48.406 -20.078 1 94.38 166 LEU B O 1
ATOM 4227 N N . LYS B 1 167 ? -1.621 -48.781 -19.109 1 88.88 167 LYS B N 1
ATOM 4228 C CA . LYS B 1 167 ? -2.225 -49.438 -17.953 1 88.88 167 LYS B CA 1
ATOM 4229 C C . LYS B 1 167 ? -2.975 -48.406 -17.094 1 88.88 167 LYS B C 1
ATOM 4231 O O . LYS B 1 167 ? -4.047 -48.719 -16.562 1 88.88 167 LYS B O 1
ATOM 4236 N N . GLU B 1 168 ? -2.467 -47.281 -16.953 1 91.06 168 GLU B N 1
ATOM 4237 C CA . GLU B 1 168 ? -3.018 -46.25 -16.078 1 91.06 168 GLU B CA 1
ATOM 4238 C C . GLU B 1 168 ? -4.062 -45.406 -16.797 1 91.06 168 GLU B C 1
ATOM 4240 O O . GLU B 1 168 ? -3.922 -45.125 -18 1 91.06 168 GLU B O 1
ATOM 4245 N N . PRO B 1 169 ? -5.043 -45 -16.062 1 91.81 169 PRO B N 1
ATOM 4246 C CA . PRO B 1 169 ? -6 -44.062 -16.656 1 91.81 169 PRO B CA 1
ATOM 4247 C C . PRO B 1 169 ? -5.418 -42.656 -16.812 1 91.81 169 PRO B C 1
ATOM 4249 O O . PRO B 1 169 ? -4.375 -42.344 -16.25 1 91.81 169 PRO B O 1
ATOM 4252 N N . PRO B 1 170 ? -6.07 -41.875 -17.641 1 92.62 170 PRO B N 1
ATOM 4253 C CA . PRO B 1 170 ? -5.598 -40.5 -17.797 1 92.62 170 PRO B CA 1
ATOM 4254 C C . PRO B 1 170 ? -5.602 -39.719 -16.469 1 92.62 170 PRO B C 1
ATOM 4256 O O . PRO B 1 170 ? -6.559 -39.812 -15.703 1 92.62 170 PRO B O 1
ATOM 4259 N N . PRO B 1 171 ? -4.574 -39.031 -16.219 1 94.88 171 PRO B N 1
ATOM 4260 C CA . PRO B 1 171 ? -4.516 -38.281 -14.961 1 94.88 171 PRO B CA 1
ATOM 4261 C C . PRO B 1 171 ? -5.477 -37.094 -14.938 1 94.88 171 PRO B C 1
ATOM 4263 O O . PRO B 1 171 ? -5.734 -36.469 -15.977 1 94.88 171 PRO B O 1
ATOM 4266 N N . THR B 1 172 ? -5.918 -36.719 -13.711 1 92.62 172 THR B N 1
ATOM 4267 C CA . THR B 1 172 ? -6.906 -35.656 -13.586 1 92.62 172 THR B CA 1
ATOM 4268 C C . THR B 1 172 ? -6.391 -34.531 -12.672 1 92.62 172 THR B C 1
ATOM 4270 O O . THR B 1 172 ? -7.055 -33.531 -12.5 1 92.62 172 THR B O 1
ATOM 4273 N N . SER B 1 173 ? -5.27 -34.812 -12.07 1 94.06 173 SER B N 1
ATOM 4274 C CA . SER B 1 173 ? -4.668 -33.812 -11.188 1 94.06 173 SER B CA 1
ATOM 4275 C C . SER B 1 173 ? -3.168 -33.688 -11.422 1 94.06 173 SER B C 1
ATOM 4277 O O . SER B 1 173 ? -2.525 -34.656 -11.852 1 94.06 173 SER B O 1
ATOM 4279 N N . PHE B 1 174 ? -2.711 -32.562 -11.164 1 93.44 174 PHE B N 1
ATOM 4280 C CA . PHE B 1 174 ? -1.291 -32.344 -11.398 1 93.44 174 PHE B CA 1
ATOM 4281 C C . PHE B 1 174 ? -0.442 -33.094 -10.383 1 93.44 174 PHE B C 1
ATOM 4283 O O . PHE B 1 174 ? -0.605 -32.906 -9.172 1 93.44 174 PHE B O 1
ATOM 4290 N N . GLY B 1 175 ? 0.374 -33.875 -10.773 1 92.81 175 GLY B N 1
ATOM 4291 C CA . GLY B 1 175 ? 1.317 -34.688 -10.031 1 92.81 175 GLY B CA 1
ATOM 4292 C C . GLY B 1 175 ? 2.305 -35.438 -10.922 1 92.81 175 GLY B C 1
ATOM 4293 O O . GLY B 1 175 ? 2.461 -35.094 -12.094 1 92.81 175 GLY B O 1
ATOM 4294 N N . ARG B 1 176 ? 2.945 -36.375 -10.367 1 92.25 176 ARG B N 1
ATOM 4295 C CA . ARG B 1 176 ? 3.979 -37.125 -11.086 1 92.25 176 ARG B CA 1
ATOM 4296 C C . ARG B 1 176 ? 3.402 -37.781 -12.32 1 92.25 176 ARG B C 1
ATOM 4298 O O . ARG B 1 176 ? 3.967 -37.688 -13.414 1 92.25 176 ARG B O 1
ATOM 4305 N N . THR B 1 177 ? 2.264 -38.406 -12.078 1 93.5 177 THR B N 1
ATOM 4306 C CA . THR B 1 177 ? 1.629 -39.125 -13.164 1 93.5 177 THR B CA 1
ATOM 4307 C C . THR B 1 177 ? 1.259 -38.188 -14.312 1 93.5 177 THR B C 1
ATOM 4309 O O . THR B 1 177 ? 1.494 -38.531 -15.477 1 93.5 177 THR B O 1
ATOM 4312 N N . LEU B 1 178 ? 0.733 -37.094 -13.961 1 95.94 178 LEU B N 1
ATOM 4313 C CA . LEU B 1 178 ? 0.333 -36.156 -14.984 1 95.94 178 LEU B CA 1
ATOM 4314 C C . LEU B 1 178 ? 1.55 -35.594 -15.727 1 95.94 178 LEU B C 1
ATOM 4316 O O . LEU B 1 178 ? 1.525 -35.469 -16.953 1 95.94 178 LEU B O 1
ATOM 4320 N N . LEU B 1 179 ? 2.596 -35.312 -15.078 1 95.44 179 LEU B N 1
ATOM 4321 C CA . LEU B 1 179 ? 3.805 -34.781 -15.695 1 95.44 179 LEU B CA 1
ATOM 4322 C C . LEU B 1 179 ? 4.395 -35.781 -16.672 1 95.44 179 LEU B C 1
ATOM 4324 O O . LEU B 1 179 ? 4.82 -35.406 -17.781 1 95.44 179 LEU B O 1
ATOM 4328 N N . LEU B 1 180 ? 4.434 -37.031 -16.266 1 95.31 180 LEU B N 1
ATOM 4329 C CA . LEU B 1 180 ? 4.945 -38.094 -17.141 1 95.31 180 LEU B CA 1
ATOM 4330 C C . LEU B 1 180 ? 4.086 -38.219 -18.406 1 95.31 180 LEU B C 1
ATOM 4332 O O . LEU B 1 180 ? 4.613 -38.312 -19.516 1 95.31 180 LEU B O 1
ATOM 4336 N N . ARG B 1 181 ? 2.785 -38.219 -18.188 1 97.12 181 ARG B N 1
ATOM 4337 C CA . ARG B 1 181 ? 1.879 -38.312 -19.328 1 97.12 181 ARG B CA 1
ATOM 4338 C C . ARG B 1 181 ? 2.02 -37.094 -20.234 1 97.12 181 ARG B C 1
ATOM 4340 O O . ARG B 1 181 ? 1.889 -37.219 -21.453 1 97.12 181 ARG B O 1
ATOM 4347 N N . PHE B 1 182 ? 2.254 -35.969 -19.641 1 97.38 182 PHE B N 1
ATOM 4348 C CA . PHE B 1 182 ? 2.477 -34.75 -20.375 1 97.38 182 PHE B CA 1
ATOM 4349 C C . PHE B 1 182 ? 3.719 -34.844 -21.25 1 97.38 182 PHE B C 1
ATOM 4351 O O . PHE B 1 182 ? 3.684 -34.5 -22.422 1 97.38 182 PHE B O 1
ATOM 4358 N N . LEU B 1 183 ? 4.785 -35.344 -20.688 1 97.06 183 LEU B N 1
ATOM 4359 C CA . LEU B 1 183 ? 6.004 -35.562 -21.469 1 97.06 183 LEU B CA 1
ATOM 4360 C C . LEU B 1 183 ? 5.723 -36.469 -22.656 1 97.06 183 LEU B C 1
ATOM 4362 O O . LEU B 1 183 ? 6.145 -36.188 -23.781 1 97.06 183 LEU B O 1
ATOM 4366 N N . VAL B 1 184 ? 5.035 -37.562 -22.391 1 97.69 184 VAL B N 1
ATOM 4367 C CA . VAL B 1 184 ? 4.715 -38.531 -23.438 1 97.69 184 VAL B CA 1
ATOM 4368 C C . VAL B 1 184 ? 3.924 -37.844 -24.547 1 97.69 184 VAL B C 1
ATOM 4370 O O . VAL B 1 184 ? 4.207 -38.031 -25.734 1 97.69 184 VAL B O 1
ATOM 4373 N N . SER B 1 185 ? 2.982 -37.031 -24.141 1 97.69 185 SER B N 1
ATOM 4374 C CA . SER B 1 185 ? 2.158 -36.344 -25.141 1 97.69 185 SER B CA 1
ATOM 4375 C C . SER B 1 185 ? 2.988 -35.375 -25.969 1 97.69 185 SER B C 1
ATOM 4377 O O . SER B 1 185 ? 2.715 -35.188 -27.156 1 97.69 185 SER B O 1
ATOM 4379 N N . TRP B 1 186 ? 4.004 -34.812 -25.391 1 97.06 186 TRP B N 1
ATOM 4380 C CA . TRP B 1 186 ? 4.902 -33.906 -26.109 1 97.06 186 TRP B CA 1
ATOM 4381 C C . TRP B 1 186 ? 5.793 -34.656 -27.078 1 97.06 186 TRP B C 1
ATOM 4383 O O . TRP B 1 186 ? 5.855 -34.344 -28.266 1 97.06 186 TRP B O 1
ATOM 4393 N N . VAL B 1 187 ? 6.426 -35.688 -26.594 1 96.94 187 VAL B N 1
ATOM 4394 C CA . VAL B 1 187 ? 7.418 -36.406 -27.359 1 96.94 187 VAL B CA 1
ATOM 4395 C C . VAL B 1 187 ? 6.746 -37.062 -28.578 1 96.94 187 VAL B C 1
ATOM 4397 O O . VAL B 1 187 ? 7.316 -37.094 -29.672 1 96.94 187 VAL B O 1
ATOM 4400 N N . PHE B 1 188 ? 5.512 -37.531 -28.391 1 96.62 188 PHE B N 1
ATOM 4401 C CA . PHE B 1 188 ? 4.859 -38.281 -29.453 1 96.62 188 PHE B CA 1
ATOM 4402 C C . PHE B 1 188 ? 3.824 -37.406 -30.156 1 96.62 188 PHE B C 1
ATOM 4404 O O . PHE B 1 188 ? 2.98 -37.906 -30.906 1 96.62 188 PHE B O 1
ATOM 4411 N N . SER B 1 189 ? 3.717 -36.156 -29.859 1 95.44 189 SER B N 1
ATOM 4412 C CA . SER B 1 189 ? 2.941 -35.156 -30.547 1 95.44 189 SER B CA 1
ATOM 4413 C C . SER B 1 189 ? 1.449 -35.438 -30.5 1 95.44 189 SER B C 1
ATOM 4415 O O . SER B 1 189 ? 0.765 -35.375 -31.531 1 95.44 189 SER B O 1
ATOM 4417 N N . GLU B 1 190 ? 1.026 -35.812 -29.266 1 96.44 190 GLU B N 1
ATOM 4418 C CA . GLU B 1 190 ? -0.408 -35.969 -29.062 1 96.44 190 GLU B CA 1
ATOM 4419 C C . GLU B 1 190 ? -1.086 -34.625 -28.828 1 96.44 190 GLU B C 1
ATOM 4421 O O . GLU B 1 190 ? -1.286 -34.219 -27.688 1 96.44 190 GLU B O 1
ATOM 4426 N N . VAL B 1 191 ? -1.619 -34.094 -29.812 1 96.81 191 VAL B N 1
ATOM 4427 C CA . VAL B 1 191 ? -2.062 -32.688 -29.812 1 96.81 191 VAL B CA 1
ATOM 4428 C C . VAL B 1 191 ? -3.18 -32.5 -28.781 1 96.81 191 VAL B C 1
ATOM 4430 O O . VAL B 1 191 ? -3.094 -31.641 -27.906 1 96.81 191 VAL B O 1
ATOM 4433 N N . TYR B 1 192 ? -4.215 -33.344 -28.875 1 96.75 192 TYR B N 1
ATOM 4434 C CA . TYR B 1 192 ? -5.379 -33.188 -28.016 1 96.75 192 TYR B CA 1
ATOM 4435 C C . TYR B 1 192 ? -5.016 -33.469 -26.562 1 96.75 192 TYR B C 1
ATOM 4437 O O . TYR B 1 192 ? -5.352 -32.656 -25.688 1 96.75 192 TYR B O 1
ATOM 4445 N N . THR B 1 193 ? -4.312 -34.562 -26.312 1 97.5 193 THR B N 1
ATOM 4446 C CA . THR B 1 193 ? -3.934 -34.938 -24.953 1 97.5 193 THR B CA 1
ATOM 4447 C C . THR B 1 193 ? -3.012 -33.875 -24.344 1 97.5 193 THR B C 1
ATOM 4449 O O . THR B 1 193 ? -3.168 -33.531 -23.172 1 97.5 193 THR B O 1
ATOM 4452 N N . PHE B 1 194 ? -2.092 -33.375 -25.125 1 98.19 194 PHE B N 1
ATOM 4453 C CA . PHE B 1 194 ? -1.166 -32.344 -24.703 1 98.19 194 PHE B CA 1
ATOM 4454 C C . PHE B 1 194 ? -1.922 -31.094 -24.219 1 98.19 194 PHE B C 1
ATOM 4456 O O . PHE B 1 194 ? -1.623 -30.547 -23.156 1 98.19 194 PHE B O 1
ATOM 4463 N N . ARG B 1 195 ? -2.865 -30.75 -24.938 1 98.19 195 ARG B N 1
ATOM 4464 C CA . ARG B 1 195 ? -3.674 -29.578 -24.625 1 98.19 195 ARG B CA 1
ATOM 4465 C C . ARG B 1 195 ? -4.457 -29.781 -23.344 1 98.19 195 ARG B C 1
ATOM 4467 O O . ARG B 1 195 ? -4.469 -28.906 -22.469 1 98.19 195 ARG B O 1
ATOM 4474 N N . GLN B 1 196 ? -5.074 -30.906 -23.203 1 97.75 196 GLN B N 1
ATOM 4475 C CA . GLN B 1 196 ? -5.879 -31.203 -22.016 1 97.75 196 GLN B CA 1
ATOM 4476 C C . GLN B 1 196 ? -5.016 -31.25 -20.766 1 97.75 196 GLN B C 1
ATOM 4478 O O . GLN B 1 196 ? -5.391 -30.703 -19.719 1 97.75 196 GLN B O 1
ATOM 4483 N N . LEU B 1 197 ? -3.873 -31.859 -20.859 1 98.31 197 LEU B N 1
ATOM 4484 C CA . LEU B 1 197 ? -2.986 -31.984 -19.703 1 98.31 197 LEU B CA 1
ATOM 4485 C C . LEU B 1 197 ? -2.408 -30.625 -19.328 1 98.31 197 LEU B C 1
ATOM 4487 O O . LEU B 1 197 ? -2.311 -30.297 -18.141 1 98.31 197 LEU B O 1
ATOM 4491 N N . SER B 1 198 ? -1.993 -29.828 -20.359 1 98.5 198 SER B N 1
ATOM 4492 C CA . SER B 1 198 ? -1.471 -28.5 -20.078 1 98.5 198 SER B CA 1
ATOM 4493 C C . SER B 1 198 ? -2.518 -27.625 -19.391 1 98.5 198 SER B C 1
ATOM 4495 O O . SER B 1 198 ? -2.186 -26.797 -18.531 1 98.5 198 SER B O 1
ATOM 4497 N N . LYS B 1 199 ? -3.723 -27.797 -19.766 1 98.25 199 LYS B N 1
ATOM 4498 C CA . LYS B 1 199 ? -4.816 -27.047 -19.141 1 98.25 199 LYS B CA 1
ATOM 4499 C C . LYS B 1 199 ? -4.875 -27.312 -17.641 1 98.25 199 LYS B C 1
ATOM 4501 O O . LYS B 1 199 ? -5.023 -26.375 -16.844 1 98.25 199 LYS B O 1
ATOM 4506 N N . ILE B 1 200 ? -4.762 -28.531 -17.234 1 97.75 200 ILE B N 1
ATOM 4507 C CA . ILE B 1 200 ? -4.77 -28.922 -15.828 1 97.75 200 ILE B CA 1
ATOM 4508 C C . ILE B 1 200 ? -3.57 -28.297 -15.117 1 97.75 200 ILE B C 1
ATOM 4510 O O . ILE B 1 200 ? -3.711 -27.734 -14.023 1 97.75 200 ILE B O 1
ATOM 4514 N N . ILE B 1 201 ? -2.41 -28.328 -15.742 1 97.88 201 ILE B N 1
ATOM 4515 C CA . ILE B 1 201 ? -1.195 -27.766 -15.156 1 97.88 201 ILE B CA 1
ATOM 4516 C C . ILE B 1 201 ? -1.367 -26.266 -14.945 1 97.88 201 ILE B C 1
ATOM 4518 O O . ILE B 1 201 ? -1.059 -25.75 -13.867 1 97.88 201 ILE B O 1
ATOM 4522 N N . ILE B 1 202 ? -1.912 -25.578 -15.898 1 98.38 202 ILE B N 1
ATOM 4523 C CA . ILE B 1 202 ? -2.107 -24.141 -15.852 1 98.38 202 ILE B CA 1
ATOM 4524 C C . ILE B 1 202 ? -3.018 -23.766 -14.68 1 98.38 202 ILE B C 1
ATOM 4526 O O . ILE B 1 202 ? -2.76 -22.797 -13.969 1 98.38 202 ILE B O 1
ATOM 4530 N N . GLN B 1 203 ? -3.986 -24.531 -14.414 1 97.88 203 GLN B N 1
ATOM 4531 C CA . GLN B 1 203 ? -4.988 -24.234 -13.391 1 97.88 203 GLN B CA 1
ATOM 4532 C C . GLN B 1 203 ? -4.477 -24.578 -12 1 97.88 203 GLN B C 1
ATOM 4534 O O . GLN B 1 203 ? -4.805 -23.891 -11.023 1 97.88 203 GLN B O 1
ATOM 4539 N N . GLU B 1 204 ? -3.637 -25.641 -11.93 1 96.5 204 GLU B N 1
ATOM 4540 C CA . GLU B 1 204 ? -3.355 -26.188 -10.609 1 96.5 204 GLU B CA 1
ATOM 4541 C C . GLU B 1 204 ? -1.944 -25.828 -10.148 1 96.5 204 GLU B C 1
ATOM 4543 O O . GLU B 1 204 ? -1.626 -25.938 -8.961 1 96.5 204 GLU B O 1
ATOM 4548 N N . SER B 1 205 ? -1.08 -25.438 -11.047 1 96.31 205 SER B N 1
ATOM 4549 C CA . SER B 1 205 ? 0.293 -25.125 -10.664 1 96.31 205 SER B CA 1
ATOM 4550 C C . SER B 1 205 ? 0.358 -23.859 -9.82 1 96.31 205 SER B C 1
ATOM 4552 O O . SER B 1 205 ? -0.5 -22.984 -9.945 1 96.31 205 SER B O 1
ATOM 4554 N N . ARG B 1 206 ? 1.354 -23.781 -8.969 1 96.31 206 ARG B N 1
ATOM 4555 C CA . ARG B 1 206 ? 1.55 -22.609 -8.109 1 96.31 206 ARG B CA 1
ATOM 4556 C C . ARG B 1 206 ? 2.879 -21.922 -8.406 1 96.31 206 ARG B C 1
ATOM 4558 O O . ARG B 1 206 ? 3.359 -21.109 -7.613 1 96.31 206 ARG B O 1
ATOM 4565 N N . GLY B 1 207 ? 3.441 -22.297 -9.547 1 95.56 207 GLY B N 1
ATOM 4566 C CA . GLY B 1 207 ? 4.707 -21.781 -10.047 1 95.56 207 GLY B CA 1
ATOM 4567 C C . GLY B 1 207 ? 5.203 -22.516 -11.281 1 95.56 207 GLY B C 1
ATOM 4568 O O . GLY B 1 207 ? 4.504 -23.375 -11.812 1 95.56 207 GLY B O 1
ATOM 4569 N N . PRO B 1 208 ? 6.34 -22.156 -11.703 1 94.81 208 PRO B N 1
ATOM 4570 C CA . PRO B 1 208 ? 6.906 -22.875 -12.852 1 94.81 208 PRO B CA 1
ATOM 4571 C C . PRO B 1 208 ? 7.117 -24.359 -12.57 1 94.81 208 PRO B C 1
ATOM 4573 O O . PRO B 1 208 ? 7.59 -24.734 -11.492 1 94.81 208 PRO B O 1
ATOM 4576 N N . VAL B 1 209 ? 6.75 -25.141 -13.523 1 93.06 209 VAL B N 1
ATOM 4577 C CA . VAL B 1 209 ? 6.914 -26.578 -13.414 1 93.06 209 VAL B CA 1
ATOM 4578 C C . VAL B 1 209 ? 8.398 -26.922 -13.336 1 93.06 209 VAL B C 1
ATOM 4580 O O . VAL B 1 209 ? 9.203 -26.422 -14.125 1 93.06 209 VAL B O 1
ATOM 4583 N N . ASN B 1 210 ? 8.672 -27.625 -12.359 1 86.94 210 ASN B N 1
ATOM 4584 C CA . ASN B 1 210 ? 10.031 -28.156 -12.266 1 86.94 210 ASN B CA 1
ATOM 4585 C C . ASN B 1 210 ? 10.172 -29.484 -13.008 1 86.94 210 ASN B C 1
ATOM 4587 O O . ASN B 1 210 ? 9.883 -30.547 -12.445 1 86.94 210 ASN B O 1
ATOM 4591 N N . ALA B 1 211 ? 10.492 -29.469 -14.242 1 74.25 211 ALA B N 1
ATOM 4592 C CA . ALA B 1 211 ? 10.57 -30.672 -15.07 1 74.25 211 ALA B CA 1
ATOM 4593 C C . ALA B 1 211 ? 11.859 -31.438 -14.812 1 74.25 211 ALA B C 1
ATOM 4595 O O . ALA B 1 211 ? 12.016 -32.562 -15.258 1 74.25 211 ALA B O 1
ATOM 4596 N N . GLN B 1 212 ? 12.633 -30.969 -13.781 1 69.06 212 GLN B N 1
ATOM 4597 C CA . GLN B 1 212 ? 13.836 -31.719 -13.406 1 69.06 212 GLN B CA 1
ATOM 4598 C C . GLN B 1 212 ? 14.625 -32.125 -14.641 1 69.06 212 GLN B C 1
ATOM 4600 O O . GLN B 1 212 ? 15.07 -31.281 -15.414 1 69.06 212 GLN B O 1
ATOM 4605 N N . SER B 1 213 ? 14.711 -33.531 -14.938 1 74.25 213 SER B N 1
ATOM 4606 C CA . SER B 1 213 ? 15.523 -34.156 -15.969 1 74.25 213 SER B CA 1
ATOM 4607 C C . SER B 1 213 ? 14.672 -34.594 -17.156 1 74.25 213 SER B C 1
ATOM 4609 O O . SER B 1 213 ? 15.156 -35.312 -18.047 1 74.25 213 SER B O 1
ATOM 4611 N N . LEU B 1 214 ? 13.414 -34 -17.156 1 87.69 214 LEU B N 1
ATOM 4612 C CA . LEU B 1 214 ? 12.562 -34.375 -18.281 1 87.69 214 LEU B CA 1
ATOM 4613 C C . LEU B 1 214 ? 12.789 -33.469 -19.469 1 87.69 214 LEU B C 1
ATOM 4615 O O . LEU B 1 214 ? 13.008 -32.25 -19.297 1 87.69 214 LEU B O 1
ATOM 4619 N N . PRO B 1 215 ? 12.82 -34.031 -20.641 1 92 215 PRO B N 1
ATOM 4620 C CA . PRO B 1 215 ? 13.055 -33.219 -21.844 1 92 215 PRO B CA 1
ATOM 4621 C C . PRO B 1 215 ? 11.828 -32.438 -22.281 1 92 215 PRO B C 1
ATOM 4623 O O . PRO B 1 215 ? 11.367 -32.562 -23.406 1 92 215 PRO B O 1
ATOM 4626 N N . ILE B 1 216 ? 11.32 -31.656 -21.422 1 93.81 216 ILE B N 1
ATOM 4627 C CA . ILE B 1 216 ? 10.289 -30.688 -21.75 1 93.81 216 ILE B CA 1
ATOM 4628 C C . ILE B 1 216 ? 10.938 -29.328 -22.031 1 93.81 216 ILE B C 1
ATOM 4630 O O . ILE B 1 216 ? 11.633 -28.781 -21.172 1 93.81 216 ILE B O 1
ATOM 4634 N N . PRO B 1 217 ? 10.695 -28.875 -23.156 1 94 217 PRO B N 1
ATOM 4635 C CA . PRO B 1 217 ? 11.344 -27.609 -23.531 1 94 217 PRO B CA 1
ATOM 4636 C C . PRO B 1 217 ? 11.008 -26.469 -22.578 1 94 217 PRO B C 1
ATOM 4638 O O . PRO B 1 217 ? 9.867 -26.359 -22.109 1 94 217 PRO B O 1
ATOM 4641 N N . LYS B 1 218 ? 11.984 -25.625 -22.375 1 94.44 218 LYS B N 1
ATOM 4642 C CA . LYS B 1 218 ? 11.812 -24.469 -21.5 1 94.44 218 LYS B CA 1
ATOM 4643 C C . LYS B 1 218 ? 10.688 -23.562 -22.016 1 94.44 218 LYS B C 1
ATOM 4645 O O . LYS B 1 218 ? 9.961 -22.969 -21.219 1 94.44 218 LYS B O 1
ATOM 4650 N N . ALA B 1 219 ? 10.555 -23.484 -23.281 1 95.56 219 ALA B N 1
ATOM 4651 C CA . ALA B 1 219 ? 9.523 -22.641 -23.875 1 95.56 219 ALA B CA 1
ATOM 4652 C C . ALA B 1 219 ? 8.133 -23.078 -23.422 1 95.56 219 ALA B C 1
ATOM 4654 O O . ALA B 1 219 ? 7.246 -22.25 -23.203 1 95.56 219 ALA B O 1
ATOM 4655 N N . ILE B 1 220 ? 7.977 -24.359 -23.328 1 97.19 220 ILE B N 1
ATOM 4656 C CA . ILE B 1 220 ? 6.691 -24.906 -22.906 1 97.19 220 ILE B CA 1
ATOM 4657 C C . ILE B 1 220 ? 6.461 -24.594 -21.422 1 97.19 220 ILE B C 1
ATOM 4659 O O . ILE B 1 220 ? 5.379 -24.141 -21.047 1 97.19 220 ILE B O 1
ATOM 4663 N N . ILE B 1 221 ? 7.5 -24.766 -20.625 1 96.5 221 ILE B N 1
ATOM 4664 C CA . ILE B 1 221 ? 7.426 -24.484 -19.203 1 96.5 221 ILE B CA 1
ATOM 4665 C C . ILE B 1 221 ? 7.094 -23.016 -18.969 1 96.5 221 ILE B C 1
ATOM 4667 O O . ILE B 1 221 ? 6.242 -22.688 -18.141 1 96.5 221 ILE B O 1
ATOM 4671 N N . ASP B 1 222 ? 7.711 -22.188 -19.703 1 96.75 222 ASP B N 1
ATOM 4672 C CA . ASP B 1 222 ? 7.48 -20.75 -19.594 1 96.75 222 ASP B CA 1
ATOM 4673 C C . ASP B 1 222 ? 6.055 -20.391 -20 1 96.75 222 ASP B C 1
ATOM 4675 O O . ASP B 1 222 ? 5.414 -19.547 -19.359 1 96.75 222 ASP B O 1
ATOM 4679 N N . ALA B 1 223 ? 5.625 -21.016 -21.031 1 97.88 223 ALA B N 1
ATOM 4680 C CA . ALA B 1 223 ? 4.273 -20.734 -21.516 1 97.88 223 ALA B CA 1
ATOM 4681 C C . ALA B 1 223 ? 3.227 -21.172 -20.484 1 97.88 223 ALA B C 1
ATOM 4683 O O . ALA B 1 223 ? 2.24 -20.469 -20.266 1 97.88 223 ALA B O 1
ATOM 4684 N N . LEU B 1 224 ? 3.418 -22.312 -19.938 1 98.12 224 LEU B N 1
ATOM 4685 C CA . LEU B 1 224 ? 2.523 -22.781 -18.875 1 98.12 224 LEU B CA 1
ATOM 4686 C C . LEU B 1 224 ? 2.441 -21.766 -17.734 1 98.12 224 LEU B C 1
ATOM 4688 O O . LEU B 1 224 ? 1.346 -21.406 -17.312 1 98.12 224 LEU B O 1
ATOM 4692 N N . ASP B 1 225 ? 3.586 -21.312 -17.281 1 97.88 225 ASP B N 1
ATOM 4693 C CA . ASP B 1 225 ? 3.643 -20.391 -16.156 1 97.88 225 ASP B CA 1
ATOM 4694 C C . ASP B 1 225 ? 3.037 -19.047 -16.516 1 97.88 225 ASP B C 1
ATOM 4696 O O . ASP B 1 225 ? 2.41 -18.391 -15.68 1 97.88 225 ASP B O 1
ATOM 4700 N N . GLN B 1 226 ? 3.279 -18.641 -17.719 1 98.19 226 GLN B N 1
ATOM 4701 C CA . GLN B 1 226 ? 2.703 -17.391 -18.172 1 98.19 226 GLN B CA 1
ATOM 4702 C C . GLN B 1 226 ? 1.179 -17.438 -18.141 1 98.19 226 GLN B C 1
ATOM 4704 O O . GLN B 1 226 ? 0.533 -16.5 -17.672 1 98.19 226 GLN B O 1
ATOM 4709 N N . LYS B 1 227 ? 0.618 -18.516 -18.625 1 98.38 227 LYS B N 1
ATOM 4710 C CA . LYS B 1 227 ? -0.834 -18.656 -18.609 1 98.38 227 LYS B CA 1
ATOM 4711 C C . LYS B 1 227 ? -1.369 -18.75 -17.188 1 98.38 227 LYS B C 1
ATOM 4713 O O . LYS B 1 227 ? -2.418 -18.188 -16.875 1 98.38 227 LYS B O 1
ATOM 4718 N N . ARG B 1 228 ? -0.682 -19.438 -16.375 1 98.25 228 ARG B N 1
ATOM 4719 C CA . ARG B 1 228 ? -1.049 -19.5 -14.969 1 98.25 228 ARG B CA 1
ATOM 4720 C C . ARG B 1 228 ? -1.093 -18.094 -14.359 1 98.25 228 ARG B C 1
ATOM 4722 O O . ARG B 1 228 ? -2.07 -17.734 -13.703 1 98.25 228 ARG B O 1
ATOM 4729 N N . GLN B 1 229 ? -0.062 -17.328 -14.57 1 98.38 229 GLN B N 1
ATOM 4730 C CA . GLN B 1 229 ? 0.033 -15.992 -14.016 1 98.38 229 GLN B CA 1
ATOM 4731 C C . GLN B 1 229 ? -1.094 -15.102 -14.531 1 98.38 229 GLN B C 1
ATOM 4733 O O . GLN B 1 229 ? -1.634 -14.281 -13.789 1 98.38 229 GLN B O 1
ATOM 4738 N N . GLU B 1 230 ? -1.399 -15.25 -15.758 1 98.19 230 GLU B N 1
ATOM 4739 C CA . GLU B 1 230 ? -2.48 -14.461 -16.344 1 98.19 230 GLU B CA 1
ATOM 4740 C C . GLU B 1 230 ? -3.807 -14.734 -15.641 1 98.19 230 GLU B C 1
ATOM 4742 O O . GLU B 1 230 ? -4.559 -13.812 -15.328 1 98.19 230 GLU B O 1
ATOM 4747 N N . LEU B 1 231 ? -4.066 -15.984 -15.406 1 98 231 LEU B N 1
ATOM 4748 C CA . LEU B 1 231 ? -5.305 -16.359 -14.742 1 98 231 LEU B CA 1
ATOM 4749 C C . LEU B 1 231 ? -5.344 -15.828 -13.312 1 98 231 LEU B C 1
ATOM 4751 O O . LEU B 1 231 ? -6.34 -15.242 -12.891 1 98 231 LEU B O 1
ATOM 4755 N N . VAL B 1 232 ? -4.281 -16.031 -12.57 1 98 232 VAL B N 1
ATOM 4756 C CA . VAL B 1 232 ? -4.188 -15.562 -11.188 1 98 232 VAL B CA 1
ATOM 4757 C C . VAL B 1 232 ? -4.312 -14.039 -11.148 1 98 232 VAL B C 1
ATOM 4759 O O . VAL B 1 232 ? -5.074 -13.5 -10.344 1 98 232 VAL B O 1
ATOM 4762 N N . SER B 1 233 ? -3.582 -13.406 -12.055 1 98 233 SER B N 1
ATOM 4763 C CA . SER B 1 233 ? -3.629 -11.953 -12.148 1 98 233 SER B CA 1
ATOM 4764 C C . SER B 1 233 ? -5.043 -11.461 -12.438 1 98 233 SER B C 1
ATOM 4766 O O . SER B 1 233 ? -5.465 -10.43 -11.922 1 98 233 SER B O 1
ATOM 4768 N N . GLY B 1 234 ? -5.691 -12.188 -13.297 1 97.69 234 GLY B N 1
ATOM 4769 C CA . GLY B 1 234 ? -7.062 -11.828 -13.617 1 97.69 234 GLY B CA 1
ATOM 4770 C C . GLY B 1 234 ? -7.977 -11.82 -12.406 1 97.69 234 GLY B C 1
ATOM 4771 O O . GLY B 1 234 ? -8.797 -10.906 -12.25 1 97.69 234 GLY B O 1
ATOM 4772 N N . VAL B 1 235 ? -7.859 -12.766 -11.586 1 97.44 235 VAL B N 1
ATOM 4773 C CA . VAL B 1 235 ? -8.68 -12.844 -10.383 1 97.44 235 VAL B CA 1
ATOM 4774 C C . VAL B 1 235 ? -8.312 -11.703 -9.43 1 97.44 235 VAL B C 1
ATOM 4776 O O . VAL B 1 235 ? -9.188 -11 -8.93 1 97.44 235 VAL B O 1
ATOM 4779 N N . ILE B 1 236 ? -7.023 -11.516 -9.195 1 97.19 236 ILE B N 1
ATOM 4780 C CA . ILE B 1 236 ? -6.52 -10.516 -8.258 1 97.19 236 ILE B CA 1
ATOM 4781 C C . ILE B 1 236 ? -6.934 -9.125 -8.719 1 97.19 236 ILE B C 1
ATOM 4783 O O . ILE B 1 236 ? -7.434 -8.32 -7.926 1 97.19 236 ILE B O 1
ATOM 4787 N N . SER B 1 237 ? -6.742 -8.875 -9.992 1 96.94 237 SER B N 1
ATOM 4788 C CA . SER B 1 237 ? -7.125 -7.578 -10.539 1 96.94 237 SER B CA 1
ATOM 4789 C C . SER B 1 237 ? -8.633 -7.375 -10.484 1 96.94 237 SER B C 1
ATOM 4791 O O . SER B 1 237 ? -9.109 -6.25 -10.305 1 96.94 237 SER B O 1
ATOM 4793 N N . GLY B 1 238 ? -9.336 -8.445 -10.742 1 96.75 238 GLY B N 1
ATOM 4794 C CA . GLY B 1 238 ? -10.789 -8.367 -10.617 1 96.75 238 GLY B CA 1
ATOM 4795 C C . GLY B 1 238 ? -11.242 -7.98 -9.227 1 96.75 238 GLY B C 1
ATOM 4796 O O . GLY B 1 238 ? -12.141 -7.148 -9.07 1 96.75 238 GLY B O 1
ATOM 4797 N N . LEU B 1 239 ? -10.68 -8.547 -8.219 1 96.25 239 LEU B N 1
ATOM 4798 C CA . LEU B 1 239 ? -11 -8.234 -6.832 1 96.25 239 LEU B CA 1
ATOM 4799 C C . LEU B 1 239 ? -10.641 -6.789 -6.508 1 96.25 239 LEU B C 1
ATOM 4801 O O . LEU B 1 239 ? -11.398 -6.094 -5.824 1 96.25 239 LEU B O 1
ATOM 4805 N N . GLU B 1 240 ? -9.469 -6.418 -6.949 1 95.06 240 GLU B N 1
ATOM 4806 C CA . GLU B 1 240 ? -9.031 -5.035 -6.762 1 95.06 240 GLU B CA 1
ATOM 4807 C C . GLU B 1 240 ? -10.016 -4.055 -7.383 1 95.06 240 GLU B C 1
ATOM 4809 O O . GLU B 1 240 ? -10.391 -3.062 -6.754 1 95.06 240 GLU B O 1
ATOM 4814 N N . SER B 1 241 ? -10.398 -4.32 -8.586 1 95.62 241 SER B N 1
ATOM 4815 C CA . SER B 1 241 ? -11.359 -3.482 -9.297 1 95.62 241 SER B CA 1
ATOM 4816 C C . SER B 1 241 ? -12.695 -3.436 -8.57 1 95.62 241 SER B C 1
ATOM 4818 O O . SER B 1 241 ? -13.336 -2.381 -8.492 1 95.62 241 SER B O 1
ATOM 4820 N N . LEU B 1 242 ? -13.109 -4.566 -8.141 1 94.69 242 LEU B N 1
ATOM 4821 C CA . LEU B 1 242 ? -14.367 -4.645 -7.398 1 94.69 242 LEU B CA 1
ATOM 4822 C C . LEU B 1 242 ? -14.32 -3.76 -6.156 1 94.69 242 LEU B C 1
ATOM 4824 O O . LEU B 1 242 ? -15.281 -3.043 -5.863 1 94.69 242 LEU B O 1
ATOM 4828 N N . GLN B 1 243 ? -13.273 -3.803 -5.352 1 94.12 243 GLN B N 1
ATOM 4829 C CA . GLN B 1 243 ? -13.102 -2.914 -4.207 1 94.12 243 GLN B CA 1
ATOM 4830 C C . GLN B 1 243 ? -13.258 -1.453 -4.617 1 94.12 243 GLN B C 1
ATOM 4832 O O . GLN B 1 243 ? -13.945 -0.685 -3.938 1 94.12 243 GLN B O 1
ATOM 4837 N N . GLY B 1 244 ? -12.57 -1.138 -5.719 1 92.44 244 GLY B N 1
ATOM 4838 C CA . GLY B 1 244 ? -12.664 0.223 -6.223 1 92.44 244 GLY B CA 1
ATOM 4839 C C . GLY B 1 244 ? -14.078 0.643 -6.57 1 92.44 244 GLY B C 1
ATOM 4840 O O . GLY B 1 244 ? -14.508 1.742 -6.215 1 92.44 244 GLY B O 1
ATOM 4841 N N . LYS B 1 245 ? -14.789 -0.185 -7.23 1 92.19 245 LYS B N 1
ATOM 4842 C CA . LYS B 1 245 ? -16.172 0.092 -7.621 1 92.19 245 LYS B CA 1
ATOM 4843 C C . LYS B 1 245 ? -17.062 0.269 -6.395 1 92.19 245 LYS B C 1
ATOM 4845 O O . LYS B 1 245 ? -17.922 1.159 -6.363 1 92.19 245 LYS B O 1
ATOM 4850 N N . LEU B 1 246 ? -16.891 -0.569 -5.449 1 92.31 246 LEU B N 1
ATOM 4851 C CA . LEU B 1 246 ? -17.703 -0.515 -4.246 1 92.31 246 LEU B CA 1
ATOM 4852 C C . LEU B 1 246 ? -17.406 0.746 -3.441 1 92.31 246 LEU B C 1
ATOM 4854 O O . LEU B 1 246 ? -18.297 1.292 -2.783 1 92.31 246 LEU B O 1
ATOM 4858 N N . ARG B 1 247 ? -16.172 1.179 -3.488 1 90.88 247 ARG B N 1
ATOM 4859 C CA . ARG B 1 247 ? -15.797 2.414 -2.812 1 90.88 247 ARG B CA 1
ATOM 4860 C C . ARG B 1 247 ? -16.484 3.619 -3.449 1 90.88 247 ARG B C 1
ATOM 4862 O O . ARG B 1 247 ? -16.703 4.637 -2.789 1 90.88 247 ARG B O 1
ATOM 4869 N N . GLU B 1 248 ? -16.75 3.543 -4.68 1 89.19 248 GLU B N 1
ATOM 4870 C CA . GLU B 1 248 ? -17.375 4.641 -5.414 1 89.19 248 GLU B CA 1
ATOM 4871 C C . GLU B 1 248 ? -18.891 4.535 -5.367 1 89.19 248 GLU B C 1
ATOM 4873 O O . GLU B 1 248 ? -19.594 5.395 -5.906 1 89.19 248 GLU B O 1
ATOM 4878 N N . ILE B 1 249 ? -19.375 3.609 -4.711 1 83.56 249 ILE B N 1
ATOM 4879 C CA . ILE B 1 249 ? -20.812 3.33 -4.578 1 83.56 249 ILE B CA 1
ATOM 4880 C C . ILE B 1 249 ? -21.438 3.178 -5.961 1 83.56 249 ILE B C 1
ATOM 4882 O O . ILE B 1 249 ? -21.875 4.16 -6.559 1 83.56 249 ILE B O 1
ATOM 4886 N N . PRO B 1 250 ? -21.578 2.014 -6.301 1 74.31 250 PRO B N 1
ATOM 4887 C CA . PRO B 1 250 ? -22.172 1.822 -7.625 1 74.31 250 PRO B CA 1
ATOM 4888 C C . PRO B 1 250 ? -23.609 2.322 -7.703 1 74.31 250 PRO B C 1
ATOM 4890 O O . PRO B 1 250 ? -24.312 2.348 -6.691 1 74.31 250 PRO B O 1
ATOM 4893 N N . GLY B 1 251 ? -23.953 2.861 -8.812 1 73.5 251 GLY B N 1
ATOM 4894 C CA . GLY B 1 251 ? -25.266 3.451 -9.039 1 73.5 251 GLY B CA 1
ATOM 4895 C C . GLY B 1 251 ? -26.406 2.557 -8.602 1 73.5 251 GLY B C 1
ATOM 4896 O O . GLY B 1 251 ? -27.469 3.047 -8.203 1 73.5 251 GLY B O 1
ATOM 4897 N N . GLU B 1 252 ? -26.188 1.238 -8.578 1 72.5 252 GLU B N 1
ATOM 4898 C CA . GLU B 1 252 ? -27.234 0.281 -8.242 1 72.5 252 GLU B CA 1
ATOM 4899 C C . GLU B 1 252 ? -27.344 0.096 -6.734 1 72.5 252 GLU B C 1
ATOM 4901 O O . GLU B 1 252 ? -28.312 -0.507 -6.25 1 72.5 252 GLU B O 1
ATOM 4906 N N . CYS B 1 253 ? -26.406 0.701 -6.059 1 80.12 253 CYS B N 1
ATOM 4907 C CA . CYS B 1 253 ? -26.359 0.446 -4.621 1 80.12 253 CYS B CA 1
ATOM 4908 C C . CYS B 1 253 ? -26.484 1.744 -3.834 1 80.12 253 CYS B C 1
ATOM 4910 O O . CYS B 1 253 ? -26.266 2.83 -4.375 1 80.12 253 CYS B O 1
ATOM 4912 N N . VAL B 1 254 ? -27.078 1.59 -2.688 1 85.81 254 VAL B N 1
ATOM 4913 C CA . VAL B 1 254 ? -27.047 2.693 -1.733 1 85.81 254 VAL B CA 1
ATOM 4914 C C . VAL B 1 254 ? -25.766 2.619 -0.893 1 85.81 254 VAL B C 1
ATOM 4916 O O . VAL B 1 254 ? -25.062 1.61 -0.914 1 85.81 254 VAL B O 1
ATOM 4919 N N . PHE B 1 255 ? -25.562 3.592 -0.211 1 88.25 255 PHE B N 1
ATOM 4920 C CA . PHE B 1 255 ? -24.344 3.721 0.58 1 88.25 255 PHE B CA 1
ATOM 4921 C C . PHE B 1 255 ? -24.188 2.531 1.521 1 88.25 255 PHE B C 1
ATOM 4923 O O . PHE B 1 255 ? -23.125 1.888 1.538 1 88.25 255 PHE B O 1
ATOM 4930 N N . ASP B 1 256 ? -25.188 2.199 2.262 1 87 256 ASP B N 1
ATOM 4931 C CA . ASP B 1 256 ? -25.109 1.142 3.266 1 87 256 ASP B CA 1
ATOM 4932 C C . ASP B 1 256 ? -24.844 -0.214 2.619 1 87 256 ASP B C 1
ATOM 4934 O O . ASP B 1 256 ? -24.094 -1.025 3.162 1 87 256 ASP B O 1
ATOM 4938 N N . CYS B 1 257 ? -25.422 -0.397 1.479 1 88.69 257 CYS B N 1
ATOM 4939 C CA . CYS B 1 257 ? -25.219 -1.647 0.756 1 88.69 257 CYS B CA 1
ATOM 4940 C C . CYS B 1 257 ? -23.781 -1.772 0.272 1 88.69 257 CYS B C 1
ATOM 4942 O O . CYS B 1 257 ? -23.156 -2.811 0.465 1 88.69 257 CYS B O 1
ATOM 4944 N N . SER B 1 258 ? -23.328 -0.694 -0.329 1 91.12 258 SER B N 1
ATOM 4945 C CA . SER B 1 258 ? -21.953 -0.679 -0.818 1 91.12 258 SER B CA 1
ATOM 4946 C C . SER B 1 258 ? -20.953 -0.843 0.326 1 91.12 258 SER B C 1
ATOM 4948 O O . SER B 1 258 ? -19.969 -1.576 0.199 1 91.12 258 SER B O 1
ATOM 4950 N N . ALA B 1 259 ? -21.266 -0.173 1.409 1 92.19 259 ALA B N 1
ATOM 4951 C CA . ALA B 1 259 ? -20.406 -0.258 2.582 1 92.19 259 ALA B CA 1
ATOM 4952 C C . ALA B 1 259 ? -20.344 -1.687 3.115 1 92.19 259 ALA B C 1
ATOM 4954 O O . ALA B 1 259 ? -19.25 -2.223 3.35 1 92.19 259 ALA B O 1
ATOM 4955 N N . MET B 1 260 ? -21.422 -2.268 3.256 1 91.44 260 MET B N 1
ATOM 4956 C CA . MET B 1 260 ? -21.484 -3.627 3.787 1 91.44 260 MET B CA 1
ATOM 4957 C C . MET B 1 260 ? -20.781 -4.605 2.863 1 91.44 260 MET B C 1
ATOM 4959 O O . MET B 1 260 ? -20.016 -5.457 3.326 1 91.44 260 MET B O 1
ATOM 4963 N N . THR B 1 261 ? -21.078 -4.457 1.595 1 93.19 261 THR B N 1
ATOM 4964 C CA . THR B 1 261 ? -20.484 -5.348 0.605 1 93.19 261 THR B CA 1
ATOM 4965 C C . THR B 1 261 ? -18.969 -5.191 0.586 1 93.19 261 THR B C 1
ATOM 4967 O O . THR B 1 261 ? -18.234 -6.184 0.586 1 93.19 261 THR B O 1
ATOM 4970 N N . LEU B 1 262 ? -18.484 -3.963 0.564 1 94.38 262 LEU B N 1
ATOM 4971 C CA . LEU B 1 262 ? -17.062 -3.68 0.576 1 94.38 262 LEU B CA 1
ATOM 4972 C C . LEU B 1 262 ? -16.406 -4.215 1.847 1 94.38 262 LEU B C 1
ATOM 4974 O O . LEU B 1 262 ? -15.359 -4.871 1.786 1 94.38 262 LEU B O 1
ATOM 4978 N N . GLY B 1 263 ? -17 -3.906 2.947 1 95 263 GLY B N 1
ATOM 4979 C CA . GLY B 1 263 ? -16.453 -4.391 4.207 1 95 263 GLY B CA 1
ATOM 4980 C C . GLY B 1 263 ? -16.359 -5.902 4.273 1 95 263 GLY B C 1
ATOM 4981 O O . GLY B 1 263 ? -15.359 -6.449 4.73 1 95 263 GLY B O 1
ATOM 4982 N N . ALA B 1 264 ? -17.406 -6.566 3.867 1 93.69 264 ALA B N 1
ATOM 4983 C CA . ALA B 1 264 ? -17.406 -8.023 3.842 1 93.69 264 ALA B CA 1
ATOM 4984 C C . ALA B 1 264 ? -16.25 -8.562 2.986 1 93.69 264 ALA B C 1
ATOM 4986 O O . ALA B 1 264 ? -15.539 -9.477 3.396 1 93.69 264 ALA B O 1
ATOM 4987 N N . LEU B 1 265 ? -16.141 -7.988 1.826 1 94.75 265 LEU B N 1
ATOM 4988 C CA . LEU B 1 265 ? -15.07 -8.375 0.922 1 94.75 265 LEU B CA 1
ATOM 4989 C C . LEU B 1 265 ? -13.711 -8.195 1.587 1 94.75 265 LEU B C 1
ATOM 4991 O O . LEU B 1 265 ? -12.867 -9.102 1.542 1 94.75 265 LEU B O 1
ATOM 4995 N N . MET B 1 266 ? -13.523 -7.086 2.23 1 94.25 266 MET B N 1
ATOM 4996 C CA . MET B 1 266 ? -12.234 -6.758 2.834 1 94.25 266 MET B CA 1
ATOM 4997 C C . MET B 1 266 ? -11.938 -7.68 4.012 1 94.25 266 MET B C 1
ATOM 4999 O O . MET B 1 266 ? -10.805 -8.125 4.184 1 94.25 266 MET B O 1
ATOM 5003 N N . ILE B 1 267 ? -12.898 -7.941 4.82 1 93.88 267 ILE B N 1
ATOM 5004 C CA . ILE B 1 267 ? -12.727 -8.836 5.961 1 93.88 267 ILE B CA 1
ATOM 5005 C C . ILE B 1 267 ? -12.328 -10.227 5.473 1 93.88 267 ILE B C 1
ATOM 5007 O O . ILE B 1 267 ? -11.367 -10.812 5.973 1 93.88 267 ILE B O 1
ATOM 5011 N N . ASP B 1 268 ? -12.984 -10.734 4.5 1 92.88 268 ASP B N 1
ATOM 5012 C CA . ASP B 1 268 ? -12.719 -12.078 3.992 1 92.88 268 ASP B CA 1
ATOM 5013 C C . ASP B 1 268 ? -11.352 -12.148 3.311 1 92.88 268 ASP B C 1
ATOM 5015 O O . ASP B 1 268 ? -10.625 -13.125 3.473 1 92.88 268 ASP B O 1
ATOM 5019 N N . MET B 1 269 ? -11.055 -11.164 2.551 1 92.62 269 MET B N 1
ATOM 5020 C CA . MET B 1 269 ? -9.758 -11.133 1.883 1 92.62 269 MET B CA 1
ATOM 5021 C C . MET B 1 269 ? -8.625 -11.18 2.898 1 92.62 269 MET B C 1
ATOM 5023 O O . MET B 1 269 ? -7.609 -11.844 2.672 1 92.62 269 MET B O 1
ATOM 5027 N N . LYS B 1 270 ? -8.828 -10.461 3.936 1 91.12 270 LYS B N 1
ATOM 5028 C CA . LYS B 1 270 ? -7.824 -10.5 4.996 1 91.12 270 LYS B CA 1
ATOM 5029 C C . LYS B 1 270 ? -7.719 -11.891 5.605 1 91.12 270 LYS B C 1
ATOM 5031 O O . LYS B 1 270 ? -6.621 -12.43 5.762 1 91.12 270 LYS B O 1
ATOM 5036 N N . THR B 1 271 ? -8.766 -12.445 5.895 1 88.88 271 THR B N 1
ATOM 5037 C CA . THR B 1 271 ? -8.82 -13.766 6.508 1 88.88 271 THR B CA 1
ATOM 5038 C C . THR B 1 271 ? -8.188 -14.812 5.598 1 88.88 271 THR B C 1
ATOM 5040 O O . THR B 1 271 ? -7.547 -15.75 6.07 1 88.88 271 THR B O 1
ATOM 5043 N N . MET B 1 272 ? -8.32 -14.609 4.312 1 89.5 272 MET B N 1
ATOM 5044 C CA . MET B 1 272 ? -7.852 -15.578 3.328 1 89.5 272 MET B CA 1
ATOM 5045 C C . MET B 1 272 ? -6.383 -15.344 2.99 1 89.5 272 MET B C 1
ATOM 5047 O O . MET B 1 272 ? -5.77 -16.141 2.281 1 89.5 272 MET B O 1
ATOM 5051 N N . GLY B 1 273 ? -5.895 -14.234 3.412 1 88.5 273 GLY B N 1
ATOM 5052 C CA . GLY B 1 273 ? -4.504 -13.914 3.129 1 88.5 273 GLY B CA 1
ATOM 5053 C C . GLY B 1 273 ? -4.312 -13.188 1.812 1 88.5 273 GLY B C 1
ATOM 5054 O O . GLY B 1 273 ? -3.244 -13.266 1.202 1 88.5 273 GLY B O 1
ATOM 5055 N N . LEU B 1 274 ? -5.336 -12.555 1.374 1 92.25 274 LEU B N 1
ATOM 5056 C CA . LEU B 1 274 ? -5.277 -11.836 0.103 1 92.25 274 LEU B CA 1
ATOM 5057 C C . LEU B 1 274 ? -5.141 -10.336 0.329 1 92.25 274 LEU B C 1
ATOM 5059 O O . LEU B 1 274 ? -5.395 -9.547 -0.578 1 92.25 274 LEU B O 1
ATOM 5063 N N . ASP B 1 275 ? -4.91 -9.898 1.516 1 87.75 275 ASP B N 1
ATOM 5064 C CA . ASP B 1 275 ? -4.617 -8.508 1.86 1 87.75 275 ASP B CA 1
ATOM 5065 C C . ASP B 1 275 ? -3.312 -8.398 2.646 1 87.75 275 ASP B C 1
ATOM 5067 O O . ASP B 1 275 ? -3.232 -8.852 3.791 1 87.75 275 ASP B O 1
ATOM 5071 N N . PRO B 1 276 ? -2.242 -7.809 2.043 1 89.5 276 PRO B N 1
ATOM 5072 C CA . PRO B 1 276 ? -2.27 -7.109 0.755 1 89.5 276 PRO B CA 1
ATOM 5073 C C . PRO B 1 276 ? -2.412 -8.062 -0.429 1 89.5 276 PRO B C 1
ATOM 5075 O O . PRO B 1 276 ? -2.145 -9.258 -0.299 1 89.5 276 PRO B O 1
ATOM 5078 N N . LEU B 1 277 ? -2.859 -7.555 -1.513 1 93.44 277 LEU B N 1
ATOM 5079 C CA . LEU B 1 277 ? -3.023 -8.352 -2.727 1 93.44 277 LEU B CA 1
ATOM 5080 C C . LEU B 1 277 ? -1.675 -8.852 -3.234 1 93.44 277 LEU B C 1
ATOM 5082 O O . LEU B 1 277 ? -0.685 -8.117 -3.207 1 93.44 277 LEU B O 1
ATOM 5086 N N . PRO B 1 278 ? -1.686 -10.094 -3.701 1 94.56 278 PRO B N 1
ATOM 5087 C CA . PRO B 1 278 ? -0.43 -10.633 -4.227 1 94.56 278 PRO B CA 1
ATOM 5088 C C . PRO B 1 278 ? 0.041 -9.914 -5.488 1 94.56 278 PRO B C 1
ATOM 5090 O O . PRO B 1 278 ? -0.772 -9.336 -6.211 1 94.56 278 PRO B O 1
ATOM 5093 N N . LYS B 1 279 ? 1.354 -10 -5.66 1 95.25 279 LYS B N 1
ATOM 5094 C CA . LYS B 1 279 ? 1.969 -9.391 -6.836 1 95.25 279 LYS B CA 1
ATOM 5095 C C . LYS B 1 279 ? 2.617 -10.445 -7.727 1 95.25 279 LYS B C 1
ATOM 5097 O O . LYS B 1 279 ? 2.928 -11.547 -7.27 1 95.25 279 LYS B O 1
ATOM 5102 N N . SER B 1 280 ? 2.77 -10.117 -8.969 1 95.5 280 SER B N 1
ATOM 5103 C CA . SER B 1 280 ? 3.496 -10.984 -9.891 1 95.5 280 SER B CA 1
ATOM 5104 C C . SER B 1 280 ? 4.898 -11.289 -9.375 1 95.5 280 SER B C 1
ATOM 5106 O O . SER B 1 280 ? 5.555 -10.43 -8.797 1 95.5 280 SER B O 1
ATOM 5108 N N . PRO B 1 281 ? 5.359 -12.688 -9.625 1 96.69 281 PRO B N 1
ATOM 5109 C CA . PRO B 1 281 ? 4.82 -13.719 -10.516 1 96.69 281 PRO B CA 1
ATOM 5110 C C . PRO B 1 281 ? 3.863 -14.672 -9.797 1 96.69 281 PRO B C 1
ATOM 5112 O O . PRO B 1 281 ? 3.648 -15.797 -10.25 1 96.69 281 PRO B O 1
ATOM 5115 N N . PHE B 1 282 ? 3.334 -14.297 -8.578 1 97.19 282 PHE B N 1
ATOM 5116 C CA . PHE B 1 282 ? 2.268 -14.969 -7.84 1 97.19 282 PHE B CA 1
ATOM 5117 C C . PHE B 1 282 ? 2.703 -16.359 -7.398 1 97.19 282 PHE B C 1
ATOM 5119 O O . PHE B 1 282 ? 1.953 -17.328 -7.539 1 97.19 282 PHE B O 1
ATOM 5126 N N . HIS B 1 283 ? 3.943 -16.438 -6.906 1 95.81 283 HIS B N 1
ATOM 5127 C CA . HIS B 1 283 ? 4.422 -17.703 -6.387 1 95.81 283 HIS B CA 1
ATOM 5128 C C . HIS B 1 283 ? 3.545 -18.203 -5.238 1 95.81 283 HIS B C 1
ATOM 5130 O O . HIS B 1 283 ? 3.203 -17.422 -4.34 1 95.81 283 HIS B O 1
ATOM 5136 N N . GLY B 1 284 ? 3.133 -19.422 -5.383 1 95.81 284 GLY B N 1
ATOM 5137 C CA . GLY B 1 284 ? 2.35 -20.016 -4.316 1 95.81 284 GLY B CA 1
ATOM 5138 C C . GLY B 1 284 ? 0.854 -19.969 -4.566 1 95.81 284 GLY B C 1
ATOM 5139 O O . GLY B 1 284 ? 0.068 -20.531 -3.807 1 95.81 284 GLY B O 1
ATOM 5140 N N . TYR B 1 285 ? 0.478 -19.297 -5.637 1 96.69 285 TYR B N 1
ATOM 5141 C CA . TYR B 1 285 ? -0.94 -19.156 -5.945 1 96.69 285 TYR B CA 1
ATOM 5142 C C . TYR B 1 285 ? -1.307 -19.922 -7.207 1 96.69 285 TYR B C 1
ATOM 5144 O O . TYR B 1 285 ? -0.597 -19.859 -8.211 1 96.69 285 TYR B O 1
ATOM 5152 N N . SER B 1 286 ? -2.322 -20.656 -7.188 1 97 286 SER B N 1
ATOM 5153 C CA . SER B 1 286 ? -2.932 -21.281 -8.359 1 97 286 SER B CA 1
ATOM 5154 C C . SER B 1 286 ? -4.336 -20.734 -8.602 1 97 286 SER B C 1
ATOM 5156 O O . SER B 1 286 ? -4.984 -20.234 -7.684 1 97 286 SER B O 1
ATOM 5158 N N . PHE B 1 287 ? -4.746 -20.797 -9.758 1 97.56 287 PHE B N 1
ATOM 5159 C CA . PHE B 1 287 ? -6.098 -20.359 -10.078 1 97.56 287 PHE B CA 1
ATOM 5160 C C . PHE B 1 287 ? -7.133 -21.172 -9.32 1 97.56 287 PHE B C 1
ATOM 5162 O O . PHE B 1 287 ? -8.094 -20.625 -8.773 1 97.56 287 PHE B O 1
ATOM 5169 N N . MET B 1 288 ? -6.918 -22.406 -9.297 1 94.62 288 MET B N 1
ATOM 5170 C CA . MET B 1 288 ? -7.887 -23.312 -8.688 1 94.62 288 MET B CA 1
ATOM 5171 C C . MET B 1 288 ? -8.078 -23 -7.211 1 94.62 288 MET B C 1
ATOM 5173 O O . MET B 1 288 ? -9.203 -22.922 -6.727 1 94.62 288 MET B O 1
ATOM 5177 N N . THR B 1 289 ? -7.004 -22.828 -6.492 1 93.56 289 THR B N 1
ATOM 5178 C CA . THR B 1 289 ? -7.113 -22.562 -5.062 1 93.56 289 THR B CA 1
ATOM 5179 C C . THR B 1 289 ? -7.711 -21.172 -4.82 1 93.56 289 THR B C 1
ATOM 5181 O O . THR B 1 289 ? -8.469 -20.984 -3.871 1 93.56 289 THR B O 1
ATOM 5184 N N . LEU B 1 290 ? -7.383 -20.219 -5.617 1 95.38 290 LEU B N 1
ATOM 5185 C CA . LEU B 1 290 ? -7.961 -18.875 -5.508 1 95.38 290 LEU B CA 1
ATOM 5186 C C . LEU B 1 290 ? -9.469 -18.922 -5.719 1 95.38 290 LEU B C 1
ATOM 5188 O O . LEU B 1 290 ? -10.227 -18.297 -4.965 1 95.38 290 LEU B O 1
ATOM 5192 N N . LYS B 1 291 ? -9.812 -19.609 -6.781 1 95.06 291 LYS B N 1
ATOM 5193 C CA . LYS B 1 291 ? -11.234 -19.766 -7.066 1 95.06 291 LYS B CA 1
ATOM 5194 C C . LYS B 1 291 ? -11.969 -20.359 -5.863 1 95.06 291 LYS B C 1
ATOM 5196 O O . LYS B 1 291 ? -13.016 -19.844 -5.461 1 95.06 291 LYS B O 1
ATOM 5201 N N . GLU B 1 292 ? -11.414 -21.359 -5.305 1 91.62 292 GLU B N 1
ATOM 5202 C CA . GLU B 1 292 ? -12.031 -22 -4.141 1 91.62 292 GLU B CA 1
ATOM 5203 C C . GLU B 1 292 ? -12.117 -21.031 -2.965 1 91.62 292 GLU B C 1
ATOM 5205 O O . GLU B 1 292 ? -13.133 -20.984 -2.266 1 91.62 292 GLU B O 1
ATOM 5210 N N . CYS B 1 293 ? -11.125 -20.328 -2.779 1 91.25 293 CYS B N 1
ATOM 5211 C CA . CYS B 1 293 ? -11.047 -19.391 -1.672 1 91.25 293 CYS B CA 1
ATOM 5212 C C . CYS B 1 293 ? -12.117 -18.312 -1.79 1 91.25 293 CYS B C 1
ATOM 5214 O O . CYS B 1 293 ? -12.875 -18.078 -0.844 1 91.25 293 CYS B O 1
ATOM 5216 N N . VAL B 1 294 ? -12.242 -17.672 -2.93 1 91.75 294 VAL B N 1
ATOM 5217 C CA . VAL B 1 294 ? -13.133 -16.531 -3.09 1 91.75 294 VAL B CA 1
ATOM 5218 C C . VAL B 1 294 ? -14.586 -17 -3.139 1 91.75 294 VAL B C 1
ATOM 5220 O O . VAL B 1 294 ? -15.5 -16.25 -2.811 1 91.75 294 VAL B O 1
ATOM 5223 N N . GLU B 1 295 ? -14.781 -18.203 -3.539 1 88.06 295 GLU B N 1
ATOM 5224 C CA . GLU B 1 295 ? -16.125 -18.766 -3.547 1 88.06 295 GLU B CA 1
ATOM 5225 C C . GLU B 1 295 ? -16.625 -19.016 -2.129 1 88.06 295 GLU B C 1
ATOM 5227 O O . GLU B 1 295 ? -17.828 -19.219 -1.912 1 88.06 295 GLU B O 1
ATOM 5232 N N . ASN B 1 296 ? -15.75 -19.016 -1.191 1 86.88 296 ASN B N 1
ATOM 5233 C CA . ASN B 1 296 ? -16.109 -19.234 0.202 1 86.88 296 ASN B CA 1
ATOM 5234 C C . ASN B 1 296 ? -16.281 -17.922 0.96 1 86.88 296 ASN B C 1
ATOM 5236 O O . ASN B 1 296 ? -16.453 -17.922 2.182 1 86.88 296 ASN B O 1
ATOM 5240 N N . ILE B 1 297 ? -16.312 -16.859 0.276 1 89.75 297 ILE B N 1
ATOM 5241 C CA . ILE B 1 297 ? -16.547 -15.555 0.885 1 89.75 297 ILE B CA 1
ATOM 5242 C C . ILE B 1 297 ? -17.938 -15.508 1.48 1 89.75 297 ILE B C 1
ATOM 5244 O O . ILE B 1 297 ? -18.906 -15.992 0.874 1 89.75 297 ILE B O 1
ATOM 5248 N N . GLN B 1 298 ? -18.047 -14.977 2.637 1 87.56 298 GLN B N 1
ATOM 5249 C CA . GLN B 1 298 ? -19.328 -14.898 3.336 1 87.56 298 GLN B CA 1
ATOM 5250 C C . GLN B 1 298 ? -20.188 -13.781 2.768 1 87.56 298 GLN B C 1
ATOM 5252 O O . GLN B 1 298 ? -19.75 -12.633 2.678 1 87.56 298 GLN B O 1
ATOM 5257 N N . GLU B 1 299 ? -21.359 -14.156 2.387 1 88.81 299 GLU B N 1
ATOM 5258 C CA . GLU B 1 299 ? -22.328 -13.18 1.895 1 88.81 299 GLU B CA 1
ATOM 5259 C C . GLU B 1 299 ? -23 -12.438 3.047 1 88.81 299 GLU B C 1
ATOM 5261 O O . GLU B 1 299 ? -23.562 -13.062 3.947 1 88.81 299 GLU B O 1
ATOM 5266 N N . PRO B 1 300 ? -22.891 -11.125 3.033 1 87.38 300 PRO B N 1
ATOM 5267 C CA . PRO B 1 300 ? -23.594 -10.398 4.09 1 87.38 300 PRO B CA 1
ATOM 5268 C C . PRO B 1 300 ? -25.109 -10.469 3.939 1 87.38 300 PRO B C 1
ATOM 5270 O O . PRO B 1 300 ? -25.625 -10.812 2.867 1 87.38 300 PRO B O 1
ATOM 5273 N N . SER B 1 301 ? -25.797 -10.219 5.023 1 82.56 301 SER B N 1
ATOM 5274 C CA . SER B 1 301 ? -27.25 -10.148 5 1 82.56 301 SER B CA 1
ATOM 5275 C C . SER B 1 301 ? -27.734 -8.758 4.594 1 82.56 301 SER B C 1
ATOM 5277 O O . SER B 1 301 ? -27.594 -7.801 5.355 1 82.56 301 SER B O 1
ATOM 5279 N N . TYR B 1 302 ? -28.344 -8.75 3.332 1 76.5 302 TYR B N 1
ATOM 5280 C CA . TYR B 1 302 ? -28.781 -7.465 2.805 1 76.5 302 TYR B CA 1
ATOM 5281 C C . TYR B 1 302 ? -30.234 -7.176 3.191 1 76.5 302 TYR B C 1
ATOM 5283 O O . TYR B 1 302 ? -30.766 -6.117 2.865 1 76.5 302 TYR B O 1
ATOM 5291 N N . ASN B 1 303 ? -30.984 -8.133 3.631 1 69.19 303 ASN B N 1
ATOM 5292 C CA . ASN B 1 303 ? -32.438 -8.117 3.822 1 69.19 303 ASN B CA 1
ATOM 5293 C C . ASN B 1 303 ? -32.875 -6.797 4.438 1 69.19 303 ASN B C 1
ATOM 5295 O O . ASN B 1 303 ? -34 -6.348 4.184 1 69.19 303 ASN B O 1
ATOM 5299 N N . HIS B 1 304 ? -32 -6.105 4.996 1 62.91 304 HIS B N 1
ATOM 5300 C CA . HIS B 1 304 ? -32.531 -4.973 5.758 1 62.91 304 HIS B CA 1
ATOM 5301 C C . HIS B 1 304 ? -32.062 -3.648 5.145 1 62.91 304 HIS B C 1
ATOM 5303 O O . HIS B 1 304 ? -32.375 -2.578 5.668 1 62.91 304 HIS B O 1
ATOM 5309 N N . ILE B 1 305 ? -31.406 -3.742 4.035 1 70.38 305 ILE B N 1
ATOM 5310 C CA . ILE B 1 305 ? -30.969 -2.514 3.391 1 70.38 305 ILE B CA 1
ATOM 5311 C C . ILE B 1 305 ? -32 -2.068 2.359 1 70.38 305 ILE B C 1
ATOM 5313 O O . ILE B 1 305 ? -32.375 -2.846 1.483 1 70.38 305 ILE B O 1
ATOM 5317 N N . ASN B 1 306 ? -32.719 -0.968 2.613 1 62.78 306 ASN B N 1
ATOM 5318 C CA . ASN B 1 306 ? -33.719 -0.384 1.721 1 62.78 306 ASN B CA 1
ATOM 5319 C C . ASN B 1 306 ? -33.062 0.309 0.529 1 62.78 306 ASN B C 1
ATOM 5321 O O . ASN B 1 306 ? -32.375 1.316 0.694 1 62.78 306 ASN B O 1
ATOM 5325 N N . HIS B 1 307 ? -33 -0.358 -0.564 1 61.22 307 HIS B N 1
ATOM 5326 C CA . HIS B 1 307 ? -32.469 0.24 -1.78 1 61.22 307 HIS B CA 1
ATOM 5327 C C . HIS B 1 307 ? -33.438 1.249 -2.379 1 61.22 307 HIS B C 1
ATOM 5329 O O . HIS B 1 307 ? -33.219 1.758 -3.479 1 61.22 307 HIS B O 1
ATOM 5335 N N . LYS B 1 308 ? -34.656 1.646 -1.705 1 48.28 308 LYS B N 1
ATOM 5336 C CA . LYS B 1 308 ? -35.531 2.633 -2.316 1 48.28 308 LYS B CA 1
ATOM 5337 C C . LYS B 1 308 ? -34.75 3.809 -2.879 1 48.28 308 LYS B C 1
ATOM 5339 O O . LYS B 1 308 ? -33.938 4.414 -2.174 1 48.28 308 LYS B O 1
ATOM 5344 N N . THR B 1 309 ? -34.5 3.857 -4.133 1 42.5 309 THR B N 1
ATOM 5345 C CA . THR B 1 309 ? -34.094 5.031 -4.91 1 42.5 309 THR B CA 1
ATOM 5346 C C . THR B 1 309 ? -34.875 6.266 -4.434 1 42.5 309 THR B C 1
ATOM 5348 O O . THR B 1 309 ? -36.094 6.254 -4.371 1 42.5 309 THR B O 1
ATOM 5351 N N . SER B 1 310 ? -34.531 7.094 -3.586 1 36.44 310 SER B N 1
ATOM 5352 C CA . SER B 1 310 ? -35.156 8.422 -3.551 1 36.44 310 SER B CA 1
ATOM 5353 C C . SER B 1 310 ? -35.312 8.984 -4.957 1 36.44 310 SER B C 1
ATOM 5355 O O . SER B 1 310 ? -34.562 9.867 -5.375 1 36.44 310 SER B O 1
ATOM 5357 N N . GLN B 1 311 ? -35.5 8.273 -6.055 1 32.84 311 GLN B N 1
ATOM 5358 C CA . GLN B 1 311 ? -36.125 9.148 -7.051 1 32.84 311 GLN B CA 1
ATOM 5359 C C . GLN B 1 311 ? -37.469 9.641 -6.586 1 32.84 311 GLN B C 1
ATOM 5361 O O . GLN B 1 311 ? -38.219 8.891 -5.949 1 32.84 311 GLN B O 1
ATOM 5366 N N . PRO B 1 312 ? -37.781 10.969 -6.516 1 32.25 312 PRO B N 1
ATOM 5367 C CA . PRO B 1 312 ? -39.125 11.5 -6.391 1 32.25 312 PRO B CA 1
ATOM 5368 C C . PRO B 1 312 ? -40.125 10.766 -7.277 1 32.25 312 PRO B C 1
ATOM 5370 O O . PRO B 1 312 ? -40.188 10.992 -8.492 1 32.25 312 PRO B O 1
ATOM 5373 N N . VAL B 1 313 ? -40.281 9.539 -7.477 1 28.73 313 VAL B N 1
ATOM 5374 C CA . VAL B 1 313 ? -41.5 9.203 -8.203 1 28.73 313 VAL B CA 1
ATOM 5375 C C . VAL B 1 313 ? -42.719 9.703 -7.434 1 28.73 313 VAL B C 1
ATOM 5377 O O . VAL B 1 313 ? -42.75 9.617 -6.203 1 28.73 313 VAL B O 1
ATOM 5380 N N . ARG B 1 314 ? -43.75 10.398 -8.195 1 28.88 314 ARG B N 1
ATOM 5381 C CA . ARG B 1 314 ? -45.125 10.758 -7.977 1 28.88 314 ARG B CA 1
ATOM 5382 C C . ARG B 1 314 ? -45.875 9.633 -7.262 1 28.88 314 ARG B C 1
ATOM 5384 O O . ARG B 1 314 ? -45.438 8.492 -7.25 1 28.88 314 ARG B O 1
ATOM 5391 N N . GLN B 1 315 ? -47.312 9.766 -7.09 1 25.86 315 GLN B N 1
ATOM 5392 C CA . GLN B 1 315 ? -48.5 9.383 -6.32 1 25.86 315 GLN B CA 1
ATOM 5393 C C . GLN B 1 315 ? -48.812 7.895 -6.477 1 25.86 315 GLN B C 1
ATOM 5395 O O . GLN B 1 315 ? -49.656 7.355 -5.777 1 25.86 315 GLN B O 1
ATOM 5400 N N . SER B 1 316 ? -48.656 7.113 -7.613 1 26.53 316 SER B N 1
ATOM 5401 C CA . SER B 1 316 ? -49.812 6.215 -7.641 1 26.53 316 SER B CA 1
ATOM 5402 C C . SER B 1 316 ? -49.719 5.176 -6.531 1 26.53 316 SER B C 1
ATOM 5404 O O . SER B 1 316 ? -48.656 4.609 -6.281 1 26.53 316 SER B O 1
ATOM 5406 N N . ILE B 1 317 ? -50.531 5.078 -5.48 1 24.47 317 ILE B N 1
ATOM 5407 C CA . ILE B 1 317 ? -50.938 4.387 -4.27 1 24.47 317 ILE B CA 1
ATOM 5408 C C . ILE B 1 317 ? -50.906 2.877 -4.488 1 24.47 317 ILE B C 1
ATOM 5410 O O . ILE B 1 317 ? -51 2.1 -3.537 1 24.47 317 ILE B O 1
ATOM 5414 N N . ALA B 1 318 ? -51.469 2.303 -5.574 1 24.86 318 ALA B N 1
ATOM 5415 C CA . ALA B 1 318 ? -52.312 1.122 -5.359 1 24.86 318 ALA B CA 1
ATOM 5416 C C . ALA B 1 318 ? -51.469 -0.06 -4.875 1 24.86 318 ALA B C 1
ATOM 5418 O O . ALA B 1 318 ? -51.844 -0.712 -3.891 1 24.86 318 ALA B O 1
ATOM 5419 N N . ASN B 1 319 ? -51 -0.98 -5.816 1 24.56 319 ASN B N 1
ATOM 5420 C CA . ASN B 1 319 ? -51.312 -2.408 -5.785 1 24.56 319 ASN B CA 1
ATOM 5421 C C . ASN B 1 319 ? -50.344 -3.16 -4.871 1 24.56 319 ASN B C 1
ATOM 5423 O O . ASN B 1 319 ? -49.281 -2.641 -4.52 1 24.56 319 ASN B O 1
ATOM 5427 N N . ARG B 1 320 ? -50.281 -4.645 -5.098 1 27.7 320 ARG B N 1
ATOM 5428 C CA . ARG B 1 320 ? -50.125 -5.949 -4.469 1 27.7 320 ARG B CA 1
ATOM 5429 C C . ARG B 1 320 ? -48.656 -6.242 -4.164 1 27.7 320 ARG B C 1
ATOM 5431 O O . ARG B 1 320 ? -47.812 -6.195 -5.062 1 27.7 320 ARG B O 1
ATOM 5438 N N . TYR B 1 321 ? -48.156 -6.059 -2.994 1 30.19 321 TYR B N 1
ATOM 5439 C CA . TYR B 1 321 ? -46.875 -6.395 -2.381 1 30.19 321 TYR B CA 1
ATOM 5440 C C . TYR B 1 321 ? -46.5 -7.836 -2.688 1 30.19 321 TYR B C 1
ATOM 5442 O O . TYR B 1 321 ? -46.844 -8.758 -1.95 1 30.19 321 TYR B O 1
ATOM 5450 N N . GLU B 1 322 ? -46.75 -8.375 -3.965 1 29.86 322 GLU B N 1
ATOM 5451 C CA . GLU B 1 322 ? -46.312 -9.766 -4.137 1 29.86 322 GLU B CA 1
ATOM 5452 C C . GLU B 1 322 ? -44.875 -9.945 -3.738 1 29.86 322 GLU B C 1
ATOM 5454 O O . GLU B 1 322 ? -44 -9.117 -4.074 1 29.86 322 GLU B O 1
ATOM 5459 N N . TYR B 1 323 ? -44.594 -10.648 -2.66 1 32.16 323 TYR B N 1
ATOM 5460 C CA . TYR B 1 323 ? -43.375 -11.266 -2.129 1 32.16 323 TYR B CA 1
ATOM 5461 C C . TYR B 1 323 ? -42.531 -11.836 -3.254 1 32.16 323 TYR B C 1
ATOM 5463 O O . TYR B 1 323 ? -42.719 -12.984 -3.658 1 32.16 323 TYR B O 1
ATOM 5471 N N . SER B 1 324 ? -42.469 -11.203 -4.426 1 33.03 324 SER B N 1
ATOM 5472 C CA . SER B 1 324 ? -41.656 -11.867 -5.449 1 33.03 324 SER B CA 1
ATOM 5473 C C . SER B 1 324 ? -40.281 -12.203 -4.926 1 33.03 324 SER B C 1
ATOM 5475 O O . SER B 1 324 ? -39.719 -11.5 -4.062 1 33.03 324 SER B O 1
ATOM 5477 N N . LYS B 1 325 ? -39.906 -13.484 -5.027 1 37.28 325 LYS B N 1
ATOM 5478 C CA . LYS B 1 325 ? -38.562 -14.023 -4.789 1 37.28 325 LYS B CA 1
ATOM 5479 C C . LYS B 1 325 ? -37.5 -12.992 -5.094 1 37.28 325 LYS B C 1
ATOM 5481 O O . LYS B 1 325 ? -37.469 -12.406 -6.18 1 37.28 325 LYS B O 1
ATOM 5486 N N . PRO B 1 326 ? -36.969 -12.367 -4.062 1 38.78 326 PRO B N 1
ATOM 5487 C CA . PRO B 1 326 ? -36.062 -11.266 -4.398 1 38.78 326 PRO B CA 1
ATOM 5488 C C . PRO B 1 326 ? -35.125 -11.609 -5.539 1 38.78 326 PRO B C 1
ATOM 5490 O O . PRO B 1 326 ? -34.562 -12.711 -5.574 1 38.78 326 PRO B O 1
ATOM 5493 N N . GLU B 1 327 ? -35.281 -11.422 -6.742 1 41.81 327 GLU B N 1
ATOM 5494 C CA . GLU B 1 327 ? -34.281 -11.453 -7.816 1 41.81 327 GLU B CA 1
ATOM 5495 C C . GLU B 1 327 ? -32.875 -11.266 -7.277 1 41.81 327 GLU B C 1
ATOM 5497 O O . GLU B 1 327 ? -32.656 -10.547 -6.301 1 41.81 327 GLU B O 1
ATOM 5502 N N . PRO B 1 328 ? -31.906 -12.352 -7.297 1 48.22 328 PRO B N 1
ATOM 5503 C CA . PRO B 1 328 ? -30.547 -12.086 -6.812 1 48.22 328 PRO B CA 1
ATOM 5504 C C . PRO B 1 328 ? -30.156 -10.609 -6.91 1 48.22 328 PRO B C 1
ATOM 5506 O O . PRO B 1 328 ? -30.266 -10.008 -7.98 1 48.22 328 PRO B O 1
ATOM 5509 N N . ARG B 1 329 ? -30.375 -9.891 -5.84 1 56.31 329 ARG B N 1
ATOM 5510 C CA . ARG B 1 329 ? -30.141 -8.453 -5.707 1 56.31 329 ARG B CA 1
ATOM 5511 C C . ARG B 1 329 ? -28.859 -8.031 -6.398 1 56.31 329 ARG B C 1
ATOM 5513 O O . ARG B 1 329 ? -27.875 -8.773 -6.391 1 56.31 329 ARG B O 1
ATOM 5520 N N . SER B 1 330 ? -28.906 -7.375 -7.477 1 62.84 330 SER B N 1
ATOM 5521 C CA . SER B 1 330 ? -27.797 -6.766 -8.211 1 62.84 330 SER B CA 1
ATOM 5522 C C . SER B 1 330 ? -26.641 -6.414 -7.281 1 62.84 330 SER B C 1
ATOM 5524 O O . SER B 1 330 ? -25.5 -6.316 -7.719 1 62.84 330 SER B O 1
ATOM 5526 N N . CYS B 1 331 ? -26.828 -6.559 -5.938 1 76.88 331 CYS B N 1
ATOM 5527 C CA . CYS B 1 331 ? -25.797 -6.102 -5.02 1 76.88 331 CYS B CA 1
ATOM 5528 C C . CYS B 1 331 ? -25.094 -7.281 -4.348 1 76.88 331 CYS B C 1
ATOM 5530 O O . CYS B 1 331 ? -24.219 -7.094 -3.5 1 76.88 331 CYS B O 1
ATOM 5532 N N . SER B 1 332 ? -25.422 -8.516 -4.793 1 85.56 332 SER B N 1
ATOM 5533 C CA . SER B 1 332 ? -24.828 -9.695 -4.172 1 85.56 332 SER B CA 1
ATOM 5534 C C . SER B 1 332 ? -23.328 -9.734 -4.363 1 85.56 332 SER B C 1
ATOM 5536 O O . SER B 1 332 ? -22.828 -9.672 -5.496 1 85.56 332 SER B O 1
ATOM 5538 N N . LEU B 1 333 ? -22.609 -9.805 -3.256 1 91.75 333 LEU B N 1
ATOM 5539 C CA . LEU B 1 333 ? -21.156 -9.914 -3.305 1 91.75 333 LEU B CA 1
ATOM 5540 C C . LEU B 1 333 ? -20.719 -11.164 -4.062 1 91.75 333 LEU B C 1
ATOM 5542 O O . LEU B 1 333 ? -19.812 -11.117 -4.895 1 91.75 333 LEU B O 1
ATOM 5546 N N . MET B 1 334 ? -21.422 -12.289 -3.859 1 92 334 MET B N 1
ATOM 5547 C CA . MET B 1 334 ? -21.078 -13.555 -4.504 1 92 334 MET B CA 1
ATOM 5548 C C . MET B 1 334 ? -21.297 -13.477 -6.008 1 92 334 MET B C 1
ATOM 5550 O O . MET B 1 334 ? -20.531 -14.047 -6.785 1 92 334 MET B O 1
ATOM 5554 N N . ALA B 1 335 ? -22.344 -12.758 -6.324 1 91.12 335 ALA B N 1
ATOM 5555 C CA . ALA B 1 335 ? -22.594 -12.602 -7.754 1 91.12 335 ALA B CA 1
ATOM 5556 C C . ALA B 1 335 ? -21.453 -11.844 -8.43 1 91.12 335 ALA B C 1
ATOM 5558 O O . ALA B 1 335 ? -21.031 -12.203 -9.531 1 91.12 335 ALA B O 1
ATOM 5559 N N . LYS B 1 336 ? -21.016 -10.812 -7.793 1 92.69 336 LYS B N 1
ATOM 5560 C CA . LYS B 1 336 ? -19.922 -10.016 -8.336 1 92.69 336 LYS B CA 1
ATOM 5561 C C . LYS B 1 336 ? -18.641 -10.828 -8.398 1 92.69 336 LYS B C 1
ATOM 5563 O O . LYS B 1 336 ? -17.906 -10.773 -9.398 1 92.69 336 LYS B O 1
ATOM 5568 N N . ILE B 1 337 ? -18.375 -11.633 -7.406 1 94.62 337 ILE B N 1
ATOM 5569 C CA . ILE B 1 337 ? -17.188 -12.484 -7.355 1 94.62 337 ILE B CA 1
ATOM 5570 C C . ILE B 1 337 ? -17.266 -13.555 -8.438 1 94.62 337 ILE B C 1
ATOM 5572 O O . ILE B 1 337 ? -16.281 -13.82 -9.141 1 94.62 337 ILE B O 1
ATOM 5576 N N . ASN B 1 338 ? -18.438 -14.125 -8.531 1 93.56 338 ASN B N 1
ATOM 5577 C CA . ASN B 1 338 ? -18.625 -15.156 -9.547 1 93.56 338 ASN B CA 1
ATOM 5578 C C . ASN B 1 338 ? -18.391 -14.617 -10.953 1 93.56 338 ASN B C 1
ATOM 5580 O O . ASN B 1 338 ? -17.875 -15.328 -11.82 1 93.56 338 ASN B O 1
ATOM 5584 N N . SER B 1 339 ? -18.781 -13.375 -11.125 1 94.38 339 SER B N 1
ATOM 5585 C CA . SER B 1 339 ? -18.531 -12.758 -12.43 1 94.38 339 SER B CA 1
ATOM 5586 C C . SER B 1 339 ? -17.047 -12.688 -12.727 1 94.38 339 SER B C 1
ATOM 5588 O O . SER B 1 339 ? -16.609 -12.969 -13.852 1 94.38 339 SER B O 1
ATOM 5590 N N . ILE B 1 340 ? -16.25 -12.375 -11.789 1 95.5 340 ILE B N 1
ATOM 5591 C CA . ILE B 1 340 ? -14.797 -12.289 -11.93 1 95.5 340 ILE B CA 1
ATOM 5592 C C . ILE B 1 340 ? -14.227 -13.664 -12.258 1 95.5 340 ILE B C 1
ATOM 5594 O O . ILE B 1 340 ? -13.414 -13.805 -13.18 1 95.5 340 ILE B O 1
ATOM 5598 N N . ILE B 1 341 ? -14.695 -14.703 -11.531 1 96.19 341 ILE B N 1
ATOM 5599 C CA . ILE B 1 341 ? -14.18 -16.062 -11.68 1 96.19 341 ILE B CA 1
ATOM 5600 C C . ILE B 1 341 ? -14.609 -16.625 -13.031 1 96.19 341 ILE B C 1
ATOM 5602 O O . ILE B 1 341 ? -13.797 -17.234 -13.742 1 96.19 341 ILE B O 1
ATOM 5606 N N . ASN B 1 342 ? -15.805 -16.344 -13.391 1 95 342 ASN B N 1
ATOM 5607 C CA . ASN B 1 342 ? -16.328 -16.859 -14.648 1 95 342 ASN B CA 1
ATOM 5608 C C . ASN B 1 342 ? -15.609 -16.266 -15.852 1 95 342 ASN B C 1
ATOM 5610 O O . ASN B 1 342 ? -15.414 -16.938 -16.859 1 95 342 ASN B O 1
ATOM 5614 N N . GLU B 1 343 ? -15.297 -15.062 -15.727 1 96.12 343 GLU B N 1
ATOM 5615 C CA . GLU B 1 343 ? -14.523 -14.43 -16.797 1 96.12 343 GLU B CA 1
ATOM 5616 C C . GLU B 1 343 ? -13.203 -15.156 -17.016 1 96.12 343 GLU B C 1
ATOM 5618 O O . GLU B 1 343 ? -12.812 -15.398 -18.156 1 96.12 343 GLU B O 1
ATOM 5623 N N . GLN B 1 344 ? -12.492 -15.539 -15.961 1 96.62 344 GLN B N 1
ATOM 5624 C CA . GLN B 1 344 ? -11.227 -16.25 -16.078 1 96.62 344 GLN B CA 1
ATOM 5625 C C . GLN B 1 344 ? -11.438 -17.688 -16.547 1 96.62 344 GLN B C 1
ATOM 5627 O O . GLN B 1 344 ? -10.656 -18.203 -17.344 1 96.62 344 GLN B O 1
ATOM 5632 N N . LEU B 1 345 ? -12.539 -18.312 -16.047 1 95.31 345 LEU B N 1
ATOM 5633 C CA . LEU B 1 345 ? -12.859 -19.672 -16.469 1 95.31 345 LEU B CA 1
ATOM 5634 C C . LEU B 1 345 ? -13.055 -19.75 -17.984 1 95.31 345 LEU B C 1
ATOM 5636 O O . LEU B 1 345 ? -12.664 -20.734 -18.609 1 95.31 345 LEU B O 1
ATOM 5640 N N . GLY B 1 346 ? -13.57 -18.703 -18.5 1 94.38 346 GLY B N 1
ATOM 5641 C CA . GLY B 1 346 ? -13.797 -18.641 -19.922 1 94.38 346 GLY B CA 1
ATOM 5642 C C . GLY B 1 346 ? -12.516 -18.516 -20.734 1 94.38 346 GLY B C 1
ATOM 5643 O O . GLY B 1 346 ? -12.484 -18.875 -21.906 1 94.38 346 GLY B O 1
ATOM 5644 N N . LYS B 1 347 ? -11.438 -18.109 -20.125 1 94.75 347 LYS B N 1
ATOM 5645 C CA . LYS B 1 347 ? -10.164 -17.875 -20.812 1 94.75 347 LYS B CA 1
ATOM 5646 C C . LYS B 1 347 ? -9.25 -19.094 -20.703 1 94.75 347 LYS B C 1
ATOM 5648 O O . LYS B 1 347 ? -8.203 -19.156 -21.344 1 94.75 347 LYS B O 1
ATOM 5653 N N . ILE B 1 348 ? -9.633 -20.047 -19.859 1 95.81 348 ILE B N 1
ATOM 5654 C CA . ILE B 1 348 ? -8.758 -21.172 -19.594 1 95.81 348 ILE B CA 1
ATOM 5655 C C . ILE B 1 348 ? -8.703 -22.094 -20.812 1 95.81 348 ILE B C 1
ATOM 5657 O O . ILE B 1 348 ? -9.742 -22.547 -21.297 1 95.81 348 ILE B O 1
ATOM 5661 N N . ASP B 1 349 ? -7.547 -22.281 -21.25 1 95.5 349 ASP B N 1
ATOM 5662 C CA . ASP B 1 349 ? -7.289 -23.25 -22.312 1 95.5 349 ASP B CA 1
ATOM 5663 C C . ASP B 1 349 ? -5.887 -23.844 -22.188 1 95.5 349 ASP B C 1
ATOM 5665 O O . ASP B 1 349 ? -5.035 -23.297 -21.484 1 95.5 349 ASP B O 1
ATOM 5669 N N . GLY B 1 350 ? -5.715 -25.062 -22.828 1 97.31 350 GLY B N 1
ATOM 5670 C CA . GLY B 1 350 ? -4.391 -25.656 -22.844 1 97.31 350 GLY B CA 1
ATOM 5671 C C . GLY B 1 350 ? -3.492 -25.094 -23.922 1 97.31 350 GLY B C 1
ATOM 5672 O O . GLY B 1 350 ? -3.928 -24.266 -24.734 1 97.31 350 GLY B O 1
ATOM 5673 N N . LEU B 1 351 ? -2.275 -25.516 -23.875 1 97.88 351 LEU B N 1
ATOM 5674 C CA . LEU B 1 351 ? -1.297 -25.062 -24.859 1 97.88 351 LEU B CA 1
ATOM 5675 C C . LEU B 1 351 ? -1.486 -25.781 -26.188 1 97.88 351 LEU B C 1
ATOM 5677 O O . LEU B 1 351 ? -1.894 -26.953 -26.219 1 97.88 351 LEU B O 1
ATOM 5681 N N . ASP B 1 352 ? -1.255 -25.078 -27.219 1 97.19 352 ASP B N 1
ATOM 5682 C CA . ASP B 1 352 ? -1.202 -25.672 -28.562 1 97.19 352 ASP B CA 1
ATOM 5683 C C . ASP B 1 352 ? 0.188 -26.234 -28.859 1 97.19 352 ASP B C 1
ATOM 5685 O O . ASP B 1 352 ? 1.139 -25.469 -29.047 1 97.19 352 ASP B O 1
ATOM 5689 N N . LEU B 1 353 ? 0.247 -27.531 -29.016 1 96.44 353 LEU B N 1
ATOM 5690 C CA . LEU B 1 353 ? 1.516 -28.219 -29.203 1 96.44 353 LEU B CA 1
ATOM 5691 C C . LEU B 1 353 ? 2.23 -27.703 -30.453 1 96.44 353 LEU B C 1
ATOM 5693 O O . LEU B 1 353 ? 3.453 -27.547 -30.453 1 96.44 353 LEU B O 1
ATOM 5697 N N . ASN B 1 354 ? 1.526 -27.375 -31.484 1 94.19 354 ASN B N 1
ATOM 5698 C CA . ASN B 1 354 ? 2.084 -26.969 -32.781 1 94.19 354 ASN B CA 1
ATOM 5699 C C . ASN B 1 354 ? 2.822 -25.641 -32.656 1 94.19 354 ASN B C 1
ATOM 5701 O O . ASN B 1 354 ? 3.635 -25.297 -33.531 1 94.19 354 ASN B O 1
ATOM 5705 N N . SER B 1 355 ? 2.531 -24.938 -31.688 1 93.12 355 SER B N 1
ATOM 5706 C CA . SER B 1 355 ? 3.197 -23.656 -31.484 1 93.12 355 SER B CA 1
ATOM 5707 C C . SER B 1 355 ? 4.652 -23.844 -31.062 1 93.12 355 SER B C 1
ATOM 5709 O O . SER B 1 355 ? 5.445 -22.906 -31.109 1 93.12 355 SER B O 1
ATOM 5711 N N . PHE B 1 356 ? 5.016 -25.078 -30.672 1 93.12 356 PHE B N 1
ATOM 5712 C CA . PHE B 1 356 ? 6.348 -25.297 -30.109 1 93.12 356 PHE B CA 1
ATOM 5713 C C . PHE B 1 356 ? 7.176 -26.188 -31.047 1 93.12 356 PHE B C 1
ATOM 5715 O O . PHE B 1 356 ? 8.359 -26.406 -30.797 1 93.12 356 PHE B O 1
ATOM 5722 N N . ILE B 1 357 ? 6.684 -26.859 -31.984 1 85.12 357 ILE B N 1
ATOM 5723 C CA . ILE B 1 357 ? 7.375 -27.766 -32.875 1 85.12 357 ILE B CA 1
ATOM 5724 C C . ILE B 1 357 ? 8.18 -26.969 -33.906 1 85.12 357 ILE B C 1
ATOM 5726 O O . ILE B 1 357 ? 9.32 -27.312 -34.219 1 85.12 357 ILE B O 1
ATOM 5730 N N . ASP B 1 358 ? 7.633 -25.938 -34.688 1 63.28 358 ASP B N 1
ATOM 5731 C CA . ASP B 1 358 ? 8.359 -25.234 -35.75 1 63.28 358 ASP B CA 1
ATOM 5732 C C . ASP B 1 358 ? 9.609 -24.562 -35.188 1 63.28 358 ASP B C 1
ATOM 5734 O O . ASP B 1 358 ? 10.508 -24.172 -35.938 1 63.28 358 ASP B O 1
ATOM 5738 N N . ARG B 1 359 ? 9.781 -24.578 -33.969 1 46.03 359 ARG B N 1
ATOM 5739 C CA . ARG B 1 359 ? 10.938 -23.875 -33.438 1 46.03 359 ARG B CA 1
ATOM 5740 C C . ARG B 1 359 ? 12.031 -24.844 -33.031 1 46.03 359 ARG B C 1
ATOM 5742 O O . ARG B 1 359 ? 13.125 -24.438 -32.625 1 46.03 359 ARG B O 1
ATOM 5749 N N . SER B 1 360 ? 11.758 -25.969 -32.781 1 41.31 360 SER B N 1
ATOM 5750 C CA . SER B 1 360 ? 12.844 -26.891 -32.438 1 41.31 360 SER B CA 1
ATOM 5751 C C . SER B 1 360 ? 13.492 -27.453 -33.688 1 41.31 360 SER B C 1
ATOM 5753 O O . SER B 1 360 ? 12.812 -27.688 -34.688 1 41.31 360 SER B O 1
#